Protein AF-A0A812V3H1-F1 (afdb_monomer_lite)

InterPro domains:
  IPR032675 Leucine-rich repeat domain superfamily [G3DSA:3.80.10.10] (365-508)

Secondary structure (DSSP, 8-state):
--THHHHHHHHHHHHHHHHHHHHHHHHHHHHHHHHHHHHHTT-----------------------------HHHHHHHHHHHHHHHHHHHHHHHHHHHHTT--BTTTBS-HHHHHHHHHHHHHHHHHHHHHHHHHPPTTEE--TTHHHHHHHHHH-TTT-HHHHHHHHHHHHHHHHHSS-HHHHHHHHHHHHHHHHHHHHHHHH-HHHHHHHHHHHTTTTTPPPEESS----------HHHHHHHHHHHHHHHHH-HHHHHHHHHHHHHHHHHHHHHHHHH---HHHHIIIIIHHHHHHHHHHHHHHHHHHHTHHHHHHHHHHHHHTT-HHHHHHHHHHHTTTT-HHHHHHHGGG-HHHHTT-GGGTTGGG--HHHHHHHHHHHHHSSS-SEEEEEGGG--HHHHHHHHHHHHH-TT--EEEEEES---HHHHHHHHHHHHHTTT--EEEEEE-STT-S-HHHHHHHHHHHHHS-SS--EEEEEHHHH-HHHHHHHHHHHHHHHSHHHHHHTT---SS--EEEEE-S---TT---

pLDDT: mean 78.19, std 17.35, range [26.53, 97.5]

Organism: Symbiodinium pilosum (NCBI:txid2952)

Foldseek 3Di:
DDPVVVVVVVVVLVVLLVVLLVVLLVLLLVLQQVLLCVLQVPVDPPDPDDDDDDDPDPPDPDQPDAQQAQPLVNLLVLLVVLCVVLLVLLLCQQQVCLVVVQADLAPGHDSVSVSVSLNVLSVLLSVLSNVLSVSDHHQKGDDSCQSVLLCCLARPAPRAVSNVSNLLSSCLSVLCPDPDPVSNVLSVVLSCQVVVVSVCCSPPPLLLSLLSCCRSSVNNNTFIDGPDDDPPPPDPDDPVLVVLQVPLVSLLSLQFPSNLVVLCSNLVSLLVSLVVCCVPVNDRPSSCCSNPVSSVVSNVCSVVCNVVSLLSCQLVLQLQLQRCLRNLNQSSNVNSCVRQVCLVCVVSVLSNNLNHVLLCVLPVCSVVVPPPDPVNSNLSSVLVVLSHSDLEDEAELQPDDQSSLVSVLSSLQSRQRNQEYEYEYCAFDLRSLLSVLSSQLSRPPHAEYEYEHPAAVRADQVRLLSSLVSVQVRDLNHQEYEYECRRQDDVSVVSSCVSCVLVQDPPNVVVVPHDDPDHGDYDYDDPDDPPPDDD

Radius of gyration: 28.61 Å; chains: 1; bounding box: 81×52×82 Å

Structure (mmCIF, N/CA/C/O backbone):
data_AF-A0A812V3H1-F1
#
_entry.id   AF-A0A812V3H1-F1
#
loop_
_atom_site.group_PDB
_atom_site.id
_atom_site.type_symbol
_atom_site.label_atom_id
_atom_site.label_alt_id
_atom_site.label_comp_id
_atom_site.label_asym_id
_atom_site.label_entity_id
_atom_site.label_seq_id
_atom_site.pdbx_PDB_ins_code
_atom_site.Cartn_x
_atom_site.Cartn_y
_atom_site.Cartn_z
_atom_site.occupancy
_atom_site.B_iso_or_equiv
_atom_site.auth_seq_id
_atom_site.auth_comp_id
_atom_site.auth_asym_id
_atom_site.auth_atom_id
_atom_site.pdbx_PDB_model_num
ATOM 1 N N . MET A 1 1 ? -26.584 -0.627 36.256 1.00 42.28 1 MET A N 1
ATOM 2 C CA . MET A 1 1 ? -27.783 0.009 35.652 1.00 42.28 1 MET A CA 1
ATOM 3 C C . MET A 1 1 ? -28.722 -1.096 35.181 1.00 42.28 1 MET A C 1
ATOM 5 O O . MET A 1 1 ? -28.191 -2.095 34.716 1.00 42.28 1 MET A O 1
ATOM 9 N N . PRO A 1 2 ? -30.054 -0.959 35.307 1.00 33.78 2 PRO A N 1
ATOM 10 C CA . PRO A 1 2 ? -30.998 -2.026 34.958 1.00 33.78 2 PRO A CA 1
ATOM 11 C C . PRO A 1 2 ? -31.015 -2.322 33.447 1.00 33.78 2 PRO A C 1
ATOM 13 O O . PRO A 1 2 ? -30.954 -1.407 32.621 1.00 33.78 2 PRO A O 1
ATOM 16 N N . ASP A 1 3 ? -31.114 -3.607 33.098 1.00 49.47 3 ASP A N 1
ATOM 17 C CA . ASP A 1 3 ? -30.863 -4.161 31.758 1.00 49.47 3 ASP A CA 1
ATOM 18 C C . ASP A 1 3 ? -31.801 -3.659 30.646 1.00 49.47 3 ASP A C 1
ATOM 20 O O . ASP A 1 3 ? -31.398 -3.592 29.484 1.00 49.47 3 ASP A O 1
ATOM 24 N N . ALA A 1 4 ? -33.013 -3.203 30.977 1.00 38.38 4 ALA A N 1
ATOM 25 C CA . ALA A 1 4 ? -33.963 -2.668 29.994 1.00 38.38 4 ALA A CA 1
ATOM 26 C C . ALA A 1 4 ? -33.449 -1.395 29.278 1.00 38.38 4 ALA A C 1
ATOM 28 O O . ALA A 1 4 ? -33.717 -1.194 28.095 1.00 38.38 4 ALA A O 1
ATOM 29 N N . ASN A 1 5 ? -32.624 -0.578 29.949 1.00 54.03 5 ASN A N 1
ATOM 30 C CA . ASN A 1 5 ? -31.993 0.613 29.356 1.00 54.03 5 ASN A CA 1
ATOM 31 C C . ASN A 1 5 ? -30.729 0.293 28.536 1.00 54.03 5 ASN A C 1
ATOM 33 O O . ASN A 1 5 ? -30.221 1.155 27.815 1.00 54.03 5 ASN A O 1
ATOM 37 N N . ARG A 1 6 ? -30.199 -0.933 28.633 1.00 61.06 6 ARG A N 1
ATOM 38 C CA . ARG A 1 6 ? -28.957 -1.349 27.965 1.00 61.06 6 ARG A CA 1
ATOM 39 C C . ARG A 1 6 ? -29.183 -1.611 26.473 1.00 61.06 6 ARG A C 1
ATOM 41 O O . ARG A 1 6 ? -28.381 -1.170 25.650 1.00 61.06 6 ARG A O 1
ATOM 48 N N . ASN A 1 7 ? -30.308 -2.237 26.119 1.00 63.06 7 ASN A N 1
ATOM 49 C CA . ASN A 1 7 ? -30.662 -2.524 24.724 1.00 63.06 7 ASN A CA 1
ATOM 50 C C . ASN A 1 7 ? -31.076 -1.260 23.956 1.00 63.06 7 ASN A C 1
ATOM 52 O O . ASN A 1 7 ? -30.571 -1.028 22.859 1.00 63.06 7 ASN A O 1
ATOM 56 N N . GLY A 1 8 ? -31.910 -0.396 24.549 1.00 67.94 8 GLY A N 1
ATOM 57 C CA . GLY A 1 8 ? -32.309 0.877 23.929 1.00 67.94 8 GLY A CA 1
ATOM 58 C C . GLY A 1 8 ? -31.116 1.792 23.627 1.00 67.94 8 GLY A C 1
ATOM 59 O O . GLY A 1 8 ? -31.010 2.337 22.529 1.00 67.94 8 GLY A O 1
ATOM 60 N N . ARG A 1 9 ? -30.148 1.879 24.553 1.00 79.69 9 ARG A N 1
ATOM 61 C CA . ARG A 1 9 ? -28.897 2.622 24.324 1.00 79.69 9 ARG A CA 1
ATOM 62 C C . ARG A 1 9 ? -28.058 2.006 23.208 1.00 79.69 9 ARG A C 1
ATOM 64 O O . ARG A 1 9 ? -27.580 2.743 22.354 1.00 79.69 9 ARG A O 1
ATOM 71 N N . LYS A 1 10 ? -27.912 0.678 23.157 1.00 81.44 10 LYS A N 1
ATOM 72 C CA . LYS A 1 10 ? -27.162 0.009 22.080 1.00 81.44 10 LYS A CA 1
ATOM 73 C C . LYS A 1 10 ? -27.733 0.346 20.698 1.00 81.44 10 LYS A C 1
ATOM 75 O O . LYS A 1 10 ? -26.972 0.729 19.816 1.00 81.44 10 LYS A O 1
ATOM 80 N N . HIS A 1 11 ? -29.053 0.254 20.517 1.00 86.81 11 HIS A N 1
ATOM 81 C CA . HIS A 1 11 ? -29.692 0.602 19.242 1.00 86.81 11 HIS A CA 1
ATOM 82 C C . HIS A 1 11 ? -29.469 2.066 18.859 1.00 86.81 11 HIS A C 1
ATOM 84 O O . HIS A 1 11 ? -29.164 2.344 17.699 1.00 86.81 11 HIS A O 1
ATOM 90 N N . PHE A 1 12 ? -29.558 2.985 19.826 1.00 91.88 12 PHE A N 1
ATOM 91 C CA . PHE A 1 12 ? -29.265 4.399 19.599 1.00 91.88 12 PHE A CA 1
ATOM 92 C C . PHE A 1 12 ? -27.834 4.610 19.087 1.00 91.88 12 PHE A C 1
ATOM 94 O O . PHE A 1 12 ? -27.659 5.207 18.030 1.00 91.88 12 PHE A O 1
ATOM 101 N N . TYR A 1 13 ? -26.817 4.081 19.775 1.00 91.38 13 TYR A N 1
ATOM 102 C CA . TYR A 1 13 ? -25.420 4.303 19.381 1.00 91.38 13 TYR A CA 1
ATOM 103 C C . TYR A 1 13 ? -25.046 3.614 18.075 1.00 91.38 13 TYR A C 1
ATOM 105 O O . TYR A 1 13 ? -24.337 4.205 17.269 1.00 91.38 13 TYR A O 1
ATOM 113 N N . VAL A 1 14 ? -25.550 2.405 17.823 1.00 89.25 14 VAL A N 1
ATOM 114 C CA . VAL A 1 14 ? -25.347 1.739 16.529 1.00 89.25 14 VAL A CA 1
ATOM 115 C C . VAL A 1 14 ? -25.967 2.569 15.403 1.00 89.25 14 VAL A C 1
ATOM 117 O O . VAL A 1 14 ? -25.313 2.808 14.392 1.00 89.25 14 VAL A O 1
ATOM 120 N N . SER A 1 15 ? -27.185 3.083 15.597 1.00 92.75 15 SER A N 1
ATOM 121 C CA . SER A 1 15 ? -27.832 3.963 14.614 1.00 92.75 15 SER A CA 1
ATOM 122 C C . SER A 1 15 ? -27.057 5.270 14.432 1.00 92.75 15 SER A C 1
ATOM 124 O O . SER A 1 15 ? -26.862 5.714 13.304 1.00 92.75 15 SER A O 1
ATOM 126 N N . ALA A 1 16 ? -26.558 5.862 15.520 1.00 93.56 16 ALA A N 1
ATOM 127 C CA . ALA A 1 16 ? -25.753 7.079 15.484 1.00 93.56 16 ALA A CA 1
ATOM 128 C C . ALA A 1 16 ? -24.428 6.875 14.735 1.00 93.56 16 ALA A C 1
ATOM 130 O O . ALA A 1 16 ? -24.057 7.729 13.939 1.00 93.56 16 ALA A O 1
ATOM 131 N N . LEU A 1 17 ? -23.747 5.740 14.927 1.00 92.12 17 LEU A N 1
ATOM 132 C CA . LEU A 1 17 ? -22.531 5.384 14.187 1.00 92.12 17 LEU A CA 1
ATOM 133 C C . LEU A 1 17 ? -22.809 5.250 12.684 1.00 92.12 17 LEU A C 1
ATOM 135 O O . LEU A 1 17 ? -22.070 5.802 11.873 1.00 92.12 17 LEU A O 1
ATOM 139 N N . VAL A 1 18 ? -23.899 4.572 12.308 1.00 92.50 18 VAL A N 1
ATOM 140 C CA . VAL A 1 18 ? -24.298 4.412 10.899 1.00 92.50 18 VAL A CA 1
ATOM 141 C C . VAL A 1 18 ? -24.640 5.761 10.261 1.00 92.50 18 VAL A C 1
ATOM 143 O O . VAL A 1 18 ? -24.168 6.058 9.165 1.00 92.50 18 VAL A O 1
ATOM 146 N N . LEU A 1 19 ? -25.418 6.602 10.948 1.00 94.88 19 LEU A N 1
ATOM 147 C CA . LEU A 1 19 ? -25.771 7.937 10.461 1.00 94.88 19 LEU A CA 1
ATOM 148 C C . LEU A 1 19 ? -24.549 8.857 10.372 1.00 94.88 19 LEU A C 1
ATOM 150 O O . LEU A 1 19 ? -24.407 9.578 9.386 1.00 94.88 19 LEU A O 1
ATOM 154 N N . ALA A 1 20 ? -23.650 8.808 11.358 1.00 94.00 20 ALA A N 1
ATOM 155 C CA . ALA A 1 20 ? -22.399 9.558 11.335 1.00 94.00 20 ALA A CA 1
ATOM 156 C C . ALA A 1 20 ? -21.520 9.128 10.155 1.00 94.00 20 ALA A C 1
ATOM 158 O O . ALA A 1 20 ? -21.013 9.984 9.434 1.00 94.00 20 ALA A O 1
ATOM 159 N N . TYR A 1 21 ? -21.397 7.820 9.907 1.00 94.38 21 TYR A N 1
ATOM 160 C CA . TYR A 1 21 ? -20.665 7.296 8.756 1.00 94.38 21 TYR A CA 1
ATOM 161 C C . TYR A 1 21 ? -21.261 7.789 7.437 1.00 94.38 21 TYR A C 1
ATOM 163 O O . TYR A 1 21 ? -20.543 8.331 6.600 1.00 94.38 21 TYR A O 1
ATOM 171 N N . LEU A 1 22 ? -22.582 7.667 7.269 1.00 94.88 22 LEU A N 1
ATOM 172 C CA . LEU A 1 22 ? -23.268 8.132 6.066 1.00 94.88 22 LEU A CA 1
ATOM 173 C C . LEU A 1 22 ? -23.081 9.642 5.860 1.00 94.88 22 LEU A C 1
ATOM 175 O O . LEU A 1 22 ? -22.802 10.077 4.745 1.00 94.88 22 LEU A O 1
ATOM 179 N N . GLY A 1 23 ? -23.170 10.431 6.934 1.00 96.25 23 GLY A N 1
ATOM 180 C CA . GLY A 1 23 ? -22.903 11.866 6.907 1.00 96.25 23 GLY A CA 1
ATOM 181 C C . GLY A 1 23 ? -21.479 12.186 6.448 1.00 96.25 23 GLY A C 1
ATOM 182 O O . GLY A 1 23 ? -21.302 13.000 5.545 1.00 96.25 23 GLY A O 1
ATOM 183 N N . VAL A 1 24 ? -20.472 11.504 7.002 1.00 96.69 24 VAL A N 1
ATOM 184 C CA . VAL A 1 24 ? -19.064 11.654 6.593 1.00 96.69 24 VAL A CA 1
ATOM 185 C C . VAL A 1 24 ? -18.880 11.292 5.121 1.00 96.69 24 VAL A C 1
ATOM 187 O O . VAL A 1 24 ? -18.251 12.052 4.390 1.00 96.69 24 VAL A O 1
ATOM 190 N N . VAL A 1 25 ? -19.464 10.183 4.657 1.00 95.31 25 VAL A N 1
ATOM 191 C CA . VAL A 1 25 ? -19.386 9.757 3.251 1.00 95.31 25 VAL A CA 1
ATOM 192 C C . VAL A 1 25 ? -20.004 10.792 2.315 1.00 95.31 25 VAL A C 1
ATOM 194 O O . VAL A 1 25 ? -19.375 11.158 1.322 1.00 95.31 25 VAL A O 1
ATOM 197 N N . ILE A 1 26 ? -21.200 11.298 2.630 1.00 96.06 26 ILE A N 1
ATOM 198 C CA . ILE A 1 26 ? -21.881 12.313 1.817 1.00 96.06 26 ILE A CA 1
ATOM 199 C C . ILE A 1 26 ? -21.055 13.601 1.777 1.00 96.06 26 ILE A C 1
ATOM 201 O O . ILE A 1 26 ? -20.742 14.096 0.696 1.00 96.06 26 ILE A O 1
ATOM 205 N N . VAL A 1 27 ? -20.664 14.130 2.940 1.00 97.50 27 VAL A N 1
ATOM 206 C CA . VAL A 1 27 ? -19.924 15.396 3.033 1.00 97.50 27 VAL A CA 1
ATOM 207 C C . VAL A 1 27 ? -18.558 15.283 2.360 1.00 97.50 27 VAL A C 1
ATOM 209 O O . VAL A 1 27 ? -18.207 16.146 1.559 1.00 97.50 27 VAL A O 1
ATOM 212 N N . GLY A 1 28 ? -17.808 14.210 2.613 1.00 96.62 28 GLY A N 1
ATOM 213 C CA . GLY A 1 28 ? -16.495 13.987 2.010 1.00 96.62 28 GLY A CA 1
ATOM 214 C C . GLY A 1 28 ? -16.552 13.846 0.491 1.00 96.62 28 GLY A C 1
ATOM 215 O O . GLY A 1 28 ? -15.751 14.457 -0.216 1.00 96.62 28 GLY A O 1
ATOM 216 N N . THR A 1 29 ? -17.553 13.128 -0.027 1.00 94.94 29 THR A N 1
ATOM 217 C CA . THR A 1 29 ? -17.785 13.026 -1.478 1.00 94.94 29 THR A CA 1
ATOM 218 C C . THR A 1 29 ? -18.122 14.394 -2.077 1.00 94.94 29 THR A C 1
ATOM 220 O O . THR A 1 29 ? -17.563 14.766 -3.108 1.00 94.94 29 THR A O 1
ATOM 223 N N . CYS A 1 30 ? -18.972 15.183 -1.410 1.00 95.19 30 CYS A N 1
ATOM 224 C CA . CYS A 1 30 ? -19.284 16.550 -1.827 1.00 95.19 30 CYS A CA 1
ATOM 225 C C . CYS A 1 30 ? -18.046 17.455 -1.835 1.00 95.19 30 CYS A C 1
ATOM 227 O O . CYS A 1 30 ? -17.884 18.223 -2.779 1.00 95.19 30 CYS A O 1
ATOM 229 N N . ILE A 1 31 ? -17.163 17.360 -0.833 1.00 95.56 31 ILE A N 1
ATOM 230 C CA . ILE A 1 31 ? -15.914 18.136 -0.775 1.00 95.56 31 ILE A CA 1
ATOM 231 C C . ILE A 1 31 ? -15.029 17.823 -1.986 1.00 95.56 31 ILE A C 1
ATOM 233 O O . ILE A 1 31 ? -14.617 18.749 -2.684 1.00 95.56 31 ILE A O 1
ATOM 237 N N . LEU A 1 32 ? -14.773 16.542 -2.277 1.00 92.94 32 LEU A N 1
ATOM 238 C CA . LEU A 1 32 ? -13.937 16.151 -3.421 1.00 92.94 32 LEU A CA 1
ATOM 239 C C . LEU A 1 32 ? -14.562 16.554 -4.765 1.00 92.94 32 LEU A C 1
ATOM 241 O O . LEU A 1 32 ? -13.868 17.043 -5.661 1.00 92.94 32 LEU A O 1
ATOM 245 N N . TRP A 1 33 ? -15.880 16.394 -4.900 1.00 91.31 33 TRP A N 1
ATOM 246 C CA . TRP A 1 33 ? -16.614 16.764 -6.109 1.00 91.31 33 TRP A CA 1
ATOM 247 C C . TRP A 1 33 ? -16.636 18.281 -6.341 1.00 91.31 33 TRP A C 1
ATOM 249 O O . TRP A 1 33 ? -16.374 18.747 -7.452 1.00 91.31 33 TRP A O 1
ATOM 259 N N . LEU A 1 34 ? -16.899 19.073 -5.294 1.00 90.81 34 LEU A N 1
ATOM 260 C CA . LEU A 1 34 ? -16.836 20.535 -5.357 1.00 90.81 34 LEU A CA 1
ATOM 261 C C . LEU A 1 34 ? -15.410 21.010 -5.635 1.00 90.81 34 LEU A C 1
ATOM 263 O O . LEU A 1 34 ? -15.229 21.887 -6.474 1.00 90.81 34 LEU A O 1
ATOM 267 N N . GLY A 1 35 ? -14.408 20.407 -4.990 1.00 88.00 35 GLY A N 1
ATOM 268 C CA . GLY A 1 35 ? -12.992 20.677 -5.237 1.00 88.00 35 GLY A CA 1
ATOM 269 C C . GLY A 1 35 ? -12.621 20.503 -6.706 1.00 88.00 35 GLY A C 1
ATOM 270 O O . GLY A 1 35 ? -12.084 21.423 -7.321 1.00 88.00 35 GLY A O 1
ATOM 271 N N . THR A 1 36 ? -13.025 19.371 -7.289 1.00 87.00 36 THR A N 1
ATOM 272 C CA . THR A 1 36 ? -12.873 19.081 -8.722 1.00 87.00 36 THR A CA 1
ATOM 273 C C . THR A 1 36 ? -13.514 20.172 -9.586 1.00 87.00 36 THR A C 1
ATOM 275 O O . THR A 1 36 ? -12.862 20.757 -10.452 1.00 87.00 36 THR A O 1
ATOM 278 N N . LYS A 1 37 ? -14.789 20.506 -9.335 1.00 86.38 37 LYS A N 1
ATOM 279 C CA . LYS A 1 37 ? -15.499 21.537 -10.112 1.00 86.38 37 LYS A CA 1
ATOM 280 C C . LYS A 1 37 ? -14.871 22.921 -9.986 1.00 86.38 37 LYS A C 1
ATOM 282 O O . LYS A 1 37 ? -14.814 23.653 -10.969 1.00 86.38 37 LYS A O 1
ATOM 287 N N . CYS A 1 38 ? -14.428 23.299 -8.792 1.00 86.06 38 CYS A N 1
ATOM 288 C CA . CYS A 1 38 ? -13.786 24.585 -8.551 1.00 86.06 38 CYS A CA 1
ATOM 289 C C . CYS A 1 38 ? -12.440 24.683 -9.272 1.00 86.06 38 CYS A C 1
ATOM 291 O O . CYS A 1 38 ? -12.149 25.727 -9.852 1.00 86.06 38 CYS A O 1
ATOM 293 N N . LYS A 1 39 ? -11.646 23.604 -9.287 1.00 83.75 39 LYS A N 1
ATOM 294 C CA . LYS A 1 39 ? -10.345 23.581 -9.965 1.00 83.75 39 LYS A CA 1
ATOM 295 C C . LYS A 1 39 ? -10.481 23.665 -11.488 1.00 83.75 39 LYS A C 1
ATOM 297 O O . LYS A 1 39 ? -9.725 24.400 -12.120 1.00 83.75 39 LYS A O 1
ATOM 302 N N . ASN A 1 40 ? -11.482 22.983 -12.051 1.00 75.31 40 ASN A N 1
ATOM 303 C CA . ASN A 1 40 ? -11.672 22.868 -13.502 1.00 75.31 40 ASN A CA 1
ATOM 304 C C . ASN A 1 40 ? -12.600 23.945 -14.100 1.00 75.31 40 ASN A C 1
ATOM 306 O O . ASN A 1 40 ? -12.737 24.033 -15.314 1.00 75.31 40 ASN A O 1
ATOM 310 N N . ARG A 1 41 ? -13.181 24.838 -13.283 1.00 71.56 41 ARG A N 1
ATOM 311 C CA . ARG A 1 41 ? -14.045 25.953 -13.732 1.00 71.56 41 ARG A CA 1
ATOM 312 C C . ARG A 1 41 ? -13.351 27.001 -14.622 1.00 71.56 41 ARG A C 1
ATOM 314 O O . ARG A 1 41 ? -14.036 27.870 -15.152 1.00 71.56 41 ARG A O 1
ATOM 321 N N . GLY A 1 42 ? -12.025 26.939 -14.757 1.00 55.50 42 GLY A N 1
ATOM 322 C CA . GLY A 1 42 ? -11.217 27.828 -15.602 1.00 55.50 42 GLY A CA 1
ATOM 323 C C . GLY A 1 42 ? -10.609 27.171 -16.846 1.00 55.50 42 GLY A C 1
ATOM 324 O O . GLY A 1 42 ? -9.927 27.865 -17.594 1.00 55.50 42 GLY A O 1
ATOM 325 N N . ALA A 1 43 ? -10.828 25.871 -17.074 1.00 49.62 43 ALA A N 1
ATOM 326 C CA . ALA A 1 43 ? -10.416 25.196 -18.303 1.00 49.62 43 ALA A CA 1
ATOM 327 C C . ALA A 1 43 ? -11.453 25.512 -19.392 1.00 49.62 43 ALA A C 1
ATOM 329 O O . ALA A 1 43 ? -12.485 24.856 -19.505 1.00 49.62 43 ALA A O 1
ATOM 330 N N . ARG A 1 44 ? -11.244 26.618 -20.108 1.00 40.19 44 ARG A N 1
ATOM 331 C CA . ARG A 1 44 ? -12.028 26.964 -21.297 1.00 40.19 44 ARG A CA 1
ATOM 332 C C . ARG A 1 44 ? -11.588 26.034 -22.431 1.00 40.19 44 ARG A C 1
ATOM 334 O O . ARG A 1 44 ? -10.389 25.821 -22.579 1.00 40.19 44 ARG A O 1
ATOM 341 N N . GLU A 1 45 ? -12.550 25.507 -23.189 1.00 40.22 45 GLU A N 1
ATOM 342 C CA . GLU A 1 45 ? -12.323 24.775 -24.445 1.00 40.22 45 GLU A CA 1
ATOM 343 C C . GLU A 1 45 ? -11.253 25.479 -25.302 1.00 40.22 45 GLU A C 1
ATOM 345 O O . GLU A 1 45 ? -11.303 26.714 -25.408 1.00 40.22 45 GLU A O 1
ATOM 350 N N . PRO A 1 46 ? -10.322 24.746 -25.944 1.00 38.12 46 PRO A N 1
ATOM 351 C CA . PRO A 1 46 ? -9.525 25.329 -27.006 1.00 38.12 46 PRO A CA 1
ATOM 352 C C . PRO A 1 46 ? -10.490 25.762 -28.110 1.00 38.12 46 PRO A C 1
ATOM 354 O O . PRO A 1 46 ? -11.131 24.948 -28.774 1.00 38.12 46 PRO A O 1
ATOM 357 N N . GLN A 1 47 ? -10.654 27.076 -28.253 1.00 35.94 47 GLN A N 1
ATOM 358 C CA . GLN A 1 47 ? -11.448 27.662 -29.317 1.00 35.94 47 GLN A CA 1
ATOM 359 C C . GLN A 1 47 ? -10.779 27.325 -30.649 1.00 35.94 47 GLN A C 1
ATOM 361 O O . GLN A 1 47 ? -9.797 27.948 -31.045 1.00 35.94 47 GLN A O 1
ATOM 366 N N . HIS A 1 48 ? -11.356 26.370 -31.375 1.00 41.03 48 HIS A N 1
ATOM 367 C CA . HIS A 1 48 ? -11.338 26.413 -32.829 1.00 41.03 48 HIS A CA 1
ATOM 368 C C . HIS A 1 48 ? -11.811 27.815 -33.254 1.00 41.03 48 HIS A C 1
ATOM 370 O O . HIS A 1 48 ? -12.962 28.152 -32.986 1.00 41.03 48 HIS A O 1
ATOM 376 N N . ILE A 1 49 ? -10.922 28.632 -33.840 1.00 37.16 49 ILE A N 1
ATOM 377 C CA . ILE A 1 49 ? -11.130 29.559 -34.979 1.00 37.16 49 ILE A CA 1
ATOM 378 C C . ILE A 1 49 ? -9.863 30.437 -35.178 1.00 37.16 49 ILE A C 1
ATOM 380 O O . ILE A 1 49 ? -9.633 31.405 -34.464 1.00 37.16 49 ILE A O 1
ATOM 384 N N . LEU A 1 50 ? -9.084 30.045 -36.200 1.00 42.69 50 LEU A N 1
ATOM 385 C CA . LEU A 1 50 ? -8.340 30.823 -37.217 1.00 42.69 50 LEU A CA 1
ATOM 386 C C . LEU A 1 50 ? -7.376 31.964 -36.825 1.00 42.69 50 LEU A C 1
ATOM 388 O O . LEU A 1 50 ? -7.817 33.082 -36.601 1.00 42.69 50 LEU A O 1
ATOM 392 N N . THR A 1 51 ? -6.072 31.695 -36.997 1.00 34.41 51 THR A N 1
ATOM 393 C CA . THR A 1 51 ? -5.058 32.409 -37.830 1.00 34.41 51 THR A CA 1
ATOM 394 C C . THR A 1 51 ? -3.731 31.657 -37.625 1.00 34.41 51 THR A C 1
ATOM 396 O O . THR A 1 51 ? -3.396 31.408 -36.479 1.00 34.41 51 THR A O 1
ATOM 399 N N . GLY A 1 52 ? -2.905 31.230 -38.575 1.00 30.02 52 GLY A N 1
ATOM 400 C CA . GLY A 1 52 ? -2.791 31.403 -40.015 1.00 30.02 52 GLY A CA 1
ATOM 401 C C . GLY A 1 52 ? -1.304 31.193 -40.338 1.00 30.02 52 GLY A C 1
ATOM 402 O O . GLY A 1 52 ? -0.516 32.008 -39.894 1.00 30.02 52 GLY A O 1
ATOM 403 N N . MET A 1 53 ? -0.990 30.114 -41.066 1.00 42.66 53 MET A N 1
ATOM 404 C CA . MET A 1 53 ? 0.269 29.777 -41.762 1.00 42.66 53 MET A CA 1
ATOM 405 C C . MET A 1 53 ? 1.606 29.787 -40.985 1.00 42.66 53 MET A C 1
ATOM 407 O O . MET A 1 53 ? 1.967 30.741 -40.309 1.00 42.66 53 MET A O 1
ATOM 411 N N . ASP A 1 54 ? 2.343 28.710 -41.261 1.00 34.94 54 ASP A N 1
ATOM 412 C CA . ASP A 1 54 ? 3.774 28.453 -41.079 1.00 34.94 54 ASP A CA 1
ATOM 413 C C . ASP A 1 54 ? 4.241 27.767 -39.778 1.00 34.94 54 ASP A C 1
ATOM 415 O O . ASP A 1 54 ? 3.885 28.127 -38.660 1.00 34.94 54 ASP A O 1
ATOM 419 N N . ASP A 1 55 ? 5.054 26.735 -40.030 1.00 32.19 55 ASP A N 1
ATOM 420 C CA . ASP A 1 55 ? 5.844 25.867 -39.152 1.00 32.19 55 ASP A CA 1
ATOM 421 C C . ASP A 1 55 ? 5.142 24.669 -38.487 1.00 32.19 55 ASP A C 1
ATOM 423 O O . ASP A 1 55 ? 4.716 24.667 -37.333 1.00 32.19 55 ASP A O 1
ATOM 427 N N . ALA A 1 56 ? 5.124 23.569 -39.250 1.00 32.62 56 ALA A N 1
ATOM 428 C CA . ALA A 1 56 ? 4.994 22.205 -38.755 1.00 32.62 56 ALA A CA 1
ATOM 429 C C . ALA A 1 56 ? 6.248 21.812 -37.949 1.00 32.62 56 ALA A C 1
ATOM 431 O O . ALA A 1 56 ? 7.120 21.098 -38.436 1.00 32.62 56 ALA A O 1
ATOM 432 N N . ALA A 1 57 ? 6.338 22.294 -36.713 1.00 33.38 57 ALA A N 1
ATOM 433 C CA . ALA A 1 57 ? 7.049 21.584 -35.662 1.00 33.38 57 ALA A CA 1
ATOM 434 C C . ALA A 1 57 ? 6.023 20.679 -34.975 1.00 33.38 57 ALA A C 1
ATOM 436 O O . ALA A 1 57 ? 5.017 21.159 -34.452 1.00 33.38 57 ALA A O 1
ATOM 437 N N . GLU A 1 58 ? 6.250 19.371 -35.036 1.00 31.25 58 GLU A N 1
ATOM 438 C CA . GLU A 1 58 ? 5.514 18.354 -34.287 1.00 31.25 58 GLU A CA 1
ATOM 439 C C . GLU A 1 58 ? 5.600 18.701 -32.791 1.00 31.25 58 GLU A C 1
ATOM 441 O O . GLU A 1 58 ? 6.574 18.395 -32.104 1.00 31.25 58 GLU A O 1
ATOM 446 N N . ALA A 1 59 ? 4.614 19.446 -32.288 1.00 31.73 59 ALA A N 1
ATOM 447 C CA . ALA A 1 59 ? 4.491 19.716 -30.870 1.00 31.73 59 ALA A CA 1
ATOM 448 C C . ALA A 1 59 ? 4.129 18.389 -30.203 1.00 31.73 59 ALA A C 1
ATOM 450 O O . ALA A 1 59 ? 3.010 17.896 -30.360 1.00 31.73 59 ALA A O 1
ATOM 451 N N . ALA A 1 60 ? 5.104 17.798 -29.508 1.00 30.86 60 ALA A N 1
ATOM 452 C CA . ALA A 1 60 ? 4.897 16.625 -28.674 1.00 30.86 60 ALA A CA 1
ATOM 453 C C . ALA A 1 60 ? 3.647 16.841 -27.799 1.00 30.86 60 ALA A C 1
ATOM 455 O O . ALA A 1 60 ? 3.486 17.940 -27.254 1.00 30.86 60 ALA A O 1
ATOM 456 N N . PRO A 1 61 ? 2.751 15.846 -27.672 1.00 33.41 61 PRO A N 1
ATOM 457 C CA . PRO A 1 61 ? 1.554 15.990 -26.856 1.00 33.41 61 PRO A CA 1
ATOM 458 C C . PRO A 1 61 ? 1.967 16.397 -25.437 1.00 33.41 61 PRO A C 1
ATOM 460 O O . PRO A 1 61 ? 2.743 15.697 -24.784 1.00 33.41 61 PRO A O 1
ATOM 463 N N . GLU A 1 62 ? 1.497 17.560 -24.973 1.00 34.00 62 GLU A N 1
ATOM 464 C CA . GLU A 1 62 ? 1.725 18.002 -23.598 1.00 34.00 62 GLU A CA 1
ATOM 465 C C . GLU A 1 62 ? 1.134 16.943 -22.659 1.00 34.00 62 GLU A C 1
ATOM 467 O O . GLU A 1 62 ? -0.087 16.796 -22.568 1.00 34.00 62 GLU A O 1
ATOM 472 N N . LEU A 1 63 ? 2.002 16.177 -21.983 1.00 43.12 63 LEU A N 1
ATOM 473 C CA . LEU A 1 63 ? 1.581 15.180 -21.002 1.00 43.12 63 LEU A CA 1
ATOM 474 C C . LEU A 1 63 ? 0.650 15.832 -19.964 1.00 43.12 63 LEU A C 1
ATOM 476 O O . LEU A 1 63 ? 0.951 16.933 -19.480 1.00 43.12 63 LEU A O 1
ATOM 480 N N . PRO A 1 64 ? -0.449 15.162 -19.570 1.00 43.81 64 PRO A N 1
ATOM 481 C CA . PRO A 1 64 ? -1.371 15.701 -18.585 1.00 43.81 64 PRO A CA 1
ATOM 482 C C . PRO A 1 64 ? -0.628 16.046 -17.283 1.00 43.81 64 PRO A C 1
ATOM 484 O O . PRO A 1 64 ? 0.309 15.345 -16.883 1.00 43.81 64 PRO A O 1
ATOM 487 N N . PRO A 1 65 ? -1.012 17.139 -16.596 1.00 47.28 65 PRO A N 1
ATOM 488 C CA . PRO A 1 65 ? -0.310 17.607 -15.411 1.00 47.28 65 PRO A CA 1
ATOM 489 C C . PRO A 1 65 ? -0.422 16.567 -14.295 1.00 47.28 65 PRO A C 1
ATOM 491 O O . PRO A 1 65 ? -1.455 16.439 -13.631 1.00 47.28 65 PRO A O 1
ATOM 494 N N . ALA A 1 66 ? 0.672 15.835 -14.087 1.00 54.78 66 ALA A N 1
ATOM 495 C CA . ALA A 1 66 ? 0.741 14.784 -13.093 1.00 54.78 66 ALA A CA 1
ATOM 496 C C . ALA A 1 66 ? 0.420 15.333 -11.698 1.00 54.78 66 ALA A C 1
ATOM 498 O O . ALA A 1 66 ? 0.884 16.409 -11.296 1.00 54.78 66 ALA A O 1
ATOM 499 N N . LYS A 1 67 ? -0.351 14.573 -10.916 1.00 54.88 67 LYS A N 1
ATOM 500 C CA . LYS A 1 67 ? -0.434 14.818 -9.477 1.00 54.88 67 LYS A CA 1
ATOM 501 C C . LYS A 1 67 ? 0.990 14.684 -8.936 1.00 54.88 67 LYS A C 1
ATOM 503 O O . LYS A 1 67 ? 1.656 13.682 -9.170 1.00 54.88 67 LYS A O 1
ATOM 508 N N . ALA A 1 68 ? 1.482 15.703 -8.234 1.00 56.12 68 ALA A N 1
ATOM 509 C CA . ALA A 1 68 ? 2.695 15.542 -7.448 1.00 56.12 68 ALA A CA 1
ATOM 510 C C . ALA A 1 68 ? 2.347 14.577 -6.307 1.00 56.12 68 ALA A C 1
ATOM 512 O O . ALA A 1 68 ? 1.754 14.985 -5.303 1.00 56.12 68 ALA A O 1
ATOM 513 N N . GLY A 1 69 ? 2.627 13.286 -6.504 1.00 61.41 69 GLY A N 1
ATOM 514 C CA . GLY A 1 69 ? 2.527 12.277 -5.461 1.00 61.41 69 GLY A CA 1
ATOM 515 C C . GLY A 1 69 ? 3.219 12.759 -4.184 1.00 61.41 69 GLY A C 1
ATOM 516 O O . GLY A 1 69 ? 4.201 13.508 -4.215 1.00 61.41 69 GLY A O 1
ATOM 517 N N . LEU A 1 70 ? 2.683 12.373 -3.025 1.00 69.81 70 LEU A N 1
ATOM 518 C CA . LEU A 1 70 ? 3.320 12.690 -1.749 1.00 69.81 70 LEU A CA 1
ATOM 519 C C . LEU A 1 70 ? 4.715 12.059 -1.725 1.00 69.81 70 LEU A C 1
ATOM 521 O O . LEU A 1 70 ? 4.842 10.835 -1.719 1.00 69.81 70 LEU A O 1
ATOM 525 N N . SER A 1 71 ? 5.761 12.889 -1.665 1.00 76.44 71 SER A N 1
ATOM 526 C CA . SER A 1 71 ? 7.138 12.392 -1.578 1.00 76.44 71 SER A CA 1
ATOM 527 C C . SER A 1 71 ? 7.296 11.421 -0.404 1.00 76.44 71 SER A C 1
ATOM 529 O O . SER A 1 71 ? 6.609 11.550 0.616 1.00 76.44 71 SER A O 1
ATOM 531 N N . ARG A 1 72 ? 8.236 10.467 -0.496 1.00 80.69 72 ARG A N 1
ATOM 532 C CA . ARG A 1 72 ? 8.472 9.477 0.577 1.00 80.69 72 ARG A CA 1
ATOM 533 C C . ARG A 1 72 ? 8.652 10.135 1.946 1.00 80.69 72 ARG A C 1
ATOM 535 O O . ARG A 1 72 ? 8.078 9.690 2.936 1.00 80.69 72 ARG A O 1
ATOM 542 N N . ARG A 1 73 ? 9.401 11.243 1.994 1.00 83.56 73 ARG A N 1
ATOM 543 C CA . ARG A 1 73 ? 9.625 12.021 3.223 1.00 83.56 73 ARG A CA 1
ATOM 544 C C . ARG A 1 73 ? 8.327 12.625 3.759 1.00 83.56 73 ARG A C 1
ATOM 546 O O . ARG A 1 73 ? 8.058 12.501 4.949 1.00 83.56 73 ARG A O 1
ATOM 553 N N . CYS A 1 74 ? 7.520 13.238 2.892 1.00 84.38 74 CYS A N 1
ATOM 554 C CA . CYS A 1 74 ? 6.237 13.817 3.289 1.00 84.38 74 CYS A CA 1
ATOM 555 C C . CYS A 1 74 ? 5.280 12.736 3.813 1.00 84.38 74 CYS A C 1
ATOM 557 O O . CYS A 1 74 ? 4.701 12.896 4.885 1.00 84.38 74 CYS A O 1
ATOM 559 N N . SER A 1 75 ? 5.199 11.600 3.115 1.00 86.12 75 SER A N 1
ATOM 560 C CA . SER A 1 75 ? 4.396 10.443 3.519 1.00 86.12 75 SER A CA 1
ATOM 561 C C . SER A 1 75 ? 4.785 9.926 4.906 1.00 86.12 75 SER A C 1
ATOM 563 O O . SER A 1 75 ? 3.908 9.738 5.745 1.00 86.12 75 SER A O 1
ATOM 565 N N . ARG A 1 76 ? 6.088 9.784 5.199 1.00 90.31 76 ARG A N 1
ATOM 566 C CA . ARG A 1 76 ? 6.580 9.389 6.535 1.00 90.31 76 ARG A CA 1
ATOM 567 C C . ARG A 1 76 ? 6.169 10.377 7.623 1.00 90.31 76 ARG A C 1
ATOM 569 O O . ARG A 1 76 ? 5.683 9.961 8.668 1.00 90.31 76 ARG A O 1
ATOM 576 N N . VAL A 1 77 ? 6.341 11.678 7.384 1.00 90.56 77 VAL A N 1
ATOM 577 C CA . VAL A 1 77 ? 6.004 12.719 8.371 1.00 90.56 77 VAL A CA 1
ATOM 578 C C . VAL A 1 77 ? 4.500 12.759 8.636 1.00 90.56 77 VAL A C 1
ATOM 580 O O . VAL A 1 77 ? 4.080 12.751 9.792 1.00 90.56 77 VAL A O 1
ATOM 583 N N . LEU A 1 78 ? 3.682 12.767 7.581 1.00 91.00 78 LEU A N 1
ATOM 584 C CA . LEU A 1 78 ? 2.226 12.772 7.710 1.00 91.00 78 LEU A CA 1
ATOM 585 C C . LEU A 1 78 ? 1.717 11.510 8.402 1.00 91.00 78 LEU A C 1
ATOM 587 O O . LEU A 1 78 ? 0.847 11.609 9.266 1.00 91.00 78 LEU A O 1
ATOM 591 N N . PHE A 1 79 ? 2.278 10.346 8.068 1.00 93.00 79 PHE A N 1
ATOM 592 C CA . PHE A 1 79 ? 1.961 9.100 8.752 1.00 93.00 79 PHE A CA 1
ATOM 593 C C . PHE A 1 79 ? 2.329 9.171 10.237 1.00 93.00 79 PHE A C 1
ATOM 595 O O . PHE A 1 79 ? 1.468 8.929 11.078 1.00 93.00 79 PHE A O 1
ATOM 602 N N . ALA A 1 80 ? 3.561 9.564 10.573 1.00 93.00 80 ALA A N 1
ATOM 603 C CA . ALA A 1 80 ? 4.017 9.654 11.957 1.00 93.00 80 ALA A CA 1
ATOM 604 C C . ALA A 1 80 ? 3.140 10.601 12.789 1.00 93.00 80 ALA A C 1
ATOM 606 O O . ALA A 1 80 ? 2.785 10.271 13.921 1.00 93.00 80 ALA A O 1
ATOM 607 N N . LEU A 1 81 ? 2.735 11.743 12.223 1.00 92.94 81 LEU A N 1
ATOM 608 C CA . LEU A 1 81 ? 1.803 12.680 12.854 1.00 92.94 81 LEU A CA 1
ATOM 609 C C . LEU A 1 81 ? 0.414 12.057 13.046 1.00 92.94 81 LEU A C 1
ATOM 611 O O . LEU A 1 81 ? -0.113 12.069 14.159 1.00 92.94 81 LEU A O 1
ATOM 615 N N . ALA A 1 82 ? -0.171 11.490 11.987 1.00 93.06 82 ALA A N 1
ATOM 616 C CA . ALA A 1 82 ? -1.506 10.896 12.029 1.00 93.06 82 ALA A CA 1
ATOM 617 C C . ALA A 1 82 ? -1.581 9.715 13.010 1.00 93.06 82 ALA A C 1
ATOM 619 O O . ALA A 1 82 ? -2.515 9.634 13.813 1.00 93.06 82 ALA A O 1
ATOM 620 N N . PHE A 1 83 ? -0.583 8.829 12.982 1.00 93.94 83 PHE A N 1
ATOM 621 C CA . PHE A 1 83 ? -0.465 7.708 13.906 1.00 93.94 83 PHE A CA 1
ATOM 622 C C . PHE A 1 83 ? -0.281 8.198 15.341 1.00 93.94 83 PHE A C 1
ATOM 624 O O . PHE A 1 83 ? -1.032 7.781 16.213 1.00 93.94 83 PHE A O 1
ATOM 631 N N . SER A 1 84 ? 0.641 9.135 15.590 1.00 94.06 84 SER A N 1
ATOM 632 C CA . SER A 1 84 ? 0.910 9.645 16.945 1.00 94.06 84 SER A CA 1
ATOM 633 C C . SER A 1 84 ? -0.322 10.303 17.571 1.00 94.06 84 SER A C 1
ATOM 635 O O . SER A 1 84 ? -0.617 10.071 18.743 1.00 94.06 84 SER A O 1
ATOM 637 N N . VAL A 1 85 ? -1.079 11.083 16.790 1.00 94.88 85 VAL A N 1
ATOM 638 C CA . VAL A 1 85 ? -2.345 11.690 17.233 1.00 94.88 85 VAL A CA 1
ATOM 639 C C . VAL A 1 85 ? -3.393 10.614 17.519 1.00 94.88 85 VAL A C 1
ATOM 641 O O . VAL A 1 85 ? -4.005 10.631 18.587 1.00 94.88 85 VAL A O 1
ATOM 644 N N . THR A 1 86 ? -3.569 9.650 16.609 1.00 93.81 86 THR A N 1
ATOM 645 C CA . THR A 1 86 ? -4.521 8.537 16.785 1.00 93.81 86 THR A CA 1
ATOM 646 C C . THR A 1 86 ? -4.184 7.723 18.033 1.00 93.81 86 THR A C 1
ATOM 648 O O . THR A 1 86 ? -5.042 7.520 18.889 1.00 93.81 86 THR A O 1
ATOM 651 N N . TYR A 1 87 ? -2.920 7.335 18.181 1.00 95.38 87 TYR A N 1
ATOM 652 C CA . TYR A 1 87 ? -2.399 6.588 19.317 1.00 95.38 87 TYR A CA 1
ATOM 653 C C . TYR A 1 87 ? -2.641 7.334 20.633 1.00 95.38 87 TYR A C 1
ATOM 655 O O . TYR A 1 87 ? -3.235 6.778 21.555 1.00 95.38 87 TYR A O 1
ATOM 663 N N . ALA A 1 88 ? -2.288 8.622 20.704 1.00 96.25 88 ALA A N 1
ATOM 664 C CA . ALA A 1 88 ? -2.508 9.441 21.894 1.00 96.25 88 ALA A CA 1
ATOM 665 C C . ALA A 1 88 ? -3.995 9.553 22.270 1.00 96.25 88 ALA A C 1
ATOM 667 O O . ALA A 1 88 ? -4.342 9.426 23.444 1.00 96.25 88 ALA A O 1
ATOM 668 N N . ILE A 1 89 ? -4.883 9.746 21.288 1.00 95.94 89 ILE A N 1
ATOM 669 C CA . ILE A 1 89 ? -6.333 9.812 21.511 1.00 95.94 89 ILE A CA 1
ATOM 670 C C . ILE A 1 89 ? -6.873 8.465 22.015 1.00 95.94 89 ILE A C 1
ATOM 672 O O . ILE A 1 89 ? -7.654 8.439 22.969 1.00 95.94 89 ILE A O 1
ATOM 676 N N . CYS A 1 90 ? -6.452 7.345 21.418 1.00 95.81 90 CYS A N 1
ATOM 677 C CA . CYS A 1 90 ? -6.853 6.004 21.845 1.00 95.81 90 CYS A CA 1
ATOM 678 C C . CYS A 1 90 ? -6.393 5.705 23.277 1.00 95.81 90 CYS A C 1
ATOM 680 O O . CYS A 1 90 ? -7.198 5.242 24.090 1.00 95.81 90 CYS A O 1
ATOM 682 N N . LEU A 1 91 ? -5.140 6.030 23.616 1.00 95.88 91 LEU A N 1
ATOM 683 C CA . LEU A 1 91 ? -4.626 5.903 24.979 1.00 95.88 91 LEU A CA 1
ATOM 684 C C . LEU A 1 91 ? -5.410 6.785 25.950 1.00 95.88 91 LEU A C 1
ATOM 686 O O . LEU A 1 91 ? -5.854 6.300 26.989 1.00 95.88 91 LEU A O 1
ATOM 690 N N . ALA A 1 92 ? -5.632 8.056 25.612 1.00 96.19 92 ALA A N 1
ATOM 691 C CA . ALA A 1 92 ? -6.390 8.973 26.456 1.00 96.19 92 ALA A CA 1
ATOM 692 C C . ALA A 1 92 ? -7.808 8.447 26.720 1.00 96.19 92 ALA A C 1
ATOM 694 O O . ALA A 1 92 ? -8.250 8.433 27.868 1.00 96.19 92 ALA A O 1
ATOM 695 N N . ALA A 1 93 ? -8.500 7.945 25.694 1.00 95.69 93 ALA A N 1
ATOM 696 C CA . ALA A 1 93 ? -9.832 7.366 25.839 1.00 95.69 93 ALA A CA 1
ATOM 697 C C . ALA A 1 93 ? -9.830 6.103 26.718 1.00 95.69 93 ALA A C 1
ATOM 699 O O . ALA A 1 93 ? -10.681 5.974 27.606 1.00 95.69 93 ALA A O 1
ATOM 700 N N . ALA A 1 94 ? -8.872 5.195 26.511 1.00 95.69 94 ALA A N 1
ATOM 701 C CA . ALA A 1 94 ? -8.741 3.960 27.282 1.00 95.69 94 ALA A CA 1
ATOM 702 C C . ALA A 1 94 ? -8.400 4.232 28.755 1.00 95.69 94 ALA A C 1
ATOM 704 O O . ALA A 1 94 ? -9.083 3.738 29.656 1.00 95.69 94 ALA A O 1
ATOM 705 N N . PHE A 1 95 ? -7.407 5.083 29.018 1.00 95.00 95 PHE A N 1
ATOM 706 C CA . PHE A 1 95 ? -6.971 5.413 30.372 1.00 95.00 95 PHE A CA 1
ATOM 707 C C . PHE A 1 95 ? -7.957 6.298 31.126 1.00 95.00 95 PHE A C 1
ATOM 709 O O . PHE A 1 95 ? -8.203 6.040 32.302 1.00 95.00 95 PHE A O 1
ATOM 716 N N . ALA A 1 96 ? -8.591 7.276 30.476 1.00 94.62 96 ALA A N 1
ATOM 717 C CA . ALA A 1 96 ? -9.649 8.060 31.113 1.00 94.62 96 ALA A CA 1
ATOM 718 C C . ALA A 1 96 ? -10.860 7.182 31.465 1.00 94.62 96 ALA A C 1
ATOM 720 O O . ALA A 1 96 ? -11.442 7.321 32.543 1.00 94.62 96 ALA A O 1
ATOM 721 N N . SER A 1 97 ? -11.220 6.229 30.598 1.00 93.81 97 SER A N 1
ATOM 722 C CA . SER A 1 97 ? -12.291 5.265 30.889 1.00 93.81 97 SER A CA 1
ATOM 723 C C . SER A 1 97 ? -11.910 4.318 32.025 1.00 93.81 97 SER A C 1
ATOM 725 O O . SER A 1 97 ? -12.756 3.995 32.858 1.00 93.81 97 SER A O 1
ATOM 727 N N . SER A 1 98 ? -10.637 3.923 32.102 1.00 92.69 98 SER A N 1
ATOM 728 C CA . SER A 1 98 ? -10.107 3.136 33.216 1.00 92.69 98 SER A CA 1
ATOM 729 C C . SER A 1 98 ? -10.177 3.907 34.538 1.00 92.69 98 SER A C 1
ATOM 731 O O . SER A 1 98 ? -10.773 3.424 35.498 1.00 92.69 98 SER A O 1
ATOM 733 N N . ALA A 1 99 ? -9.668 5.142 34.566 1.00 91.56 99 ALA A N 1
ATOM 734 C CA . ALA A 1 99 ? -9.638 5.996 35.755 1.00 91.56 99 ALA A CA 1
ATOM 735 C C . ALA A 1 99 ? -11.038 6.382 36.263 1.00 91.56 99 ALA A C 1
ATOM 737 O O . ALA A 1 99 ? -11.236 6.575 37.459 1.00 91.56 99 ALA A O 1
ATOM 738 N N . THR A 1 100 ? -12.024 6.474 35.367 1.00 90.25 100 THR A N 1
ATOM 739 C CA . THR A 1 100 ? -13.421 6.781 35.721 1.00 90.25 100 THR A CA 1
ATOM 740 C C . THR A 1 100 ? -14.265 5.541 36.035 1.00 90.25 100 THR A C 1
ATOM 742 O O . THR A 1 100 ? -15.467 5.675 36.270 1.00 90.25 100 THR A O 1
ATOM 745 N N . GLY A 1 101 ? -13.674 4.339 36.027 1.00 87.62 101 GLY A N 1
ATOM 746 C CA . GLY A 1 101 ? -14.380 3.080 36.292 1.00 87.62 101 GLY A CA 1
ATOM 747 C C . GLY A 1 101 ? -15.409 2.702 35.219 1.00 87.62 101 GLY A C 1
ATOM 748 O O . GLY A 1 101 ? -16.366 1.985 35.503 1.00 87.62 101 GLY A O 1
ATOM 749 N N . ARG A 1 102 ? -15.256 3.216 33.992 1.00 88.50 102 ARG A N 1
ATOM 750 C CA . ARG A 1 102 ? -16.170 2.988 32.855 1.00 88.50 102 ARG A CA 1
ATOM 751 C C . ARG A 1 102 ? -15.664 1.941 31.859 1.00 88.50 102 ARG A C 1
ATOM 753 O O . ARG A 1 102 ? -16.379 1.629 30.908 1.00 88.50 102 ARG A O 1
ATOM 760 N N . LEU A 1 103 ? -14.453 1.423 32.058 1.00 91.00 103 LEU A N 1
ATOM 761 C CA . LEU A 1 103 ? -13.870 0.352 31.250 1.00 91.00 103 LEU A CA 1
ATOM 762 C C . LEU A 1 103 ? -14.452 -1.010 31.664 1.00 91.00 103 LEU A C 1
ATOM 764 O O . LEU A 1 103 ? -14.542 -1.311 32.851 1.00 91.00 103 LEU A O 1
ATOM 768 N N . SER A 1 104 ? -14.859 -1.824 30.691 1.00 88.50 104 SER A N 1
ATOM 769 C CA . SER A 1 104 ? -15.543 -3.105 30.898 1.00 88.50 104 SER A CA 1
ATOM 770 C C . SER A 1 104 ? -14.770 -4.272 30.282 1.00 88.50 104 SER A C 1
ATOM 772 O O . SER A 1 104 ? -14.300 -4.181 29.150 1.00 88.50 104 SER A O 1
ATOM 774 N N . HIS A 1 105 ? -14.735 -5.411 30.980 1.00 85.81 105 HIS A N 1
ATOM 775 C CA . HIS A 1 105 ? -14.160 -6.666 30.476 1.00 85.81 105 HIS A CA 1
ATOM 776 C C . HIS A 1 105 ? -14.963 -7.305 29.328 1.00 85.81 105 HIS A C 1
ATOM 778 O O . HIS A 1 105 ? -14.415 -8.120 28.583 1.00 85.81 105 HIS A O 1
ATOM 784 N N . ASP A 1 106 ? -16.241 -6.946 29.172 1.00 84.81 106 ASP A N 1
ATOM 785 C CA . ASP A 1 106 ? -17.130 -7.528 28.157 1.00 84.81 106 ASP A CA 1
ATOM 786 C C . ASP A 1 106 ? -17.158 -6.712 26.865 1.00 84.81 106 ASP A C 1
ATOM 788 O O . ASP A 1 106 ? -17.223 -7.270 25.772 1.00 84.81 106 ASP A O 1
ATOM 792 N N . LEU A 1 107 ? -17.156 -5.381 26.995 1.00 84.31 107 LEU A N 1
ATOM 793 C CA . LEU A 1 107 ? -17.388 -4.451 25.885 1.00 84.31 107 LEU A CA 1
ATOM 794 C C . LEU A 1 107 ? -16.222 -3.490 25.629 1.00 84.31 107 LEU A C 1
ATOM 796 O O . LEU A 1 107 ? -16.259 -2.782 24.629 1.00 84.31 107 LEU A O 1
ATOM 800 N N . GLY A 1 108 ? -15.213 -3.439 26.501 1.00 90.38 108 GLY A N 1
ATOM 801 C CA . GLY A 1 108 ? -14.145 -2.448 26.417 1.00 90.38 108 GLY A CA 1
ATOM 802 C C . GLY A 1 108 ? -14.632 -1.067 26.855 1.00 90.38 108 GLY A C 1
ATOM 803 O O . GLY A 1 108 ? -14.887 -0.842 28.039 1.00 90.38 108 GLY A O 1
ATOM 804 N N . LEU A 1 109 ? -14.745 -0.129 25.913 1.00 90.50 109 LEU A N 1
ATOM 805 C CA . LEU A 1 109 ? -15.169 1.247 26.194 1.00 90.50 109 LEU A CA 1
ATOM 806 C C . LEU A 1 109 ? -16.692 1.389 26.300 1.00 90.50 109 LEU A C 1
ATOM 808 O O . LEU A 1 109 ? -17.468 0.545 25.850 1.00 90.50 109 LEU A O 1
ATOM 812 N N . CYS A 1 110 ? -17.137 2.514 26.862 1.00 89.94 110 CYS A N 1
ATOM 813 C CA . CYS A 1 110 ? -18.537 2.905 26.769 1.00 89.94 110 CYS A CA 1
ATOM 814 C C . CYS A 1 110 ? -18.889 3.388 25.351 1.00 89.94 110 CYS A C 1
ATOM 816 O O . CYS A 1 110 ? -18.039 3.862 24.592 1.00 89.94 110 CYS A O 1
ATOM 818 N N . TRP A 1 111 ? -20.169 3.292 24.991 1.00 88.88 111 TRP A N 1
ATOM 819 C CA . TRP A 1 111 ? -20.646 3.635 23.650 1.00 88.88 111 TRP A CA 1
ATOM 820 C C . TRP A 1 111 ? -20.431 5.108 23.275 1.00 88.88 111 TRP A C 1
ATOM 822 O O . TRP A 1 111 ? -20.204 5.408 22.106 1.00 88.88 111 TRP A O 1
ATOM 832 N N . GLU A 1 112 ? -20.451 6.021 24.248 1.00 90.50 112 GLU A N 1
ATOM 833 C CA . GLU A 1 112 ? -20.126 7.434 24.037 1.00 90.50 112 GLU A CA 1
ATOM 834 C C . GLU A 1 112 ? -18.686 7.613 23.561 1.00 90.50 112 GLU A C 1
ATOM 836 O O . GLU A 1 112 ? -18.444 8.356 22.614 1.00 90.50 112 GLU A O 1
ATOM 841 N N . ALA A 1 113 ? -17.738 6.914 24.192 1.00 91.62 113 ALA A N 1
ATOM 842 C CA . ALA A 1 113 ? -16.334 6.984 23.814 1.00 91.62 113 ALA A CA 1
ATOM 843 C C . ALA A 1 113 ? -16.120 6.400 22.411 1.00 91.62 113 ALA A C 1
ATOM 845 O O . ALA A 1 113 ? -15.445 7.026 21.598 1.00 91.62 113 ALA A O 1
ATOM 846 N N . TYR A 1 114 ? -16.763 5.271 22.085 1.00 92.38 114 TYR A N 1
ATOM 847 C CA . TYR A 1 114 ? -16.735 4.730 20.722 1.00 92.38 114 TYR A CA 1
ATOM 848 C C . TYR A 1 114 ? -17.283 5.719 19.689 1.00 92.38 114 TYR A C 1
ATOM 850 O O . TYR A 1 114 ? -16.660 5.907 18.648 1.00 92.38 114 TYR A O 1
ATOM 858 N N . LEU A 1 115 ? -18.409 6.381 19.974 1.00 92.50 115 LEU A N 1
ATOM 859 C CA . LEU A 1 115 ? -18.991 7.367 19.064 1.00 92.50 115 LEU A CA 1
ATOM 860 C C . LEU A 1 115 ? -18.083 8.591 18.875 1.00 92.50 115 LEU A C 1
ATOM 862 O O . LEU A 1 115 ? -17.927 9.050 17.747 1.00 92.50 115 LEU A O 1
ATOM 866 N N . ILE A 1 116 ? -17.465 9.099 19.947 1.00 93.81 116 ILE A N 1
ATOM 867 C CA . ILE A 1 116 ? -16.527 10.231 19.876 1.00 93.81 116 ILE A CA 1
ATOM 868 C C . ILE A 1 116 ? -15.314 9.862 19.023 1.00 93.81 116 ILE A C 1
ATOM 870 O O . ILE A 1 116 ? -14.987 10.587 18.088 1.00 93.81 116 ILE A O 1
ATOM 874 N N . LEU A 1 117 ? -14.680 8.720 19.297 1.00 94.19 117 LEU A N 1
ATOM 875 C CA . LEU A 1 117 ? -13.521 8.249 18.535 1.00 94.19 117 LEU A CA 1
ATOM 876 C C . LEU A 1 117 ? -13.866 8.039 17.057 1.00 94.19 117 LEU A C 1
ATOM 878 O O . LEU A 1 117 ? -13.118 8.459 16.176 1.00 94.19 117 LEU A O 1
ATOM 882 N N . PHE A 1 118 ? -15.034 7.458 16.782 1.00 93.56 118 PHE A N 1
ATOM 883 C CA . PHE A 1 118 ? -15.534 7.281 15.424 1.00 93.56 118 PHE A CA 1
ATOM 884 C C . PHE A 1 118 ? -15.770 8.622 14.713 1.00 93.56 118 PHE A C 1
ATOM 886 O O . PHE A 1 118 ? -15.382 8.790 13.558 1.00 93.56 118 PHE A O 1
ATOM 893 N N . ALA A 1 119 ? -16.350 9.606 15.404 1.00 94.06 119 ALA A N 1
ATOM 894 C CA . ALA A 1 119 ? -16.546 10.949 14.865 1.00 94.06 119 ALA A CA 1
ATOM 895 C C . ALA A 1 119 ? -15.213 11.671 14.604 1.00 94.06 119 ALA A C 1
ATOM 897 O O . ALA A 1 119 ? -15.083 12.343 13.583 1.00 94.06 119 ALA A O 1
ATOM 898 N N . MET A 1 120 ? -14.208 11.500 15.470 1.00 94.12 120 MET A N 1
ATOM 899 C CA . MET A 1 120 ? -12.861 12.049 15.262 1.00 94.12 120 MET A CA 1
ATOM 900 C C . MET A 1 120 ? -12.181 11.437 14.034 1.00 94.12 120 MET A C 1
ATOM 902 O O . MET A 1 120 ? -11.622 12.176 13.225 1.00 94.12 120 MET A O 1
ATOM 906 N N . ALA A 1 121 ? -12.288 10.117 13.844 1.00 93.81 121 ALA A N 1
ATOM 907 C CA . ALA A 1 121 ? -11.806 9.453 12.632 1.00 93.81 121 ALA A CA 1
ATOM 908 C C . ALA A 1 121 ? -12.507 9.997 11.374 1.00 93.81 121 ALA A C 1
ATOM 910 O O . ALA A 1 121 ? -11.857 10.291 10.372 1.00 93.81 121 ALA A O 1
ATOM 911 N N . GLY A 1 122 ? -13.824 10.219 11.444 1.00 94.88 122 GLY A N 1
ATOM 912 C CA . GLY A 1 122 ? -14.586 10.851 10.367 1.00 94.88 122 GLY A CA 1
ATOM 913 C C . GLY A 1 122 ? -14.129 12.278 10.070 1.00 94.88 122 GLY A C 1
ATOM 914 O O . GLY A 1 122 ? -13.902 12.624 8.914 1.00 94.88 122 GLY A O 1
ATOM 915 N N . GLY A 1 123 ? -13.919 13.091 11.108 1.00 95.75 123 GLY A N 1
ATOM 916 C CA . GLY A 1 123 ? -13.381 14.446 10.983 1.00 95.75 123 GLY A CA 1
ATOM 917 C C . GLY A 1 123 ? -11.995 14.475 10.334 1.00 95.75 123 GLY A C 1
ATOM 918 O O . GLY A 1 123 ? -11.745 15.315 9.471 1.00 95.75 123 GLY A O 1
ATOM 919 N N . TRP A 1 124 ? -11.125 13.521 10.677 1.00 95.12 124 TRP A N 1
ATOM 920 C CA . TRP A 1 124 ? -9.818 13.360 10.037 1.00 95.12 124 TRP A CA 1
ATOM 921 C C . TRP A 1 124 ? -9.938 13.060 8.537 1.00 95.12 124 TRP A C 1
ATOM 923 O O . TRP A 1 124 ? -9.260 13.698 7.733 1.00 95.12 124 TRP A O 1
ATOM 933 N N . LEU A 1 125 ? -10.845 12.166 8.128 1.00 95.50 125 LEU A N 1
ATOM 934 C CA . LEU A 1 125 ? -11.076 11.896 6.704 1.00 95.50 125 LEU A CA 1
ATOM 935 C C . LEU A 1 125 ? -11.654 13.101 5.951 1.00 95.50 125 LEU A C 1
ATOM 937 O O . LEU A 1 125 ? -11.281 13.341 4.804 1.00 95.50 125 LEU A O 1
ATOM 941 N N . LEU A 1 126 ? -12.538 13.880 6.579 1.00 97.31 126 LEU A N 1
ATOM 942 C CA . LEU A 1 126 ? -13.054 15.116 5.983 1.00 97.31 126 LEU A CA 1
ATOM 943 C C . LEU A 1 126 ? -11.947 16.163 5.808 1.00 97.31 126 LEU A C 1
ATOM 945 O O . LEU A 1 126 ? -11.883 16.815 4.767 1.00 97.31 126 LEU A O 1
ATOM 949 N N . LEU A 1 127 ? -11.039 16.287 6.781 1.00 95.69 127 LEU A N 1
ATOM 950 C CA . LEU A 1 127 ? -9.865 17.150 6.658 1.00 95.69 127 LEU A CA 1
ATOM 951 C C . LEU A 1 127 ? -8.960 16.695 5.506 1.00 95.69 127 LEU A C 1
ATOM 953 O O . LEU A 1 127 ? -8.541 17.523 4.697 1.00 95.69 127 LEU A O 1
ATOM 957 N N . GLN A 1 128 ? -8.715 15.387 5.381 1.00 94.81 128 GLN A N 1
ATOM 958 C CA . GLN A 1 128 ? -7.991 14.839 4.235 1.00 94.81 128 GLN A CA 1
ATOM 959 C C . GLN A 1 128 ? -8.684 15.166 2.911 1.00 94.81 128 GLN A C 1
ATOM 961 O O . GLN A 1 128 ? -7.997 15.540 1.969 1.00 94.81 128 GLN A O 1
ATOM 966 N N . ALA A 1 129 ? -10.017 15.078 2.827 1.00 95.06 129 ALA A N 1
ATOM 967 C CA . ALA A 1 129 ? -10.751 15.446 1.617 1.00 95.06 129 ALA A CA 1
ATOM 968 C C . ALA A 1 129 ? -10.573 16.927 1.258 1.00 95.06 129 ALA A C 1
ATOM 970 O O . ALA A 1 129 ? -10.374 17.250 0.089 1.00 95.06 129 ALA A O 1
ATOM 971 N N . CYS A 1 130 ? -10.587 17.825 2.247 1.00 94.75 130 CYS A N 1
ATOM 972 C CA . CYS A 1 130 ? -10.305 19.243 2.024 1.00 94.75 130 CYS A CA 1
ATOM 973 C C . CYS A 1 130 ? -8.891 19.451 1.469 1.00 94.75 130 CYS A C 1
ATOM 975 O O . CYS A 1 130 ? -8.721 20.137 0.465 1.00 94.75 130 CYS A O 1
ATOM 977 N N . ILE A 1 131 ? -7.880 18.831 2.085 1.00 91.88 131 ILE A N 1
ATOM 978 C CA . ILE A 1 131 ? -6.488 18.930 1.623 1.00 91.88 131 ILE A CA 1
ATOM 979 C C . ILE A 1 131 ? -6.353 18.335 0.213 1.00 91.88 131 ILE A C 1
ATOM 981 O O . ILE A 1 131 ? -5.799 18.987 -0.667 1.00 91.88 131 ILE A O 1
ATOM 985 N N . ALA A 1 132 ? -6.918 17.149 -0.026 1.00 89.81 132 ALA A N 1
ATOM 986 C CA . ALA A 1 132 ? -6.915 16.458 -1.314 1.00 89.81 132 ALA A CA 1
ATOM 987 C C . ALA A 1 132 ? -7.545 17.304 -2.433 1.00 89.81 132 ALA A C 1
ATOM 989 O O . ALA A 1 132 ? -7.015 17.348 -3.543 1.00 89.81 132 ALA A O 1
ATOM 990 N N . ALA A 1 133 ? -8.648 17.999 -2.138 1.00 90.06 133 ALA A N 1
ATOM 991 C CA . ALA A 1 133 ? -9.302 18.930 -3.052 1.00 90.06 133 ALA A CA 1
ATOM 992 C C . ALA A 1 133 ? -8.445 20.175 -3.352 1.00 90.06 133 ALA A C 1
ATOM 994 O O . ALA A 1 133 ? -8.461 20.669 -4.478 1.00 90.06 133 ALA A O 1
ATOM 995 N N . LEU A 1 134 ? -7.685 20.677 -2.372 1.00 88.12 134 LEU A N 1
ATOM 996 C CA . LEU A 1 134 ? -6.807 21.842 -2.540 1.00 88.12 134 LEU A CA 1
ATOM 997 C C . LEU A 1 134 ? -5.574 21.527 -3.400 1.00 88.12 134 LEU A C 1
ATOM 999 O O . LEU A 1 134 ? -5.208 22.328 -4.266 1.00 88.12 134 LEU A O 1
ATOM 1003 N N . ILE A 1 135 ? -4.958 20.359 -3.189 1.00 85.31 135 ILE A N 1
ATOM 1004 C CA . ILE A 1 135 ? -3.747 19.926 -3.910 1.00 85.31 135 ILE A CA 1
ATOM 1005 C C . ILE A 1 135 ? -4.035 19.344 -5.300 1.00 85.31 135 ILE A C 1
ATOM 1007 O O . ILE A 1 135 ? -3.098 19.093 -6.050 1.00 85.31 135 ILE A O 1
ATOM 1011 N N . LEU A 1 136 ? -5.307 19.132 -5.657 1.00 83.75 136 LEU A N 1
ATOM 1012 C CA . LEU A 1 136 ? -5.701 18.572 -6.951 1.00 83.75 136 LEU A CA 1
ATOM 1013 C C . LEU A 1 136 ? -5.159 19.450 -8.103 1.00 83.75 136 LEU A C 1
ATOM 1015 O O . LEU A 1 136 ? -5.446 20.657 -8.113 1.00 83.75 136 LEU A O 1
ATOM 1019 N N . PRO A 1 137 ? -4.374 18.906 -9.054 1.00 77.44 137 PRO A N 1
ATOM 1020 C CA . PRO A 1 137 ? -3.947 19.636 -10.249 1.00 77.44 137 PRO A CA 1
ATOM 1021 C C . PRO A 1 137 ? -5.134 19.937 -11.181 1.00 77.44 137 PRO A C 1
ATOM 1023 O O . PRO A 1 137 ? -6.198 19.329 -11.083 1.00 77.44 137 PRO A O 1
ATOM 1026 N N . ARG A 1 138 ? -4.977 20.928 -12.070 1.00 77.56 138 ARG A N 1
ATOM 1027 C CA . ARG A 1 138 ? -5.999 21.244 -13.088 1.00 77.56 138 ARG A CA 1
ATOM 1028 C C . ARG A 1 138 ? -6.104 20.083 -14.081 1.00 77.56 138 ARG A C 1
ATOM 1030 O O . ARG A 1 138 ? -5.082 19.510 -14.415 1.00 77.56 138 ARG A O 1
ATOM 1037 N N . GLY A 1 139 ? -7.306 19.755 -14.552 1.00 74.75 139 GLY A N 1
ATOM 1038 C CA . GLY A 1 139 ? -7.515 18.685 -15.542 1.00 74.75 139 GLY A CA 1
ATOM 1039 C C . GLY A 1 139 ? -7.713 17.281 -14.954 1.00 74.75 139 GLY A C 1
ATOM 1040 O O . GLY A 1 139 ? -8.210 16.405 -15.656 1.00 74.75 139 GLY A O 1
ATOM 1041 N N . ARG A 1 140 ? -7.461 17.084 -13.652 1.00 79.44 140 ARG A N 1
ATOM 1042 C CA . ARG A 1 140 ? -7.769 15.837 -12.927 1.00 79.44 140 ARG A CA 1
ATOM 1043 C C . ARG A 1 140 ? -9.062 15.959 -12.117 1.00 79.44 140 ARG A C 1
ATOM 1045 O O . ARG A 1 140 ? -9.523 17.064 -11.800 1.00 79.44 140 ARG A O 1
ATOM 1052 N N . ARG A 1 141 ? -9.642 14.819 -11.738 1.00 85.00 141 ARG A N 1
ATOM 1053 C CA . ARG A 1 141 ? -10.813 14.718 -10.857 1.00 85.00 141 ARG A CA 1
ATOM 1054 C C . ARG A 1 141 ? -10.715 13.563 -9.870 1.00 85.00 141 ARG A C 1
ATOM 1056 O O . ARG A 1 141 ? -10.021 12.581 -10.096 1.00 85.00 141 ARG A O 1
ATOM 1063 N N . TYR A 1 142 ? -11.479 13.658 -8.787 1.00 85.31 142 TYR A N 1
ATOM 1064 C CA . TYR A 1 142 ? -11.782 12.498 -7.952 1.00 85.31 142 TYR A CA 1
ATOM 1065 C C . TYR A 1 142 ? -13.117 11.885 -8.380 1.00 85.31 142 TYR A C 1
ATOM 1067 O O . TYR A 1 142 ? -14.140 12.578 -8.414 1.00 85.31 142 TYR A O 1
ATOM 1075 N N . GLY A 1 143 ? -13.120 10.582 -8.658 1.00 81.56 143 GLY A N 1
ATOM 1076 C CA . GLY A 1 143 ? -14.338 9.827 -8.922 1.00 81.56 143 GLY A CA 1
ATOM 1077 C C . GLY A 1 143 ? -15.296 9.826 -7.722 1.00 81.56 143 GLY A C 1
ATOM 1078 O O . GLY A 1 143 ? -14.901 9.903 -6.556 1.00 81.56 143 GLY A O 1
ATOM 1079 N N . LEU A 1 144 ? -16.599 9.674 -7.983 1.00 83.25 144 LEU A N 1
ATOM 1080 C CA . LEU A 1 144 ? -17.635 9.652 -6.931 1.00 83.25 144 LEU A CA 1
ATOM 1081 C C . LEU A 1 144 ? -17.462 8.507 -5.918 1.00 83.25 144 LEU A C 1
ATOM 1083 O O . LEU A 1 144 ? -18.027 8.543 -4.828 1.00 83.25 144 LEU A O 1
ATOM 1087 N N . ARG A 1 145 ? -16.700 7.469 -6.275 1.00 82.69 145 ARG A N 1
ATOM 1088 C CA . ARG A 1 145 ? -16.451 6.292 -5.429 1.00 82.69 145 ARG A CA 1
ATOM 1089 C C . ARG A 1 145 ? -15.179 6.401 -4.599 1.00 82.69 145 ARG A C 1
ATOM 1091 O O . ARG A 1 145 ? -14.994 5.592 -3.687 1.00 82.69 145 ARG A O 1
ATOM 1098 N N . THR A 1 146 ? -14.340 7.394 -4.871 1.00 86.00 146 THR A N 1
ATOM 1099 C CA . THR A 1 146 ? -13.027 7.525 -4.247 1.00 86.00 146 THR A CA 1
ATOM 1100 C C . THR A 1 146 ? -13.146 7.714 -2.737 1.00 86.00 146 THR A C 1
ATOM 1102 O O . THR A 1 146 ? -12.563 6.942 -1.976 1.00 86.00 146 THR A O 1
ATOM 1105 N N . PHE A 1 147 ? -13.981 8.657 -2.283 1.00 91.69 147 PHE A N 1
ATOM 1106 C CA . PHE A 1 147 ? -14.180 8.894 -0.850 1.00 91.69 147 PHE A CA 1
ATOM 1107 C C . PHE A 1 147 ? -14.879 7.725 -0.130 1.00 91.69 147 PHE A C 1
ATOM 1109 O O . PHE A 1 147 ? -14.357 7.284 0.896 1.00 91.69 147 PHE A O 1
ATOM 1116 N N . PRO A 1 148 ? -15.996 7.153 -0.638 1.00 89.88 148 PRO A N 1
ATOM 1117 C CA . PRO A 1 148 ? -16.592 5.960 -0.036 1.00 89.88 148 PRO A CA 1
ATOM 1118 C C . PRO A 1 148 ? -15.582 4.817 0.151 1.00 89.88 148 PRO A C 1
ATOM 1120 O O . PRO A 1 148 ? -15.464 4.279 1.249 1.00 89.88 148 PRO A O 1
ATOM 1123 N N . SER A 1 149 ? -14.791 4.505 -0.879 1.00 84.75 149 SER A N 1
ATOM 1124 C CA . SER A 1 149 ? -13.761 3.457 -0.823 1.00 84.75 149 SER A CA 1
ATOM 1125 C C . SER A 1 149 ? -12.669 3.764 0.211 1.00 84.75 149 SER A C 1
ATOM 1127 O O . SER A 1 149 ? -12.360 2.924 1.057 1.00 84.75 149 SER A O 1
ATOM 1129 N N . ALA A 1 150 ? -12.132 4.988 0.206 1.00 88.31 150 ALA A N 1
ATOM 1130 C CA . ALA A 1 150 ? -11.117 5.422 1.164 1.00 88.31 150 ALA A CA 1
ATOM 1131 C C . ALA A 1 150 ? -11.634 5.421 2.615 1.00 88.31 150 ALA A C 1
ATOM 1133 O O . ALA A 1 150 ? -10.910 5.042 3.541 1.00 88.31 150 ALA A O 1
ATOM 1134 N N . SER A 1 151 ? -12.899 5.796 2.826 1.00 90.81 151 SER A N 1
ATOM 1135 C CA . SER A 1 151 ? -13.509 5.827 4.159 1.00 90.81 151 SER A CA 1
ATOM 1136 C C . SER A 1 151 ? -13.743 4.444 4.757 1.00 90.81 151 SER A C 1
ATOM 1138 O O . SER A 1 151 ? -13.631 4.293 5.971 1.00 90.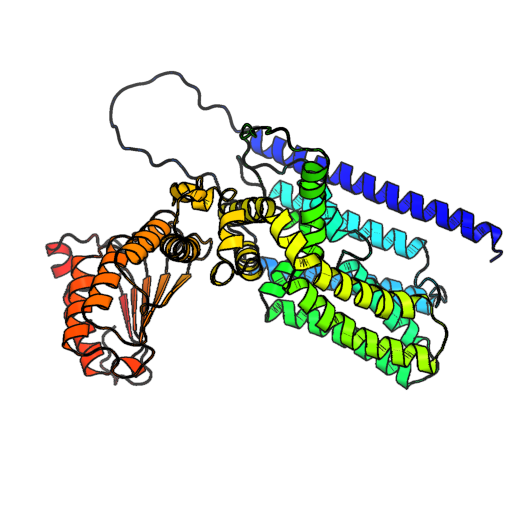81 151 SER A O 1
ATOM 1140 N N . LEU A 1 152 ? -13.995 3.418 3.936 1.00 85.75 152 LEU A N 1
ATOM 1141 C CA . LEU A 1 152 ? -14.044 2.035 4.414 1.00 85.75 152 LEU A CA 1
ATOM 1142 C C . LEU A 1 152 ? -12.688 1.607 4.984 1.00 85.75 152 LEU A C 1
ATOM 1144 O O . LEU A 1 152 ? -12.640 1.068 6.085 1.00 85.75 152 LEU A O 1
ATOM 1148 N N . SER A 1 153 ? -11.587 1.906 4.289 1.00 82.38 153 SER A N 1
ATOM 1149 C CA . SER A 1 153 ? -10.240 1.603 4.791 1.00 82.38 153 SER A CA 1
ATOM 1150 C C . SER A 1 153 ? -9.878 2.397 6.053 1.00 82.38 153 SER A C 1
ATOM 1152 O O . SER A 1 153 ? -9.197 1.863 6.920 1.00 82.38 153 SER A O 1
ATOM 1154 N N . GLY A 1 154 ? -10.350 3.643 6.179 1.00 84.25 154 GLY A N 1
ATOM 1155 C CA . GLY A 1 154 ? -10.016 4.514 7.312 1.00 84.25 154 GLY A CA 1
ATOM 1156 C C . GLY A 1 154 ? -10.906 4.358 8.552 1.00 84.25 154 GLY A C 1
ATOM 1157 O O . GLY A 1 154 ? -10.432 4.578 9.664 1.00 84.25 154 GLY A O 1
ATOM 1158 N N . MET A 1 155 ? -12.182 3.975 8.408 1.00 88.56 155 MET A N 1
ATOM 1159 C CA . MET A 1 155 ? -13.161 3.992 9.515 1.00 88.56 155 MET A CA 1
ATOM 1160 C C . MET A 1 155 ? -13.825 2.650 9.820 1.00 88.56 155 MET A C 1
ATOM 1162 O O . MET A 1 155 ? -14.454 2.524 10.871 1.00 88.56 155 MET A O 1
ATOM 1166 N N . CYS A 1 156 ? -13.765 1.663 8.922 1.00 83.12 156 CYS A N 1
ATOM 1167 C CA . CYS A 1 156 ? -14.519 0.432 9.129 1.00 83.12 156 CYS A CA 1
ATOM 1168 C C . CYS A 1 156 ? -13.930 -0.376 10.305 1.00 83.12 156 CYS A C 1
ATOM 1170 O O . CYS A 1 156 ? -12.723 -0.649 10.313 1.00 83.12 156 CYS A O 1
ATOM 1172 N N . PRO A 1 157 ? -14.755 -0.777 11.294 1.00 74.69 157 PRO A N 1
ATOM 1173 C CA . PRO A 1 157 ? -14.316 -1.666 12.365 1.00 74.69 157 PRO A CA 1
ATOM 1174 C C . PRO A 1 157 ? -13.705 -2.952 11.794 1.00 74.69 157 PRO A C 1
ATOM 1176 O O . PRO A 1 157 ? -14.190 -3.465 10.787 1.00 74.69 157 PRO A O 1
ATOM 1179 N N . PHE A 1 158 ? -12.653 -3.473 12.432 1.00 70.88 158 PHE A N 1
ATOM 1180 C CA . PHE A 1 158 ? -11.896 -4.674 12.017 1.00 70.88 158 PHE A CA 1
ATOM 1181 C C . PHE A 1 158 ? -11.078 -4.563 10.718 1.00 70.88 158 PHE A C 1
ATOM 1183 O O . PHE A 1 158 ? -10.301 -5.469 10.424 1.00 70.88 158 PHE A O 1
ATOM 1190 N N . ILE A 1 159 ? -11.250 -3.488 9.943 1.00 73.44 159 ILE A N 1
ATOM 1191 C CA . ILE A 1 159 ? -10.485 -3.215 8.717 1.00 73.44 159 ILE A CA 1
ATOM 1192 C C . ILE A 1 159 ? -9.473 -2.090 8.946 1.00 73.44 159 ILE A C 1
ATOM 1194 O O . ILE A 1 159 ? -8.350 -2.171 8.454 1.00 73.44 159 ILE A O 1
ATOM 1198 N N . SER A 1 160 ? -9.881 -1.038 9.660 1.00 84.19 160 SER A N 1
ATOM 1199 C CA . SER A 1 160 ? -9.051 0.139 9.908 1.00 84.19 160 SER A CA 1
ATOM 1200 C C . SER A 1 160 ? -7.979 -0.123 10.965 1.00 84.19 160 SER A C 1
ATOM 1202 O O . SER A 1 160 ? -8.289 -0.551 12.079 1.00 84.19 160 SER A O 1
ATOM 1204 N N . ASP A 1 161 ? -6.738 0.249 10.651 1.00 85.88 161 ASP A N 1
ATOM 1205 C CA . ASP A 1 161 ? -5.592 0.174 11.571 1.00 85.88 161 ASP A CA 1
ATOM 1206 C C . ASP A 1 161 ? -5.785 1.077 12.810 1.00 85.88 161 ASP A C 1
ATOM 1208 O O . ASP A 1 161 ? -5.290 0.786 13.900 1.00 85.88 161 ASP A O 1
ATOM 1212 N N . ALA A 1 162 ? -6.596 2.138 12.701 1.00 87.31 162 ALA A N 1
ATOM 1213 C CA . ALA A 1 162 ? -6.969 2.966 13.850 1.00 87.31 162 ALA A CA 1
ATOM 1214 C C . ALA A 1 162 ? -7.830 2.195 14.868 1.00 87.31 162 ALA A C 1
ATOM 1216 O O . ALA A 1 162 ? -7.752 2.449 16.072 1.00 87.31 162 ALA A O 1
ATOM 1217 N N . TYR A 1 163 ? -8.647 1.242 14.405 1.00 88.50 163 TYR A N 1
ATOM 1218 C CA . TYR A 1 163 ? -9.418 0.378 15.297 1.00 88.50 163 TYR A CA 1
ATOM 1219 C C . TYR A 1 163 ? -8.526 -0.661 15.982 1.00 88.50 163 TYR A C 1
ATOM 1221 O O . TYR A 1 163 ? -8.716 -0.920 17.169 1.00 88.50 163 TYR A O 1
ATOM 1229 N N . ASP A 1 164 ? -7.536 -1.208 15.274 1.00 88.44 164 ASP A N 1
ATOM 1230 C CA . ASP A 1 164 ? -6.529 -2.088 15.878 1.00 88.44 164 ASP A CA 1
ATOM 1231 C C . ASP A 1 164 ? -5.719 -1.340 16.948 1.00 88.44 164 ASP A C 1
ATOM 1233 O O . ASP A 1 164 ? -5.613 -1.802 18.080 1.00 88.44 164 ASP A O 1
ATOM 1237 N N . THR A 1 165 ? -5.316 -0.098 16.680 1.00 92.25 165 THR A N 1
ATOM 1238 C CA . THR A 1 165 ? -4.687 0.759 17.699 1.00 92.25 165 THR A CA 1
ATOM 1239 C C . THR A 1 165 ? -5.584 0.944 18.935 1.00 92.25 165 THR A C 1
ATOM 1241 O O . THR A 1 165 ? -5.125 0.893 20.079 1.00 92.25 165 THR A O 1
ATOM 1244 N N . LEU A 1 166 ? -6.891 1.142 18.725 1.00 93.25 166 LEU A N 1
ATOM 1245 C CA . LEU A 1 166 ? -7.857 1.294 19.810 1.00 93.25 166 LEU A CA 1
ATOM 1246 C C . LEU A 1 166 ? -8.033 0.005 20.625 1.00 93.25 166 LEU A C 1
ATOM 1248 O O . LEU A 1 166 ? -8.104 0.076 21.854 1.00 93.25 166 LEU A O 1
ATOM 1252 N N . LYS A 1 167 ? -8.130 -1.159 19.971 1.00 92.19 167 LYS A N 1
ATOM 1253 C CA . LYS A 1 167 ? -8.332 -2.446 20.659 1.00 92.19 167 LYS A CA 1
ATOM 1254 C C . LYS A 1 167 ? -7.148 -2.754 21.583 1.00 92.19 167 LYS A C 1
ATOM 1256 O O . LYS A 1 167 ? -7.364 -3.160 22.726 1.00 92.19 167 LYS A O 1
ATOM 1261 N N . ASP A 1 168 ? -5.932 -2.465 21.130 1.00 93.50 168 ASP A N 1
ATOM 1262 C CA . ASP A 1 168 ? -4.694 -2.702 21.867 1.00 93.50 168 ASP A CA 1
ATOM 1263 C C . ASP A 1 168 ? -4.560 -1.729 23.045 1.00 93.50 168 ASP A C 1
ATOM 1265 O O . ASP A 1 168 ? -4.214 -2.133 24.158 1.00 93.50 168 ASP A O 1
ATOM 1269 N N . ALA A 1 169 ? -4.941 -0.460 22.853 1.00 95.50 169 ALA A N 1
ATOM 1270 C CA . ALA A 1 169 ? -5.020 0.518 23.937 1.00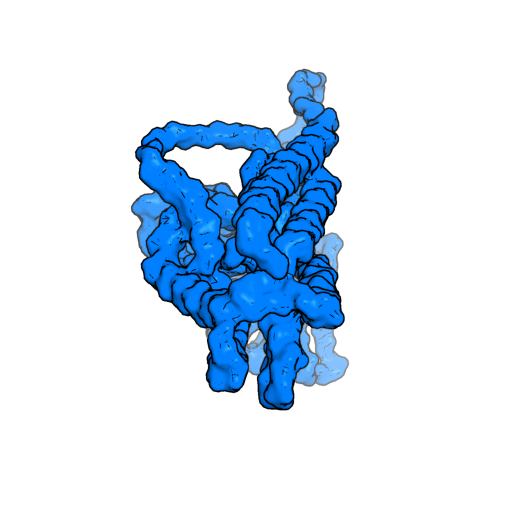 95.50 169 ALA A CA 1
ATOM 1271 C C . ALA A 1 169 ? -6.017 0.093 25.032 1.00 95.50 169 ALA A C 1
ATOM 1273 O O . ALA A 1 169 ? -5.724 0.204 26.226 1.00 95.50 169 ALA A O 1
ATOM 1274 N N . ILE A 1 170 ? -7.187 -0.431 24.643 1.00 95.56 170 ILE A N 1
ATOM 1275 C CA . ILE A 1 170 ? -8.186 -0.963 25.582 1.00 95.56 170 ILE A CA 1
ATOM 1276 C C . ILE A 1 170 ? -7.629 -2.176 26.329 1.00 95.56 170 ILE A C 1
ATOM 1278 O O . ILE A 1 170 ? -7.766 -2.254 27.551 1.00 95.56 170 ILE A O 1
ATOM 1282 N N . PHE A 1 171 ? -6.990 -3.107 25.617 1.00 95.69 171 PHE A N 1
ATOM 1283 C CA . PHE A 1 171 ? -6.374 -4.287 26.218 1.00 95.69 171 PHE A CA 1
ATOM 1284 C C . PHE A 1 171 ? -5.317 -3.902 27.260 1.00 95.69 171 PHE A C 1
ATOM 1286 O O . PHE A 1 171 ? -5.363 -4.383 28.393 1.00 95.69 171 PHE A O 1
ATOM 1293 N N . ALA A 1 172 ? -4.419 -2.974 26.933 1.00 96.31 172 ALA A N 1
ATOM 1294 C CA . ALA A 1 172 ? -3.414 -2.493 27.872 1.00 96.31 172 ALA A CA 1
ATOM 1295 C C . ALA A 1 172 ? -4.027 -1.819 29.110 1.00 96.31 172 ALA A C 1
ATOM 1297 O O . ALA A 1 172 ? -3.583 -2.063 30.235 1.00 96.31 172 ALA A O 1
ATOM 1298 N N . ALA A 1 173 ? -5.077 -1.014 28.929 1.00 96.06 173 ALA A N 1
ATOM 1299 C CA . ALA A 1 173 ? -5.787 -0.393 30.042 1.00 96.06 173 ALA A CA 1
ATOM 1300 C C . ALA A 1 173 ? -6.466 -1.435 30.953 1.00 96.06 173 ALA A C 1
ATOM 1302 O O . ALA A 1 173 ? -6.401 -1.297 32.175 1.00 96.06 173 ALA A O 1
ATOM 1303 N N . LEU A 1 174 ? -7.049 -2.500 30.385 1.00 95.06 174 LEU A N 1
ATOM 1304 C CA . LEU A 1 174 ? -7.604 -3.632 31.142 1.00 95.06 174 LEU A CA 1
ATOM 1305 C C . LEU A 1 174 ? -6.517 -4.399 31.906 1.00 95.06 174 LEU A C 1
ATOM 1307 O O . LEU A 1 174 ? -6.720 -4.781 33.057 1.00 95.06 174 LEU A O 1
ATOM 1311 N N . CYS A 1 175 ? -5.352 -4.608 31.294 1.00 95.50 175 CYS A N 1
ATOM 1312 C CA . CYS A 1 175 ? -4.202 -5.226 31.950 1.00 95.50 175 CYS A CA 1
ATOM 1313 C C . CYS A 1 175 ? -3.747 -4.425 33.177 1.00 95.50 175 CYS A C 1
ATOM 1315 O O . CYS A 1 175 ? -3.457 -4.996 34.228 1.00 95.50 175 CYS A O 1
ATOM 1317 N N . LEU A 1 176 ? -3.738 -3.095 33.072 1.00 95.12 176 LEU A N 1
ATOM 1318 C CA . LEU A 1 176 ? -3.323 -2.204 34.156 1.00 95.12 176 LEU A CA 1
ATOM 1319 C C . LEU A 1 176 ? -4.328 -2.131 35.317 1.00 95.12 176 LEU A C 1
ATOM 1321 O O . LEU A 1 176 ? -3.929 -1.796 36.434 1.00 95.12 176 LEU A O 1
ATOM 1325 N N . GLN A 1 177 ? -5.591 -2.505 35.085 1.00 93.50 177 GLN A N 1
ATOM 1326 C CA . GLN A 1 177 ? -6.597 -2.683 36.140 1.00 93.50 177 GLN A CA 1
ATOM 1327 C C . GLN A 1 177 ? -6.428 -3.984 36.936 1.00 93.50 177 GLN A C 1
ATOM 1329 O O . GLN A 1 177 ? -6.998 -4.104 38.017 1.00 93.50 177 GLN A O 1
ATOM 1334 N N . SER A 1 178 ? -5.664 -4.958 36.430 1.00 93.12 178 SER A N 1
ATOM 1335 C CA . SER A 1 178 ? -5.458 -6.227 37.131 1.00 93.12 178 SER A CA 1
ATOM 1336 C C . SER A 1 178 ? -4.725 -6.025 38.458 1.00 93.12 178 SER A C 1
ATOM 1338 O O . SER A 1 178 ? -3.829 -5.192 38.563 1.00 93.12 178 SER A O 1
ATOM 1340 N N . GLU A 1 179 ? -5.044 -6.829 39.470 1.00 93.50 179 GLU A N 1
ATOM 1341 C CA . GLU A 1 179 ? -4.274 -6.861 40.719 1.00 93.50 179 GLU A CA 1
ATOM 1342 C C . GLU A 1 179 ? -2.903 -7.529 40.528 1.00 93.50 179 GLU A C 1
ATOM 1344 O O . GLU A 1 179 ? -1.936 -7.201 41.219 1.00 93.50 179 GLU A O 1
ATOM 1349 N N . ALA A 1 180 ? -2.783 -8.425 39.544 1.00 95.50 180 ALA A N 1
ATOM 1350 C CA . ALA A 1 180 ? -1.562 -9.169 39.284 1.00 95.50 180 ALA A CA 1
ATOM 1351 C C . ALA A 1 180 ? -0.503 -8.298 38.588 1.00 95.50 180 ALA A C 1
ATOM 1353 O O . ALA A 1 180 ? -0.679 -7.854 37.452 1.00 95.50 180 ALA A O 1
ATOM 1354 N N . VAL A 1 181 ? 0.656 -8.132 39.233 1.00 96.19 181 VAL A N 1
ATOM 1355 C CA . VAL A 1 181 ? 1.794 -7.355 38.701 1.00 96.19 181 VAL A CA 1
ATOM 1356 C C . VAL A 1 181 ? 2.242 -7.861 37.327 1.00 96.19 181 VAL A C 1
ATOM 1358 O O . VAL A 1 181 ? 2.514 -7.059 36.438 1.00 96.19 181 VAL A O 1
ATOM 1361 N N . VAL A 1 182 ? 2.252 -9.182 37.124 1.00 95.81 182 VAL A N 1
ATOM 1362 C CA . VAL A 1 182 ? 2.614 -9.801 35.837 1.00 95.81 182 VAL A CA 1
ATOM 1363 C C . VAL A 1 182 ? 1.716 -9.291 34.708 1.00 95.81 182 VAL A C 1
ATOM 1365 O O . VAL A 1 182 ? 2.205 -8.950 33.637 1.00 95.81 182 VAL A O 1
ATOM 1368 N N . VAL A 1 183 ? 0.411 -9.170 34.957 1.00 96.38 183 VAL A N 1
ATOM 1369 C CA . VAL A 1 183 ? -0.554 -8.701 33.957 1.00 96.38 183 VAL A CA 1
ATOM 1370 C C . VAL A 1 183 ? -0.379 -7.205 33.680 1.00 96.38 183 VAL A C 1
ATOM 1372 O O . VAL A 1 183 ? -0.455 -6.785 32.529 1.00 96.38 183 VAL A O 1
ATOM 1375 N N . LYS A 1 184 ? -0.036 -6.400 34.694 1.00 97.00 184 LYS A N 1
ATOM 1376 C CA . LYS A 1 184 ? 0.312 -4.983 34.490 1.00 97.00 184 LYS A CA 1
ATOM 1377 C C . LYS A 1 184 ? 1.529 -4.816 33.579 1.00 97.00 184 LYS A C 1
ATOM 1379 O O . LYS A 1 184 ? 1.496 -3.989 32.672 1.00 97.00 184 LYS A O 1
ATOM 1384 N N . ILE A 1 185 ? 2.575 -5.621 33.794 1.00 96.75 185 ILE A N 1
ATOM 1385 C CA . ILE A 1 185 ? 3.777 -5.630 32.943 1.00 96.75 185 ILE A CA 1
ATOM 1386 C C . ILE A 1 185 ? 3.398 -5.987 31.504 1.00 96.75 185 ILE A C 1
ATOM 1388 O O . ILE A 1 185 ? 3.806 -5.287 30.582 1.00 96.75 185 ILE A O 1
ATOM 1392 N N . VAL A 1 186 ? 2.567 -7.017 31.313 1.00 96.56 186 VAL A N 1
ATOM 1393 C CA . VAL A 1 186 ? 2.045 -7.403 29.992 1.00 96.56 186 VAL A CA 1
ATOM 1394 C C . VAL A 1 186 ? 1.328 -6.236 29.305 1.00 96.56 186 VAL A C 1
ATOM 1396 O O . VAL A 1 186 ? 1.571 -5.984 28.128 1.00 96.56 186 VAL A O 1
ATOM 1399 N N . GLY A 1 187 ? 0.504 -5.479 30.035 1.00 96.12 187 GLY A N 1
ATOM 1400 C CA . GLY A 1 187 ? -0.166 -4.290 29.501 1.00 96.12 187 GLY A CA 1
ATOM 1401 C C . GLY A 1 187 ? 0.806 -3.227 28.986 1.00 96.12 187 GLY A C 1
ATOM 1402 O O . GLY A 1 187 ? 0.624 -2.708 27.887 1.00 96.12 187 GLY A O 1
ATOM 1403 N N . VAL A 1 188 ? 1.868 -2.931 29.742 1.00 96.50 188 VAL A N 1
ATOM 1404 C CA . VAL A 1 188 ? 2.899 -1.965 29.321 1.00 96.50 188 VAL A CA 1
ATOM 1405 C C . VAL A 1 188 ? 3.683 -2.483 28.115 1.00 96.50 188 VAL A C 1
ATOM 1407 O O . VAL A 1 188 ? 3.872 -1.743 27.152 1.00 96.50 188 VAL A O 1
ATOM 1410 N N . LEU A 1 189 ? 4.102 -3.752 28.137 1.00 96.50 189 LEU A N 1
ATOM 1411 C CA . LEU A 1 189 ? 4.831 -4.371 27.027 1.00 96.50 189 LEU A CA 1
ATOM 1412 C C . LEU A 1 189 ? 4.010 -4.368 25.734 1.00 96.50 189 LEU A C 1
ATOM 1414 O O . LEU A 1 189 ? 4.560 -4.073 24.679 1.00 96.50 189 LEU A O 1
ATOM 1418 N N . SER A 1 190 ? 2.700 -4.616 25.816 1.00 95.31 190 SER A N 1
ATOM 1419 C CA . SER A 1 190 ? 1.794 -4.553 24.664 1.00 95.31 190 SER A CA 1
ATOM 1420 C C . SER A 1 190 ? 1.776 -3.166 24.011 1.00 95.31 190 SER A C 1
ATOM 1422 O O . SER A 1 190 ? 1.829 -3.075 22.787 1.00 95.31 190 SER A O 1
ATOM 1424 N N . LEU A 1 191 ? 1.744 -2.085 24.802 1.00 95.06 191 LEU A N 1
ATOM 1425 C CA . LEU A 1 191 ? 1.774 -0.711 24.278 1.00 95.06 191 LEU A CA 1
ATOM 1426 C C . LEU A 1 191 ? 3.117 -0.361 23.642 1.00 95.06 191 LEU A C 1
ATOM 1428 O O . LEU A 1 191 ? 3.165 0.228 22.563 1.00 95.06 191 LEU A O 1
ATOM 1432 N N . VAL A 1 192 ? 4.210 -0.728 24.315 1.00 95.12 192 VAL A N 1
ATOM 1433 C CA . VAL A 1 192 ? 5.566 -0.499 23.803 1.00 95.12 192 VAL A CA 1
ATOM 1434 C C . VAL A 1 192 ? 5.773 -1.258 22.494 1.00 95.12 192 VAL A C 1
ATOM 1436 O O . VAL A 1 192 ? 6.325 -0.691 21.555 1.00 95.12 192 VAL A O 1
ATOM 1439 N N . HIS A 1 193 ? 5.286 -2.500 22.406 1.00 94.12 193 HIS A N 1
ATOM 1440 C CA . HIS A 1 193 ? 5.345 -3.306 21.187 1.00 94.12 193 HIS A CA 1
ATOM 1441 C C . HIS A 1 193 ? 4.602 -2.638 20.029 1.00 94.12 193 HIS A C 1
ATOM 1443 O O . HIS A 1 193 ? 5.192 -2.434 18.971 1.00 94.12 193 HIS A O 1
ATOM 1449 N N . LEU A 1 194 ? 3.347 -2.226 20.242 1.00 92.19 194 LEU A N 1
ATOM 1450 C CA . LEU A 1 194 ? 2.537 -1.569 19.212 1.00 92.19 194 LEU A CA 1
ATOM 1451 C C . LEU A 1 194 ? 3.212 -0.299 18.669 1.00 92.19 194 LEU A C 1
ATOM 1453 O O . LEU A 1 194 ? 3.359 -0.142 17.453 1.00 92.19 194 LEU A O 1
ATOM 1457 N N . ALA A 1 195 ? 3.652 0.589 19.567 1.00 92.88 195 ALA A N 1
ATOM 1458 C CA . ALA A 1 195 ? 4.325 1.828 19.190 1.00 92.88 195 ALA A CA 1
ATOM 1459 C C . ALA A 1 195 ? 5.669 1.559 18.495 1.00 92.88 195 ALA A C 1
ATOM 1461 O O . ALA A 1 195 ? 5.957 2.154 17.457 1.00 92.88 195 ALA A O 1
ATOM 1462 N N . GLY A 1 196 ? 6.474 0.639 19.034 1.00 92.69 196 GLY A N 1
ATOM 1463 C CA . GLY A 1 196 ? 7.776 0.273 18.479 1.00 92.69 196 GLY A CA 1
ATOM 1464 C C . GLY A 1 196 ? 7.674 -0.311 17.071 1.00 92.69 196 GLY A C 1
ATOM 1465 O O . GLY A 1 196 ? 8.458 0.055 16.201 1.00 92.69 196 GLY A O 1
ATOM 1466 N N . LEU A 1 197 ? 6.672 -1.152 16.821 1.00 92.38 197 LEU A N 1
ATOM 1467 C CA . LEU A 1 197 ? 6.429 -1.780 15.524 1.00 92.38 197 LEU A CA 1
ATOM 1468 C C . LEU A 1 197 ? 5.979 -0.760 14.461 1.00 92.38 197 LEU A C 1
ATOM 1470 O O . LEU A 1 197 ? 6.510 -0.765 13.351 1.00 92.38 197 LEU A O 1
ATOM 1474 N N . HIS A 1 198 ? 5.097 0.184 14.806 1.00 91.19 198 HIS A N 1
ATOM 1475 C CA . HIS A 1 198 ? 4.696 1.260 13.887 1.00 91.19 198 HIS A CA 1
ATOM 1476 C C . HIS A 1 198 ? 5.839 2.243 13.595 1.00 91.19 198 HIS A C 1
ATOM 1478 O O . HIS A 1 198 ? 6.005 2.672 12.452 1.00 91.19 198 HIS A O 1
ATOM 1484 N N . ILE A 1 199 ? 6.669 2.563 14.596 1.00 90.50 199 ILE A N 1
ATOM 1485 C CA . ILE A 1 199 ? 7.896 3.348 14.397 1.00 90.50 199 ILE A CA 1
ATOM 1486 C C . ILE A 1 199 ? 8.850 2.586 13.472 1.00 90.50 199 ILE A C 1
ATOM 1488 O O . ILE A 1 199 ? 9.328 3.151 12.492 1.00 90.50 199 ILE A O 1
ATOM 1492 N N . TYR A 1 200 ? 9.087 1.300 13.732 1.00 91.62 200 TYR A N 1
ATOM 1493 C CA . TYR A 1 200 ? 9.966 0.473 12.911 1.00 91.62 200 TYR A CA 1
ATOM 1494 C C . TYR A 1 200 ? 9.527 0.468 11.440 1.00 91.62 200 TYR A C 1
ATOM 1496 O O . TYR A 1 200 ? 10.329 0.791 10.565 1.00 91.62 200 TYR A O 1
ATOM 1504 N N . TYR A 1 201 ? 8.248 0.211 11.152 1.00 89.88 201 TYR A N 1
ATOM 1505 C CA . TYR A 1 201 ? 7.750 0.243 9.774 1.00 89.88 201 TYR A CA 1
ATOM 1506 C C . TYR A 1 201 ? 7.806 1.628 9.142 1.00 89.88 201 TYR A C 1
ATOM 1508 O O . TYR A 1 201 ? 8.091 1.739 7.955 1.00 89.88 201 TYR A O 1
ATOM 1516 N N . SER A 1 202 ? 7.605 2.689 9.925 1.00 86.69 202 SER A N 1
ATOM 1517 C CA . SER A 1 202 ? 7.704 4.055 9.412 1.00 86.69 202 SER A CA 1
ATOM 1518 C C . SER A 1 202 ? 9.099 4.414 8.895 1.00 86.69 202 SER A C 1
ATOM 1520 O O . SER A 1 202 ? 9.209 5.280 8.024 1.00 86.69 202 SER A O 1
ATOM 1522 N N . PHE A 1 203 ? 10.154 3.821 9.463 1.00 84.69 203 PHE A N 1
ATOM 1523 C CA . PHE A 1 203 ? 11.542 4.177 9.156 1.00 84.69 203 PHE A CA 1
ATOM 1524 C C . PHE A 1 203 ? 12.278 3.136 8.313 1.00 84.69 203 PHE A C 1
ATOM 1526 O O . PHE A 1 203 ? 13.142 3.523 7.527 1.00 84.69 203 PHE A O 1
ATOM 1533 N N . PHE A 1 204 ? 11.949 1.850 8.457 1.00 85.25 204 PHE A N 1
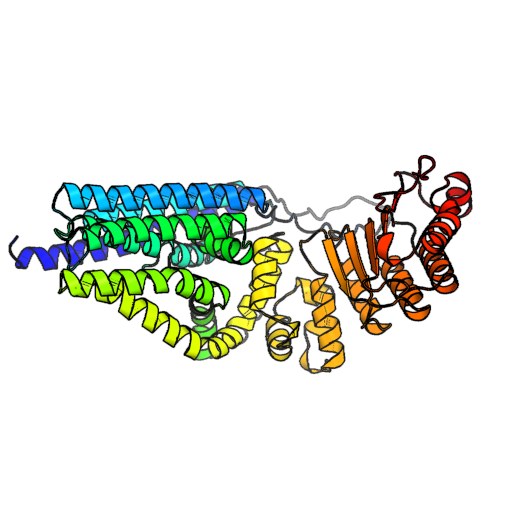ATOM 1534 C CA . PHE A 1 204 ? 12.770 0.754 7.934 1.00 85.25 204 PHE A CA 1
ATOM 1535 C C . PHE A 1 204 ? 12.071 -0.144 6.902 1.00 85.25 204 PHE A C 1
ATOM 1537 O O . PHE A 1 204 ? 12.756 -0.924 6.248 1.00 85.25 204 PHE A O 1
ATOM 1544 N N . ASP A 1 205 ? 10.748 -0.054 6.718 1.00 86.94 205 ASP A N 1
ATOM 1545 C CA . ASP A 1 205 ? 10.017 -0.896 5.756 1.00 86.94 205 ASP A CA 1
ATOM 1546 C C . ASP A 1 205 ? 9.034 -0.049 4.929 1.00 86.94 205 ASP A C 1
ATOM 1548 O O . ASP A 1 205 ? 7.877 0.150 5.303 1.00 86.94 205 ASP A O 1
ATOM 1552 N N . ASP A 1 206 ? 9.498 0.438 3.771 1.00 84.75 206 ASP A N 1
ATOM 1553 C CA . ASP A 1 206 ? 8.698 1.269 2.857 1.00 84.75 206 ASP A CA 1
ATOM 1554 C C . ASP A 1 206 ? 7.420 0.554 2.368 1.00 84.75 206 ASP A C 1
ATOM 1556 O O . ASP A 1 206 ? 6.411 1.215 2.106 1.00 84.75 206 ASP A O 1
ATOM 1560 N N . LYS A 1 207 ? 7.414 -0.788 2.298 1.00 84.62 207 LYS A N 1
ATOM 1561 C CA . LYS A 1 207 ? 6.235 -1.569 1.880 1.00 84.62 207 LYS A CA 1
ATOM 1562 C C . LYS A 1 207 ? 5.153 -1.508 2.953 1.00 84.62 207 LYS A C 1
ATOM 1564 O O . LYS A 1 207 ? 3.984 -1.232 2.665 1.00 84.62 207 LYS A O 1
ATOM 1569 N N . CYS A 1 208 ? 5.553 -1.723 4.206 1.00 86.62 208 CYS A N 1
ATOM 1570 C CA . CYS A 1 208 ? 4.662 -1.594 5.353 1.00 86.62 208 CYS A CA 1
ATOM 1571 C C . CYS A 1 208 ? 4.202 -0.143 5.541 1.00 86.62 208 CYS A C 1
ATOM 1573 O O . CYS A 1 208 ? 3.015 0.088 5.770 1.00 86.62 208 CYS A O 1
ATOM 1575 N N . LEU A 1 209 ? 5.087 0.840 5.353 1.00 89.81 209 LEU A N 1
ATOM 1576 C CA . LEU A 1 209 ? 4.721 2.256 5.361 1.00 89.81 209 LEU A CA 1
ATOM 1577 C C . LEU A 1 209 ? 3.654 2.573 4.305 1.00 89.81 209 LEU A C 1
ATOM 1579 O O . LEU A 1 209 ? 2.671 3.229 4.627 1.00 89.81 209 LEU A O 1
ATOM 1583 N N . ALA A 1 210 ? 3.793 2.100 3.064 1.00 86.19 210 ALA A N 1
ATOM 1584 C CA . ALA A 1 210 ? 2.793 2.330 2.018 1.00 86.19 210 ALA A CA 1
ATOM 1585 C C . ALA A 1 210 ? 1.422 1.723 2.378 1.00 86.19 210 ALA A C 1
ATOM 1587 O O . ALA A 1 210 ? 0.374 2.310 2.093 1.00 86.19 210 ALA A O 1
ATOM 1588 N N . GLN A 1 211 ? 1.409 0.558 3.035 1.00 87.56 211 GLN A N 1
ATOM 1589 C CA . GLN A 1 211 ? 0.189 -0.050 3.572 1.00 87.56 211 GLN A CA 1
ATOM 1590 C C . GLN A 1 211 ? -0.440 0.804 4.682 1.00 87.56 211 GLN A C 1
ATOM 1592 O O . GLN A 1 211 ? -1.642 1.060 4.622 1.00 87.56 211 GLN A O 1
ATOM 1597 N N . LEU A 1 212 ? 0.362 1.277 5.637 1.00 89.12 212 LEU A N 1
ATOM 1598 C CA . LEU A 1 212 ? -0.080 2.116 6.755 1.00 89.12 212 LEU A CA 1
ATOM 1599 C C . LEU A 1 212 ? -0.533 3.516 6.297 1.00 89.12 212 LEU A C 1
ATOM 1601 O O . LEU A 1 212 ? -1.533 4.049 6.770 1.00 89.12 212 LEU A O 1
ATOM 1605 N N . CYS A 1 213 ? 0.133 4.112 5.309 1.00 89.31 213 CYS A N 1
ATOM 1606 C CA . CYS A 1 213 ? -0.340 5.329 4.650 1.00 89.31 213 CYS A CA 1
ATOM 1607 C C . CYS A 1 213 ? -1.684 5.083 3.950 1.00 89.31 213 CYS A C 1
ATOM 1609 O O . CYS A 1 213 ? -2.572 5.928 4.008 1.00 89.31 213 CYS A O 1
ATOM 1611 N N . GLY A 1 214 ? -1.873 3.916 3.329 1.00 86.31 214 GLY A N 1
ATOM 1612 C CA . GLY A 1 214 ? -3.135 3.545 2.686 1.00 86.31 214 GLY A CA 1
ATOM 1613 C C . GLY A 1 214 ? -4.334 3.451 3.641 1.00 86.31 214 GLY A C 1
ATOM 1614 O O . GLY A 1 214 ? -5.470 3.599 3.187 1.00 86.31 214 GLY A O 1
ATOM 1615 N N . SER A 1 215 ? -4.110 3.233 4.940 1.00 87.69 215 SER A N 1
ATOM 1616 C CA . SER A 1 215 ? -5.157 3.200 5.969 1.00 87.69 215 SER A CA 1
ATOM 1617 C C . SER A 1 215 ? -5.302 4.540 6.700 1.00 87.69 215 SER A C 1
ATOM 1619 O O . SER A 1 215 ? -6.407 5.078 6.773 1.00 87.69 215 SER A O 1
ATOM 1621 N N . HIS A 1 216 ? -4.201 5.126 7.183 1.00 90.81 216 HIS A N 1
ATOM 1622 C CA . HIS A 1 216 ? -4.213 6.372 7.961 1.00 90.81 216 HIS A CA 1
ATOM 1623 C C . HIS A 1 216 ? -4.382 7.635 7.105 1.00 90.81 216 HIS A C 1
ATOM 1625 O O . HIS A 1 216 ? -4.928 8.633 7.584 1.00 90.81 216 HIS A O 1
ATOM 1631 N N . LEU A 1 217 ? -3.940 7.601 5.844 1.00 91.69 217 LEU A N 1
ATOM 1632 C CA . LEU A 1 217 ? -3.992 8.696 4.865 1.00 91.69 217 LEU A CA 1
ATOM 1633 C C . LEU A 1 217 ? -4.820 8.296 3.629 1.00 91.69 217 LEU A C 1
ATOM 1635 O O . LEU A 1 217 ? -4.525 8.712 2.508 1.00 91.69 217 LEU A O 1
ATOM 1639 N N . SER A 1 218 ? -5.848 7.464 3.824 1.00 90.31 218 SER A N 1
ATOM 1640 C CA . SER A 1 218 ? -6.567 6.774 2.745 1.00 90.31 218 SER A CA 1
ATOM 1641 C C . SER A 1 218 ? -7.166 7.694 1.675 1.00 90.31 218 SER A C 1
ATOM 1643 O O . SER A 1 218 ? -7.228 7.300 0.513 1.00 90.31 218 SER A O 1
ATOM 1645 N N . VAL A 1 219 ? -7.597 8.908 2.037 1.00 91.06 219 VAL A N 1
ATOM 1646 C CA . VAL A 1 219 ? -8.181 9.882 1.097 1.00 91.06 219 VAL A CA 1
ATOM 1647 C C . VAL A 1 219 ? -7.088 10.675 0.380 1.00 91.06 219 VAL A C 1
ATOM 1649 O O . VAL A 1 219 ? -7.204 10.925 -0.816 1.00 91.06 219 VAL A O 1
ATOM 1652 N N . LEU A 1 220 ? -6.003 11.038 1.073 1.00 88.25 220 LEU A N 1
ATOM 1653 C CA . LEU A 1 220 ? -4.857 11.727 0.456 1.00 88.25 220 LEU A CA 1
ATOM 1654 C C . LEU A 1 220 ? -4.116 10.836 -0.548 1.00 88.25 220 LEU A C 1
ATOM 1656 O O . LEU A 1 220 ? -3.700 11.307 -1.607 1.00 88.25 220 LEU A O 1
ATOM 1660 N N . MET A 1 221 ? -4.001 9.548 -0.221 1.00 84.06 221 MET A N 1
ATOM 1661 C CA . MET A 1 221 ? -3.381 8.515 -1.055 1.00 84.06 221 MET A CA 1
ATOM 1662 C C . MET A 1 221 ? -4.316 7.986 -2.147 1.00 84.06 221 MET A C 1
ATOM 1664 O O . MET A 1 221 ? -3.946 7.064 -2.872 1.00 84.06 221 MET A O 1
ATOM 1668 N N . ALA A 1 222 ? -5.534 8.521 -2.253 1.00 83.50 222 ALA A N 1
ATOM 1669 C CA . ALA A 1 222 ? -6.487 8.059 -3.241 1.00 83.50 222 ALA A CA 1
ATOM 1670 C C . ALA A 1 222 ? -6.131 8.561 -4.649 1.00 83.50 222 ALA A C 1
ATOM 1672 O O . ALA A 1 222 ? -5.738 9.722 -4.834 1.00 83.50 222 ALA A O 1
ATOM 1673 N N . SER A 1 223 ? -6.303 7.669 -5.621 1.00 76.25 223 SER A N 1
ATOM 1674 C CA . SER A 1 223 ? -6.046 7.915 -7.038 1.00 76.25 223 SER A CA 1
ATOM 1675 C C . SER A 1 223 ? -7.000 8.951 -7.634 1.00 76.25 223 SER A C 1
ATOM 1677 O O . SER A 1 223 ? -8.160 9.064 -7.209 1.00 76.25 223 SER A O 1
ATOM 1679 N N . THR A 1 224 ? -6.493 9.706 -8.608 1.00 75.38 224 THR A N 1
ATOM 1680 C CA . THR A 1 224 ? -7.289 10.620 -9.442 1.00 75.38 224 THR A CA 1
ATOM 1681 C C . THR A 1 224 ? -7.544 10.041 -10.828 1.00 75.38 224 THR A C 1
ATOM 1683 O O . THR A 1 224 ? -6.842 9.140 -11.256 1.00 75.38 224 THR A O 1
ATOM 1686 N N . GLU A 1 225 ? -8.585 10.536 -11.486 1.00 73.12 225 GLU A N 1
ATOM 1687 C CA . GLU A 1 225 ? -8.956 10.187 -12.860 1.00 73.12 225 GLU A CA 1
ATOM 1688 C C . GLU A 1 225 ? -8.840 11.438 -13.740 1.00 73.12 225 GLU A C 1
ATOM 1690 O O . GLU A 1 225 ? -8.930 12.569 -13.235 1.00 73.12 225 GLU A O 1
ATOM 1695 N N . ASP A 1 226 ? -8.740 11.254 -15.052 1.00 63.22 226 ASP A N 1
ATOM 1696 C CA . ASP A 1 226 ? -8.855 12.354 -16.005 1.00 63.22 226 ASP A CA 1
ATOM 1697 C C . ASP A 1 226 ? -10.286 12.891 -16.122 1.00 63.22 226 ASP A C 1
ATOM 1699 O O . ASP A 1 226 ? -11.289 12.251 -15.781 1.00 63.22 226 ASP A O 1
ATOM 1703 N N . THR A 1 227 ? -10.388 14.158 -16.532 1.00 57.16 227 THR A N 1
ATOM 1704 C CA . THR A 1 227 ? -11.689 14.834 -16.632 1.00 57.16 227 THR A CA 1
ATOM 1705 C C . THR A 1 227 ? -12.510 14.316 -17.814 1.00 57.16 227 THR A C 1
ATOM 1707 O O . THR A 1 227 ? -13.745 14.358 -17.745 1.00 57.16 227 THR A O 1
ATOM 1710 N N . GLU A 1 228 ? -11.862 13.781 -18.848 1.00 48.22 228 GLU A N 1
ATOM 1711 C CA . GLU A 1 228 ? -12.558 13.168 -19.973 1.00 48.22 228 GLU A CA 1
ATOM 1712 C C . GLU A 1 228 ? -13.126 11.804 -19.561 1.00 48.22 228 GLU A C 1
ATOM 1714 O O . GLU A 1 228 ? -12.451 10.996 -18.925 1.00 48.22 228 GLU A O 1
ATOM 1719 N N . PRO A 1 229 ? -14.420 11.551 -19.798 1.00 39.53 229 PRO A N 1
ATOM 1720 C CA . PRO A 1 229 ? -14.974 10.237 -19.560 1.00 39.53 229 PRO A CA 1
ATOM 1721 C C . PRO A 1 229 ? -14.458 9.313 -20.659 1.00 39.53 229 PRO A C 1
ATOM 1723 O O . PRO A 1 229 ? -14.939 9.389 -21.788 1.00 39.53 229 PRO A O 1
ATOM 1726 N N . GLU A 1 230 ? -13.547 8.402 -20.325 1.00 39.56 230 GLU A N 1
ATOM 1727 C CA . GLU A 1 230 ? -13.416 7.198 -21.131 1.00 39.56 230 GLU A CA 1
ATOM 1728 C C . GLU A 1 230 ? -14.803 6.572 -21.256 1.00 39.56 230 GLU A C 1
ATOM 1730 O O . GLU A 1 230 ? -15.509 6.317 -20.267 1.00 39.56 230 GLU A O 1
ATOM 1735 N N . ALA A 1 231 ? -15.235 6.397 -22.500 1.00 33.47 231 ALA A N 1
ATOM 1736 C CA . ALA A 1 231 ? -16.461 5.710 -22.824 1.00 33.47 231 ALA A CA 1
ATOM 1737 C C . ALA A 1 231 ? -16.271 4.239 -22.450 1.00 33.47 231 ALA A C 1
ATOM 1739 O O . ALA A 1 231 ? -15.936 3.419 -23.297 1.00 33.47 231 ALA A O 1
ATOM 1740 N N . SER A 1 232 ? -16.470 3.906 -21.170 1.00 38.22 232 SER A N 1
ATOM 1741 C CA . SER A 1 232 ? -16.373 2.535 -20.684 1.00 38.22 232 SER A CA 1
ATOM 1742 C C . SER A 1 232 ? -17.292 1.671 -21.542 1.00 38.22 232 SER A C 1
ATOM 1744 O O . SER A 1 232 ? -18.526 1.794 -21.472 1.00 38.22 232 SER A O 1
ATOM 1746 N N . SER A 1 233 ? -16.688 0.832 -22.378 1.00 37.50 233 SER A N 1
ATOM 1747 C CA . SER A 1 233 ? -17.371 -0.160 -23.185 1.00 37.50 233 SER A CA 1
ATOM 1748 C C . SER A 1 233 ? -18.063 -1.104 -22.205 1.00 37.50 233 SER A C 1
ATOM 1750 O O . SER A 1 233 ? -17.476 -1.949 -21.534 1.00 37.50 233 SER A O 1
ATOM 1752 N N . SER A 1 234 ? -19.357 -0.873 -22.009 1.00 37.69 234 SER A N 1
ATOM 1753 C CA . SER A 1 234 ? -20.165 -1.598 -21.037 1.00 37.69 234 SER A CA 1
ATOM 1754 C C . SER A 1 234 ? -20.480 -2.982 -21.594 1.00 37.69 234 SER A C 1
ATOM 1756 O O . SER A 1 234 ? -21.588 -3.278 -22.039 1.00 37.69 234 SER A O 1
ATOM 1758 N N . GLN A 1 235 ? -19.481 -3.862 -21.564 1.00 47.22 235 GLN A N 1
ATOM 1759 C CA . GLN A 1 235 ? -19.688 -5.282 -21.770 1.00 47.22 235 GLN A CA 1
ATOM 1760 C C . GLN A 1 235 ? -20.638 -5.768 -20.666 1.00 47.22 235 GLN A C 1
ATOM 1762 O O . GLN A 1 235 ? -20.405 -5.553 -19.473 1.00 47.22 235 GLN A O 1
ATOM 1767 N N . LYS A 1 236 ? -21.764 -6.378 -21.058 1.00 43.00 236 LYS A N 1
ATOM 1768 C CA . LYS A 1 236 ? -22.787 -6.903 -20.139 1.00 43.00 236 LYS A CA 1
ATOM 1769 C C . LYS A 1 236 ? -22.206 -8.041 -19.289 1.00 43.00 236 LYS A C 1
ATOM 1771 O O . LYS A 1 236 ? -22.379 -9.216 -19.602 1.00 43.00 236 LYS A O 1
ATOM 1776 N N . LEU A 1 237 ? -21.534 -7.704 -18.191 1.00 59.41 237 LEU A N 1
ATOM 1777 C CA . LEU A 1 237 ? -21.112 -8.671 -17.182 1.00 59.41 237 LEU A CA 1
ATOM 1778 C C . LEU A 1 237 ? -22.347 -9.276 -16.497 1.00 59.41 237 LEU A C 1
ATOM 1780 O O . LEU A 1 237 ? -23.258 -8.563 -16.078 1.00 59.41 237 LEU A O 1
ATOM 1784 N N . SER A 1 238 ? -22.357 -10.600 -16.314 1.00 73.19 238 SER A N 1
ATOM 1785 C CA . SER A 1 238 ? -23.344 -11.271 -15.453 1.00 73.19 238 SER A CA 1
ATOM 1786 C C . SER A 1 238 ? -23.321 -10.676 -14.037 1.00 73.19 238 SER A C 1
ATOM 1788 O O . SER A 1 238 ? -22.241 -10.342 -13.545 1.00 73.19 238 SER A O 1
ATOM 1790 N N . PHE A 1 239 ? -24.469 -10.624 -13.352 1.00 70.69 239 PHE A N 1
ATOM 1791 C CA . PHE A 1 239 ? -24.588 -10.051 -12.002 1.00 70.69 239 PHE A CA 1
ATOM 1792 C C . PHE A 1 239 ? -23.538 -10.589 -11.013 1.00 70.69 239 PHE A C 1
ATOM 1794 O O . PHE A 1 239 ? -22.960 -9.810 -10.265 1.00 70.69 239 PHE A O 1
ATOM 1801 N N . CYS A 1 240 ? -23.215 -11.888 -11.047 1.00 66.50 240 CYS A N 1
ATOM 1802 C CA . CYS A 1 240 ? -22.179 -12.473 -10.187 1.00 66.50 240 CYS A CA 1
ATOM 1803 C C . CYS A 1 240 ? -20.768 -11.958 -10.503 1.00 66.50 240 CYS A C 1
ATOM 1805 O O . CYS A 1 240 ? -20.033 -11.627 -9.577 1.00 66.50 240 CYS A O 1
ATOM 1807 N N . ARG A 1 241 ? -20.389 -11.842 -11.784 1.00 68.94 241 ARG A N 1
ATOM 1808 C CA . ARG A 1 241 ? -19.098 -11.240 -12.176 1.00 68.94 241 ARG A CA 1
ATOM 1809 C C . ARG A 1 241 ? -19.038 -9.758 -11.826 1.00 68.94 241 ARG A C 1
ATOM 1811 O O . ARG A 1 241 ? -18.011 -9.295 -11.350 1.00 68.94 241 ARG A O 1
ATOM 1818 N N . TRP A 1 242 ? -20.142 -9.036 -12.006 1.00 72.56 242 TRP A N 1
ATOM 1819 C CA . TRP A 1 242 ? -20.245 -7.635 -11.608 1.00 72.56 242 TRP A CA 1
ATOM 1820 C C . TRP A 1 242 ? -20.114 -7.467 -10.090 1.00 72.56 242 TRP A C 1
ATOM 1822 O O . TRP A 1 242 ? -19.353 -6.634 -9.616 1.00 72.56 242 TRP A O 1
ATOM 1832 N N . LEU A 1 243 ? -20.807 -8.290 -9.305 1.00 68.69 243 LEU A N 1
ATOM 1833 C CA . LEU A 1 243 ? -20.726 -8.235 -7.849 1.00 68.69 243 LEU A CA 1
ATOM 1834 C C . LEU A 1 243 ? -19.319 -8.620 -7.366 1.00 68.69 243 LEU A C 1
ATOM 1836 O O . LEU A 1 243 ? -18.771 -7.967 -6.479 1.00 68.69 243 LEU A O 1
ATOM 1840 N N . CYS A 1 244 ? -18.710 -9.633 -7.987 1.00 69.12 244 CYS A N 1
ATOM 1841 C CA . CYS A 1 244 ? -17.343 -10.054 -7.699 1.00 69.12 244 CYS A CA 1
ATOM 1842 C C . CYS A 1 244 ? -16.338 -8.936 -8.006 1.00 69.12 244 CYS A C 1
ATOM 1844 O O . CYS A 1 244 ? -15.528 -8.622 -7.142 1.00 69.12 244 CYS A O 1
ATOM 1846 N N . SER A 1 245 ? -16.451 -8.243 -9.145 1.00 72.06 245 SER A N 1
ATOM 1847 C CA . SER A 1 245 ? -15.561 -7.118 -9.466 1.00 72.06 245 SER A CA 1
ATOM 1848 C C . SER A 1 245 ? -15.719 -5.923 -8.519 1.00 72.06 245 SER A C 1
ATOM 1850 O O . SER A 1 245 ? -14.792 -5.131 -8.368 1.00 72.06 245 SER A O 1
ATOM 1852 N N . LYS A 1 246 ? -16.861 -5.788 -7.828 1.00 74.06 246 LYS A N 1
ATOM 1853 C CA . LYS A 1 246 ? -17.075 -4.729 -6.825 1.00 74.06 246 LYS A CA 1
ATOM 1854 C C . LYS A 1 246 ? -16.645 -5.106 -5.409 1.00 74.06 246 LYS A C 1
ATOM 1856 O O . LYS A 1 246 ? -16.173 -4.236 -4.682 1.00 74.06 246 LYS A O 1
ATOM 1861 N N . ILE A 1 247 ? -16.797 -6.367 -5.007 1.00 78.00 247 ILE A N 1
ATOM 1862 C CA . ILE A 1 247 ? -16.497 -6.823 -3.638 1.00 78.00 247 ILE A CA 1
ATOM 1863 C C . ILE A 1 247 ? -15.071 -7.375 -3.513 1.00 78.00 247 ILE A C 1
ATOM 1865 O O . ILE A 1 247 ? -14.452 -7.236 -2.456 1.00 78.00 247 ILE A O 1
ATOM 1869 N N . ALA A 1 248 ? -14.526 -7.976 -4.573 1.00 82.56 248 ALA A N 1
ATOM 1870 C CA . ALA A 1 248 ? -13.197 -8.577 -4.535 1.00 82.56 248 ALA A CA 1
ATOM 1871 C C . ALA A 1 248 ? -12.087 -7.567 -4.205 1.00 82.56 248 ALA A C 1
ATOM 1873 O O . ALA A 1 248 ? -11.260 -7.914 -3.370 1.00 82.56 248 ALA A O 1
ATOM 1874 N N . PRO A 1 249 ? -12.057 -6.325 -4.735 1.00 82.81 249 PRO A N 1
ATOM 1875 C CA . PRO A 1 249 ? -10.959 -5.408 -4.429 1.00 82.81 249 PRO A CA 1
ATOM 1876 C C . PRO A 1 249 ? -10.870 -4.970 -2.955 1.00 82.81 249 PRO A C 1
ATOM 1878 O O . PRO A 1 249 ? -9.784 -5.057 -2.376 1.00 82.81 249 PRO A O 1
ATOM 1881 N N . PRO A 1 250 ? -11.969 -4.555 -2.286 1.00 77.44 250 PRO A N 1
ATOM 1882 C CA . PRO A 1 250 ? -11.940 -4.289 -0.847 1.00 77.44 250 PRO A CA 1
ATOM 1883 C C . PRO A 1 250 ? -11.515 -5.502 -0.011 1.00 77.44 250 PRO A C 1
ATOM 1885 O O . PRO A 1 250 ? -10.761 -5.338 0.943 1.00 77.44 250 PRO A O 1
ATOM 1888 N N . LEU A 1 251 ? -11.966 -6.711 -0.370 1.00 82.50 251 LEU A N 1
ATOM 1889 C CA . LEU A 1 251 ? -11.576 -7.938 0.331 1.00 82.50 251 LEU A CA 1
ATOM 1890 C C . LEU A 1 251 ? -10.118 -8.319 0.062 1.00 82.50 251 LEU A C 1
ATOM 1892 O O . LEU A 1 251 ? -9.420 -8.738 0.981 1.00 82.50 251 LEU A O 1
ATOM 1896 N N . TYR A 1 252 ? -9.635 -8.125 -1.166 1.00 86.56 252 TYR A N 1
ATOM 1897 C CA . TYR A 1 252 ? -8.250 -8.386 -1.542 1.00 86.56 252 TYR A CA 1
ATOM 1898 C C . TYR A 1 252 ? -7.278 -7.565 -0.686 1.00 86.56 252 TYR A C 1
ATOM 1900 O O . TYR A 1 252 ? -6.296 -8.104 -0.180 1.00 86.56 252 TYR A O 1
ATOM 1908 N N . LYS A 1 253 ? -7.606 -6.291 -0.411 1.00 82.31 253 LYS A N 1
ATOM 1909 C CA . LYS A 1 253 ? -6.821 -5.423 0.489 1.00 82.31 253 LYS A CA 1
ATOM 1910 C C . LYS A 1 253 ? -6.623 -6.005 1.897 1.00 82.31 253 LYS A C 1
ATOM 1912 O O . LYS A 1 253 ? -5.651 -5.643 2.555 1.00 82.31 253 LYS A O 1
ATOM 1917 N N . LEU A 1 254 ? -7.520 -6.877 2.365 1.00 81.44 254 LEU A N 1
ATOM 1918 C CA . LEU A 1 254 ? -7.426 -7.520 3.682 1.00 81.44 254 LEU A CA 1
ATOM 1919 C C . LEU A 1 254 ? -6.523 -8.758 3.681 1.00 81.44 254 LEU A C 1
ATOM 1921 O O . LEU A 1 254 ? -6.092 -9.196 4.744 1.00 81.44 254 LEU A O 1
ATOM 1925 N N . VAL A 1 255 ? -6.246 -9.328 2.506 1.00 87.94 255 VAL A N 1
ATOM 1926 C CA . VAL A 1 255 ? -5.546 -10.613 2.363 1.00 87.94 255 VAL A CA 1
ATOM 1927 C C . VAL A 1 255 ? -4.180 -10.479 1.686 1.00 87.94 255 VAL A C 1
ATOM 1929 O O . VAL A 1 255 ? -3.514 -11.489 1.446 1.00 87.94 255 VAL A O 1
ATOM 1932 N N . THR A 1 256 ? -3.735 -9.251 1.393 1.00 88.44 256 THR A N 1
ATOM 1933 C CA . THR A 1 256 ? -2.434 -9.010 0.750 1.00 88.44 256 THR A CA 1
ATOM 1934 C C . THR A 1 256 ? -1.284 -9.595 1.581 1.00 88.44 256 THR A C 1
ATOM 1936 O O . THR A 1 256 ? -1.388 -9.676 2.812 1.00 88.44 256 THR A O 1
ATOM 1939 N N . PRO A 1 257 ? -0.166 -10.013 0.954 1.00 87.50 257 PRO A N 1
ATOM 1940 C CA . PRO A 1 257 ? 0.995 -10.533 1.680 1.00 87.50 257 PRO A CA 1
ATOM 1941 C C . PRO A 1 257 ? 1.511 -9.538 2.729 1.00 87.50 257 PRO A C 1
ATOM 1943 O O . PRO A 1 257 ? 1.750 -9.918 3.875 1.00 87.50 257 PRO A O 1
ATOM 1946 N N . THR A 1 258 ? 1.573 -8.252 2.373 1.00 87.44 258 THR A N 1
ATOM 1947 C CA . THR A 1 258 ? 1.963 -7.158 3.272 1.00 87.44 258 THR A CA 1
ATOM 1948 C C . THR A 1 258 ? 1.040 -7.064 4.487 1.00 87.44 258 THR A C 1
ATOM 1950 O O . THR A 1 258 ? 1.518 -7.036 5.621 1.00 87.44 258 THR A O 1
ATOM 1953 N N . LYS A 1 259 ? -0.289 -7.084 4.290 1.00 86.62 259 LYS A N 1
ATOM 1954 C CA . LYS A 1 259 ? -1.249 -7.020 5.403 1.00 86.62 259 LYS A CA 1
ATOM 1955 C C . LYS A 1 259 ? -1.193 -8.280 6.268 1.00 86.62 259 LYS A C 1
ATOM 1957 O O . LYS A 1 259 ? -1.259 -8.160 7.484 1.00 86.62 259 LYS A O 1
ATOM 1962 N N . ARG A 1 260 ? -0.993 -9.470 5.687 1.00 89.38 260 ARG A N 1
ATOM 1963 C CA . ARG A 1 260 ? -0.783 -10.717 6.449 1.00 89.38 260 ARG A CA 1
ATOM 1964 C C . ARG A 1 260 ? 0.477 -10.664 7.315 1.00 89.38 260 ARG A C 1
ATOM 1966 O O . ARG A 1 260 ? 0.413 -11.042 8.481 1.00 89.38 260 ARG A O 1
ATOM 1973 N N . LYS A 1 261 ? 1.595 -10.162 6.774 1.00 89.38 261 LYS A N 1
ATOM 1974 C CA . LYS A 1 261 ? 2.848 -9.954 7.521 1.00 89.38 261 LYS A CA 1
ATOM 1975 C C . LYS A 1 261 ? 2.626 -9.012 8.709 1.00 89.38 261 LYS A C 1
ATOM 1977 O O . LYS A 1 261 ? 3.014 -9.356 9.822 1.00 89.38 261 LYS A O 1
ATOM 1982 N N . LEU A 1 262 ? 1.959 -7.876 8.482 1.00 87.00 262 LEU A N 1
ATOM 1983 C CA . LEU A 1 262 ? 1.600 -6.919 9.537 1.00 87.00 262 LEU A CA 1
ATOM 1984 C C . LEU A 1 262 ? 0.706 -7.555 10.603 1.00 87.00 262 LEU A C 1
ATOM 1986 O O . LEU A 1 262 ? 1.042 -7.519 11.781 1.00 87.00 262 LEU A O 1
ATOM 1990 N N . LEU A 1 263 ? -0.380 -8.214 10.186 1.00 86.56 263 LEU A N 1
ATOM 1991 C CA . LEU A 1 263 ? -1.300 -8.894 11.096 1.00 86.56 263 LEU A CA 1
ATOM 1992 C C . LEU A 1 263 ? -0.583 -9.943 11.950 1.00 86.56 263 LEU A C 1
ATOM 1994 O O . LEU A 1 263 ? -0.931 -10.091 13.115 1.00 86.56 263 LEU A O 1
ATOM 1998 N N . LEU A 1 264 ? 0.395 -10.667 11.404 1.00 90.06 264 LEU A N 1
ATOM 1999 C CA . LEU A 1 264 ? 1.145 -11.670 12.156 1.00 90.06 264 LEU A CA 1
ATOM 2000 C C . LEU A 1 264 ? 2.098 -11.016 13.163 1.00 90.06 264 LEU A C 1
ATOM 2002 O O . LEU A 1 264 ? 2.094 -11.400 14.328 1.00 90.06 264 LEU A O 1
ATOM 2006 N N . LEU A 1 265 ? 2.884 -10.024 12.741 1.00 90.81 265 LEU A N 1
ATOM 2007 C CA . LEU A 1 265 ? 3.869 -9.364 13.607 1.00 90.81 265 LEU A CA 1
ATOM 2008 C C . LEU A 1 265 ? 3.222 -8.521 14.718 1.00 90.81 265 LEU A C 1
ATOM 2010 O O . LEU A 1 265 ? 3.779 -8.409 15.812 1.00 90.81 265 LEU A O 1
ATOM 2014 N N . GLU A 1 266 ? 2.037 -7.974 14.462 1.00 89.50 266 GLU A N 1
ATOM 2015 C CA . GLU A 1 266 ? 1.260 -7.217 15.441 1.00 89.50 266 GLU A CA 1
ATOM 2016 C C . GLU A 1 266 ? 0.421 -8.133 16.342 1.00 89.50 266 GLU A C 1
ATOM 2018 O O . GLU A 1 266 ? 0.540 -8.075 17.565 1.00 89.50 266 GLU A O 1
ATOM 2023 N N . ASN A 1 267 ? -0.390 -9.032 15.767 1.00 90.50 267 ASN A N 1
ATOM 2024 C CA . ASN A 1 267 ? -1.354 -9.800 16.559 1.00 90.50 267 ASN A CA 1
ATOM 2025 C C . ASN A 1 267 ? -0.753 -11.032 17.250 1.00 90.50 267 ASN A C 1
ATOM 2027 O O . ASN A 1 267 ? -1.349 -11.511 18.210 1.00 90.50 267 ASN A O 1
ATOM 2031 N N . LEU A 1 268 ? 0.387 -11.581 16.806 1.00 92.38 268 LEU A N 1
ATOM 2032 C CA . LEU A 1 268 ? 0.957 -12.774 17.450 1.00 92.38 268 LEU A CA 1
ATOM 2033 C C . LEU A 1 268 ? 1.457 -12.480 18.879 1.00 92.38 268 LEU A C 1
ATOM 2035 O O . LEU A 1 268 ? 1.052 -13.204 19.793 1.00 92.38 268 LEU A O 1
ATOM 2039 N N . PRO A 1 269 ? 2.264 -11.430 19.134 1.00 93.00 269 PRO A N 1
ATOM 2040 C CA . PRO A 1 269 ? 2.626 -11.060 20.505 1.00 93.00 269 PRO A CA 1
ATOM 2041 C C . PRO A 1 269 ? 1.396 -10.689 21.342 1.00 93.00 269 PRO A C 1
ATOM 2043 O O . PRO A 1 269 ? 1.269 -11.126 22.486 1.00 93.00 269 PRO A O 1
ATOM 2046 N N . GLN A 1 270 ? 0.430 -9.997 20.737 1.00 92.62 270 GLN A N 1
ATOM 2047 C CA . GLN A 1 270 ? -0.812 -9.581 21.390 1.00 92.62 270 GLN A CA 1
ATOM 2048 C C . GLN A 1 270 ? -1.672 -10.781 21.793 1.00 92.62 270 GLN A C 1
ATOM 2050 O O . GLN A 1 270 ? -2.235 -10.797 22.886 1.00 92.62 270 GLN A O 1
ATOM 2055 N N . ALA A 1 271 ? -1.714 -11.831 20.973 1.00 94.12 271 ALA A N 1
ATOM 2056 C CA . ALA A 1 271 ? -2.362 -13.093 21.303 1.00 94.12 271 ALA A CA 1
ATOM 2057 C C . ALA A 1 271 ? -1.693 -13.767 22.512 1.00 94.12 271 ALA A C 1
ATOM 2059 O O . ALA A 1 271 ? -2.381 -14.247 23.414 1.00 94.12 271 ALA A O 1
ATOM 2060 N N . ILE A 1 272 ? -0.357 -13.763 22.580 1.00 94.94 272 ILE A N 1
ATOM 2061 C CA . ILE A 1 272 ? 0.389 -14.297 23.731 1.00 94.94 272 ILE A CA 1
ATOM 2062 C C . ILE A 1 272 ? 0.051 -13.505 24.998 1.00 94.94 272 ILE A C 1
ATOM 2064 O O . ILE A 1 272 ? -0.290 -14.093 26.028 1.00 94.94 272 ILE A O 1
ATOM 2068 N N . PHE A 1 273 ? 0.074 -12.177 24.916 1.00 95.56 273 PHE A N 1
ATOM 2069 C CA . PHE A 1 273 ? -0.305 -11.290 26.012 1.00 95.56 273 PHE A CA 1
ATOM 2070 C C . PHE A 1 273 ? -1.752 -11.522 26.466 1.00 95.56 273 PHE A C 1
ATOM 2072 O O . PHE A 1 273 ? -2.014 -11.651 27.666 1.00 95.56 273 PHE A O 1
ATOM 2079 N N . ALA A 1 274 ? -2.684 -11.656 25.524 1.00 94.50 274 ALA A N 1
ATOM 2080 C CA . ALA A 1 274 ? -4.087 -11.944 25.793 1.00 94.50 274 ALA A CA 1
ATOM 2081 C C . ALA A 1 274 ? -4.285 -13.309 26.470 1.00 94.50 274 ALA A C 1
ATOM 2083 O O . ALA A 1 274 ? -5.084 -13.417 27.399 1.00 94.50 274 ALA A O 1
ATOM 2084 N N . MET A 1 275 ? -3.539 -14.345 26.073 1.00 95.19 275 MET A N 1
ATOM 2085 C CA . MET A 1 275 ? -3.581 -15.654 26.738 1.00 95.19 275 MET A CA 1
ATOM 2086 C C . MET A 1 275 ? -3.097 -15.578 28.190 1.00 95.19 275 MET A C 1
ATOM 2088 O O . MET A 1 275 ? -3.721 -16.173 29.070 1.00 95.19 275 MET A O 1
ATOM 2092 N N . ILE A 1 276 ? -2.021 -14.828 28.462 1.00 95.38 276 ILE A N 1
ATOM 2093 C CA . ILE A 1 276 ? -1.533 -14.605 29.833 1.00 95.38 276 ILE A CA 1
ATOM 2094 C C . ILE A 1 276 ? -2.608 -13.894 30.660 1.00 95.38 276 ILE A C 1
ATOM 2096 O O . ILE A 1 276 ? -2.938 -14.348 31.756 1.00 95.38 276 ILE A O 1
ATOM 2100 N N . TYR A 1 277 ? -3.195 -12.826 30.113 1.00 95.62 277 TYR A N 1
ATOM 2101 C CA . TYR A 1 277 ? -4.282 -12.089 30.751 1.00 95.62 277 TYR A CA 1
ATOM 2102 C C . TYR A 1 277 ? -5.466 -13.002 31.095 1.00 95.62 277 TYR A C 1
ATOM 2104 O O . TYR A 1 277 ? -5.893 -13.060 32.247 1.00 95.62 277 TYR A O 1
ATOM 2112 N N . LEU A 1 278 ? -5.971 -13.762 30.118 1.00 94.69 278 LEU A N 1
ATOM 2113 C CA . LEU A 1 278 ? -7.129 -14.639 30.298 1.00 94.69 278 LEU A CA 1
ATOM 2114 C C . LEU A 1 278 ? -6.854 -15.775 31.287 1.00 94.69 278 LEU A C 1
ATOM 2116 O O . LEU A 1 278 ? -7.764 -16.182 32.003 1.00 94.69 278 LEU A O 1
ATOM 2120 N N . LYS A 1 279 ? -5.613 -16.268 31.366 1.00 94.69 279 LYS A N 1
ATOM 2121 C CA . LYS A 1 279 ? -5.226 -17.306 32.328 1.00 94.69 279 LYS A CA 1
ATOM 2122 C C . LYS A 1 279 ? -5.209 -16.795 33.771 1.00 94.69 279 LYS A C 1
ATOM 2124 O O . LYS A 1 279 ? -5.533 -17.559 34.675 1.00 94.69 279 LYS A O 1
ATOM 2129 N N . VAL A 1 280 ? -4.806 -15.542 33.989 1.00 93.62 280 VAL A N 1
ATOM 2130 C CA . VAL A 1 280 ? -4.657 -14.961 35.336 1.00 93.62 280 VAL A CA 1
ATOM 2131 C C . VAL A 1 280 ? -5.954 -14.323 35.826 1.00 93.62 280 VAL A C 1
ATOM 2133 O O . VAL A 1 280 ? -6.378 -14.587 36.946 1.00 93.62 280 VAL A O 1
ATOM 2136 N N . ASN A 1 281 ? -6.586 -13.494 34.997 1.00 89.94 281 ASN A N 1
ATOM 2137 C CA . ASN A 1 281 ? -7.779 -12.739 35.376 1.00 89.94 281 ASN A CA 1
ATOM 2138 C C . ASN A 1 281 ? -9.084 -13.487 35.064 1.00 89.94 281 ASN A C 1
ATOM 2140 O O . ASN A 1 281 ? -10.103 -13.208 35.690 1.00 89.94 281 ASN A O 1
ATOM 2144 N N . GLY A 1 282 ? -9.059 -14.435 34.121 1.00 85.81 282 GLY A N 1
ATOM 2145 C CA . GLY A 1 282 ? -10.250 -15.141 33.649 1.00 85.81 282 GLY A CA 1
ATOM 2146 C C . GLY A 1 282 ? -11.182 -14.283 32.779 1.00 85.81 282 GLY A C 1
ATOM 2147 O O . GLY A 1 282 ? -11.145 -13.056 32.796 1.00 85.81 282 GLY A O 1
ATOM 2148 N N . GLY A 1 283 ? -12.036 -14.959 32.001 1.00 74.62 283 GLY A N 1
ATOM 2149 C CA . GLY A 1 283 ? -13.365 -14.463 31.614 1.00 74.62 283 GLY A CA 1
ATOM 2150 C C . GLY A 1 283 ? -13.486 -13.049 31.030 1.00 74.62 283 GLY A C 1
ATOM 2151 O O . GLY A 1 283 ? -14.314 -12.282 31.507 1.00 74.62 283 GLY A O 1
ATOM 2152 N N . SER A 1 284 ? -12.749 -12.713 29.964 1.00 87.94 284 SER A N 1
ATOM 2153 C CA . SER A 1 284 ? -13.028 -11.512 29.157 1.00 87.94 284 SER A CA 1
ATOM 2154 C C . SER A 1 284 ? -13.371 -11.888 27.719 1.00 87.94 284 SER A C 1
ATOM 2156 O O . SER A 1 284 ? -12.500 -12.270 26.932 1.00 87.94 284 SER A O 1
ATOM 2158 N N . LEU A 1 285 ? -14.655 -11.753 27.368 1.00 86.62 285 LEU A N 1
ATOM 2159 C CA . LEU A 1 285 ? -15.130 -11.991 26.003 1.00 86.62 285 LEU A CA 1
ATOM 2160 C C . LEU A 1 285 ? -14.507 -10.995 25.021 1.00 86.62 285 LEU A C 1
ATOM 2162 O O . LEU A 1 285 ? -14.142 -11.386 23.917 1.00 86.62 285 LEU A O 1
ATOM 2166 N N . PHE A 1 286 ? -14.320 -9.739 25.440 1.00 88.69 286 PHE A N 1
ATOM 2167 C CA . PHE A 1 286 ? -13.657 -8.716 24.634 1.00 88.69 286 PHE A CA 1
ATOM 2168 C C . PHE A 1 286 ? -12.229 -9.129 24.256 1.00 88.69 286 PHE A C 1
ATOM 2170 O O . PHE A 1 286 ? -11.888 -9.164 23.074 1.00 88.69 286 PHE A O 1
ATOM 2177 N N . VAL A 1 287 ? -11.407 -9.491 25.250 1.00 91.69 287 VAL A N 1
ATOM 2178 C CA . VAL A 1 287 ? -9.998 -9.849 25.029 1.00 91.69 287 VAL A CA 1
ATOM 2179 C C . VAL A 1 287 ? -9.883 -11.131 24.207 1.00 91.69 287 VAL A C 1
ATOM 2181 O O . VAL A 1 287 ? -9.112 -11.163 23.250 1.00 91.69 287 VAL A O 1
ATOM 2184 N N . GLY A 1 288 ? -10.677 -12.160 24.523 1.00 91.94 288 GLY A N 1
ATOM 2185 C CA . GLY A 1 288 ? -10.668 -13.417 23.772 1.00 91.94 288 GLY A CA 1
ATOM 2186 C C . GLY A 1 288 ? -11.133 -13.260 22.322 1.00 91.94 288 GLY A C 1
ATOM 2187 O O . GLY A 1 288 ? -10.538 -13.836 21.414 1.00 91.94 288 GLY A O 1
ATOM 2188 N N . LEU A 1 289 ? -12.163 -12.450 22.071 1.00 91.50 289 LEU A N 1
ATOM 2189 C CA . LEU A 1 289 ? -12.673 -12.245 20.718 1.00 91.50 289 LEU A CA 1
ATOM 2190 C C . LEU A 1 289 ? -11.705 -11.409 19.868 1.00 91.50 289 LEU A C 1
ATOM 2192 O O . LEU A 1 289 ? -11.342 -11.835 18.772 1.00 91.50 289 LEU A O 1
ATOM 2196 N N . LEU A 1 290 ? -11.280 -10.240 20.361 1.00 89.94 290 LEU A N 1
ATOM 2197 C CA . LEU A 1 290 ? -10.537 -9.266 19.553 1.00 89.94 290 LEU A CA 1
ATOM 2198 C C . LEU A 1 290 ? -9.047 -9.586 19.390 1.00 89.94 290 LEU A C 1
ATOM 2200 O O . LEU A 1 290 ? -8.488 -9.249 18.351 1.00 89.94 290 LEU A O 1
ATOM 2204 N N . ASN A 1 291 ? -8.415 -10.239 20.372 1.00 91.25 291 ASN A N 1
ATOM 2205 C CA . ASN A 1 291 ? -6.979 -10.548 20.319 1.00 91.25 291 ASN A CA 1
ATOM 2206 C C . ASN A 1 291 ? -6.673 -12.000 19.928 1.00 91.25 291 ASN A C 1
ATOM 2208 O O . ASN A 1 291 ? -5.520 -12.314 19.651 1.00 91.25 291 ASN A O 1
ATOM 2212 N N . LEU A 1 292 ? -7.674 -12.892 19.903 1.00 92.06 292 LEU A N 1
ATOM 2213 C CA . LEU A 1 292 ? -7.481 -14.297 19.516 1.00 92.06 292 LEU A CA 1
ATOM 2214 C C . LEU A 1 292 ? -8.393 -14.692 18.353 1.00 92.06 292 LEU A C 1
ATOM 2216 O O . LEU A 1 292 ? -7.910 -14.958 17.255 1.00 92.06 292 LEU A O 1
ATOM 2220 N N . ALA A 1 293 ? -9.711 -14.719 18.567 1.00 92.00 293 ALA A N 1
ATOM 2221 C CA . ALA A 1 293 ? -10.631 -15.314 17.597 1.00 92.00 293 ALA A CA 1
ATOM 2222 C C . ALA A 1 293 ? -10.667 -14.562 16.257 1.00 92.00 293 ALA A C 1
ATOM 2224 O O . ALA A 1 293 ? -10.604 -15.199 15.203 1.00 92.00 293 ALA A O 1
ATOM 2225 N N . ILE A 1 294 ? -10.747 -13.226 16.277 1.00 90.12 294 ILE A N 1
ATOM 2226 C CA . ILE A 1 294 ? -10.795 -12.417 15.052 1.00 90.12 294 ILE A CA 1
ATOM 2227 C C . ILE A 1 294 ? -9.475 -12.500 14.272 1.00 90.12 294 ILE A C 1
ATOM 2229 O O . ILE A 1 294 ? -9.549 -12.876 13.102 1.00 90.12 294 ILE A O 1
ATOM 2233 N N . PRO A 1 295 ? -8.285 -12.252 14.862 1.00 89.75 295 PRO A N 1
ATOM 2234 C CA . PRO A 1 295 ? -7.024 -12.357 14.124 1.00 89.75 295 PRO A CA 1
ATOM 2235 C C . PRO A 1 295 ? -6.772 -13.750 13.535 1.00 89.75 295 PRO A C 1
ATOM 2237 O O . PRO A 1 295 ? -6.366 -13.869 12.379 1.00 89.75 295 PRO A O 1
ATOM 2240 N N . VAL A 1 296 ? -7.073 -14.820 14.285 1.00 90.19 296 VAL A N 1
ATOM 2241 C CA . VAL A 1 296 ? -6.949 -16.200 13.782 1.00 90.19 296 VAL A CA 1
ATOM 2242 C C . VAL A 1 296 ? -7.893 -16.433 12.603 1.00 90.19 296 VAL A C 1
ATOM 2244 O O . VAL A 1 296 ? -7.477 -16.962 11.573 1.00 90.19 296 VAL A O 1
ATOM 2247 N N . SER A 1 297 ? -9.147 -15.988 12.715 1.00 89.44 297 SER A N 1
ATOM 2248 C CA . SER A 1 297 ? -10.125 -16.103 11.627 1.00 89.44 297 SER A CA 1
ATOM 2249 C C . SER A 1 297 ? -9.687 -15.313 10.393 1.00 89.44 297 SER A C 1
ATOM 2251 O O . SER A 1 297 ? -9.782 -15.824 9.280 1.00 89.44 297 SER A O 1
ATOM 2253 N N . GLN A 1 298 ? -9.162 -14.098 10.577 1.00 88.38 298 GLN A N 1
ATOM 2254 C CA . GLN A 1 298 ? -8.624 -13.272 9.497 1.00 88.38 298 GLN A CA 1
ATOM 2255 C C . GLN A 1 298 ? -7.463 -13.970 8.785 1.00 88.38 298 GLN A C 1
ATOM 2257 O O . GLN A 1 298 ? -7.457 -14.005 7.560 1.00 88.38 298 GLN A O 1
ATOM 2262 N N . LEU A 1 299 ? -6.522 -14.577 9.518 1.00 88.75 299 LEU A N 1
ATOM 2263 C CA . LEU A 1 299 ? -5.381 -15.274 8.918 1.00 88.75 299 LEU A CA 1
ATOM 2264 C C . LEU A 1 299 ? -5.809 -16.523 8.132 1.00 88.75 299 LEU A C 1
ATOM 2266 O O . LEU A 1 299 ? -5.328 -16.745 7.020 1.00 88.75 299 LEU A O 1
ATOM 2270 N N . ILE A 1 300 ? -6.739 -17.313 8.682 1.00 90.38 300 ILE A N 1
ATOM 2271 C CA . ILE A 1 300 ? -7.297 -18.492 8.003 1.00 90.38 300 ILE A CA 1
ATOM 2272 C C . ILE A 1 300 ? -8.013 -18.066 6.720 1.00 90.38 300 ILE A C 1
ATOM 2274 O O . ILE A 1 300 ? -7.703 -18.574 5.642 1.00 90.38 300 ILE A O 1
ATOM 2278 N N . LEU A 1 301 ? -8.927 -17.096 6.817 1.00 88.81 301 LEU A N 1
ATOM 2279 C CA . LEU A 1 301 ? -9.673 -16.591 5.666 1.00 88.81 301 LEU A CA 1
ATOM 2280 C C . LEU A 1 301 ? -8.741 -15.977 4.623 1.00 88.81 301 LEU A C 1
ATOM 2282 O O . LEU A 1 301 ? -8.934 -16.219 3.432 1.00 88.81 301 LEU A O 1
ATOM 2286 N N . ALA A 1 302 ? -7.713 -15.239 5.044 1.00 88.62 302 ALA A N 1
ATOM 2287 C CA . ALA A 1 302 ? -6.743 -14.646 4.137 1.00 88.62 302 ALA A CA 1
ATOM 2288 C C . ALA A 1 302 ? -5.974 -15.712 3.358 1.00 88.62 302 ALA A C 1
ATOM 2290 O O . ALA A 1 302 ? -5.895 -15.628 2.137 1.00 88.62 302 ALA A O 1
ATOM 2291 N N . ASN A 1 303 ? -5.485 -16.757 4.025 1.00 88.81 303 ASN A N 1
ATOM 2292 C CA . ASN A 1 303 ? -4.764 -17.835 3.351 1.00 88.81 303 ASN A CA 1
ATOM 2293 C C . ASN A 1 303 ? -5.665 -18.653 2.417 1.00 88.81 303 ASN A C 1
ATOM 2295 O O . ASN A 1 303 ? -5.237 -19.004 1.322 1.00 88.81 303 ASN A O 1
ATOM 2299 N N . MET A 1 304 ? -6.916 -18.914 2.807 1.00 91.19 304 MET A N 1
ATOM 2300 C CA . MET A 1 304 ? -7.860 -19.663 1.970 1.00 91.19 304 MET A CA 1
ATOM 2301 C C . MET A 1 304 ? -8.330 -18.881 0.738 1.00 91.19 304 MET A C 1
ATOM 2303 O O . MET A 1 304 ? -8.593 -19.478 -0.303 1.00 91.19 304 MET A O 1
ATOM 2307 N N . SER A 1 305 ? -8.475 -17.558 0.849 1.00 89.44 305 SER A N 1
ATOM 2308 C CA . SER A 1 305 ? -9.088 -16.730 -0.199 1.00 89.44 305 SER A CA 1
ATOM 2309 C C . SER A 1 305 ? -8.095 -15.933 -1.046 1.00 89.44 305 SER A C 1
ATOM 2311 O O . SER A 1 305 ? -8.502 -15.419 -2.088 1.00 89.44 305 SER A O 1
ATOM 2313 N N . TYR A 1 306 ? -6.811 -15.855 -0.662 1.00 90.38 306 TYR A N 1
ATOM 2314 C CA . TYR A 1 306 ? -5.805 -15.019 -1.331 1.00 90.38 306 TYR A CA 1
ATOM 2315 C C . TYR A 1 306 ? -5.715 -15.271 -2.840 1.00 90.38 306 TYR A C 1
ATOM 2317 O O . TYR A 1 306 ? -5.892 -14.332 -3.609 1.00 90.38 306 TYR A O 1
ATOM 2325 N N . GLY A 1 307 ? -5.510 -16.518 -3.279 1.00 87.88 307 GLY A N 1
ATOM 2326 C CA . GLY A 1 307 ? -5.351 -16.823 -4.708 1.00 87.88 307 GLY A CA 1
ATOM 2327 C C . GLY A 1 307 ? -6.586 -16.457 -5.540 1.00 87.88 307 GLY A C 1
ATOM 2328 O O . GLY A 1 307 ? -6.473 -15.828 -6.592 1.00 87.88 307 GLY A O 1
ATOM 2329 N N . SER A 1 308 ? -7.779 -16.778 -5.031 1.00 88.06 308 SER A N 1
ATOM 2330 C CA . SER A 1 308 ? -9.047 -16.460 -5.696 1.00 88.06 308 SER A CA 1
ATOM 2331 C C . SER A 1 308 ? -9.303 -14.952 -5.750 1.00 88.06 308 SER A C 1
ATOM 2333 O O . SER A 1 308 ? -9.645 -14.422 -6.804 1.00 88.06 308 SER A O 1
ATOM 2335 N N . LEU A 1 309 ? -9.106 -14.239 -4.635 1.00 88.56 309 LEU A N 1
ATOM 2336 C CA . LEU A 1 309 ? -9.302 -12.789 -4.570 1.00 88.56 309 LEU A CA 1
ATOM 2337 C C . LEU A 1 309 ? -8.256 -12.027 -5.387 1.00 88.56 309 LEU A C 1
ATOM 2339 O O . LEU A 1 309 ? -8.595 -11.006 -5.985 1.00 88.56 309 LEU A O 1
ATOM 2343 N N . ARG A 1 310 ? -7.015 -12.526 -5.456 1.00 90.38 310 ARG A N 1
ATOM 2344 C CA . ARG A 1 310 ? -5.948 -11.957 -6.287 1.00 90.38 310 ARG A CA 1
ATOM 2345 C C . ARG A 1 310 ? -6.360 -11.969 -7.755 1.00 90.38 310 ARG A C 1
ATOM 2347 O O . ARG A 1 310 ? -6.441 -10.905 -8.354 1.00 90.38 310 ARG A O 1
ATOM 2354 N N . ARG A 1 311 ? -6.743 -13.129 -8.301 1.00 87.88 311 ARG A N 1
ATOM 2355 C CA . ARG A 1 311 ? -7.172 -13.247 -9.709 1.00 87.88 311 ARG A CA 1
ATOM 2356 C C . ARG A 1 311 ? -8.434 -12.441 -10.012 1.00 87.88 311 ARG A C 1
ATOM 2358 O O . ARG A 1 311 ? -8.480 -11.731 -11.007 1.00 87.88 311 ARG A O 1
ATOM 2365 N N . CYS A 1 312 ? -9.442 -12.482 -9.136 1.00 87.38 312 CYS A N 1
ATOM 2366 C CA . CYS A 1 312 ? -10.674 -11.706 -9.330 1.00 87.38 312 CYS A CA 1
ATOM 2367 C C . CYS A 1 312 ? -10.468 -10.185 -9.266 1.00 87.38 312 CYS A C 1
ATOM 2369 O O . CYS A 1 312 ? -11.311 -9.438 -9.760 1.00 87.38 312 CYS A O 1
ATOM 2371 N N . SER A 1 313 ? -9.392 -9.722 -8.627 1.00 88.00 313 SER A N 1
ATOM 2372 C CA . SER A 1 313 ? -9.050 -8.303 -8.534 1.00 88.00 313 SER A CA 1
ATOM 2373 C C . SER A 1 313 ? -8.004 -7.863 -9.557 1.00 88.00 313 SER A C 1
ATOM 2375 O O . SER A 1 313 ? -7.605 -6.707 -9.497 1.00 88.00 313 SER A O 1
ATOM 2377 N N . ALA A 1 314 ? -7.591 -8.726 -10.495 1.00 89.00 314 ALA A N 1
ATOM 2378 C CA . ALA A 1 314 ? -6.573 -8.394 -11.493 1.00 89.00 314 ALA A CA 1
ATOM 2379 C C . ALA A 1 314 ? -6.888 -7.109 -12.291 1.00 89.00 314 ALA A C 1
ATOM 2381 O O . ALA A 1 314 ? -6.029 -6.229 -12.293 1.00 89.00 314 ALA A O 1
ATOM 2382 N N . PRO A 1 315 ? -8.119 -6.893 -12.812 1.00 88.19 315 PRO A N 1
ATOM 2383 C CA . PRO A 1 315 ? -8.439 -5.653 -13.525 1.00 88.19 315 PRO A CA 1
ATOM 2384 C C . PRO A 1 315 ? -8.274 -4.411 -12.657 1.00 88.19 315 PRO A C 1
ATOM 2386 O O . PRO A 1 315 ? -7.637 -3.438 -13.035 1.00 88.19 315 PRO A O 1
ATOM 2389 N N . TRP A 1 316 ? -8.767 -4.491 -11.421 1.00 86.06 316 TRP A N 1
ATOM 2390 C CA . TRP A 1 316 ? -8.616 -3.411 -10.456 1.00 86.06 316 TRP A CA 1
ATOM 2391 C C . TRP A 1 316 ? -7.150 -3.164 -10.071 1.00 86.06 316 TRP A C 1
ATOM 2393 O O . TRP A 1 316 ? -6.788 -2.037 -9.748 1.00 86.06 316 TRP A O 1
ATOM 2403 N N . GLN A 1 317 ? -6.306 -4.200 -10.048 1.00 88.50 317 GLN A N 1
ATOM 2404 C CA . GLN A 1 317 ? -4.875 -4.034 -9.792 1.00 88.50 317 GLN A CA 1
ATOM 2405 C C . GLN A 1 317 ? -4.178 -3.331 -10.960 1.00 88.50 317 GLN A C 1
ATOM 2407 O O . GLN A 1 317 ? -3.323 -2.493 -10.685 1.00 88.50 317 GLN A O 1
ATOM 2412 N N . GLY A 1 318 ? -4.585 -3.606 -12.203 1.00 89.31 318 GLY A N 1
ATOM 2413 C CA . GLY A 1 318 ? -4.106 -2.909 -13.402 1.00 89.31 318 GLY A CA 1
ATOM 2414 C C . GLY A 1 318 ? -4.482 -1.434 -13.375 1.00 89.31 318 GLY A C 1
ATOM 2415 O O . GLY A 1 318 ? -3.592 -0.590 -13.354 1.00 89.31 318 GLY A O 1
ATOM 2416 N N . GLU A 1 319 ? -5.771 -1.130 -13.191 1.00 86.81 319 GLU A N 1
ATOM 2417 C CA . GLU A 1 319 ? -6.272 0.252 -13.087 1.00 86.81 319 GLU A CA 1
ATOM 2418 C C . GLU A 1 319 ? -5.549 1.020 -11.966 1.00 86.81 319 GLU A C 1
ATOM 2420 O O . GLU A 1 319 ? -5.148 2.175 -12.104 1.00 86.81 319 GLU A O 1
ATOM 2425 N N . ARG A 1 320 ? -5.346 0.363 -10.817 1.00 85.19 320 ARG A N 1
ATOM 2426 C CA . ARG A 1 320 ? -4.660 0.953 -9.662 1.00 85.19 320 ARG A CA 1
ATOM 2427 C C . ARG A 1 320 ? -3.166 1.170 -9.922 1.00 85.19 320 ARG A C 1
ATOM 2429 O O . ARG A 1 320 ? -2.618 2.131 -9.381 1.00 85.19 320 ARG A O 1
ATOM 2436 N N . LEU A 1 321 ? -2.509 0.282 -10.671 1.00 88.69 321 LEU A N 1
ATOM 2437 C CA . LEU A 1 321 ? -1.116 0.446 -11.089 1.00 88.69 321 LEU A CA 1
ATOM 2438 C C . LEU A 1 321 ? -0.998 1.605 -12.082 1.00 88.69 321 LEU A C 1
ATOM 2440 O O . LEU A 1 321 ? -0.174 2.484 -11.846 1.00 88.69 321 LEU A O 1
ATOM 2444 N N . ASN A 1 322 ? -1.884 1.662 -13.083 1.00 88.06 322 ASN A N 1
ATOM 2445 C CA . ASN A 1 322 ? -1.976 2.754 -14.054 1.00 88.06 322 ASN A CA 1
ATOM 2446 C C . ASN A 1 322 ? -2.090 4.109 -13.347 1.00 88.06 322 ASN A C 1
ATOM 2448 O O . ASN A 1 322 ? -1.223 4.973 -13.465 1.00 88.06 322 ASN A O 1
ATOM 2452 N N . SER A 1 323 ? -3.077 4.234 -12.454 1.00 82.88 323 SER A N 1
ATOM 2453 C CA . SER A 1 323 ? -3.258 5.455 -11.669 1.00 82.88 323 SER A CA 1
ATOM 2454 C C . SER A 1 323 ? -2.042 5.806 -10.807 1.00 82.88 323 SER A C 1
ATOM 2456 O O . SER A 1 323 ? -1.778 6.981 -10.573 1.00 82.88 323 SER A O 1
ATOM 2458 N N . ALA A 1 324 ? -1.320 4.817 -10.266 1.00 82.50 324 ALA A N 1
ATOM 2459 C CA . ALA A 1 324 ? -0.137 5.075 -9.444 1.00 82.50 324 ALA A CA 1
ATOM 2460 C C . ALA A 1 324 ? 1.045 5.596 -10.277 1.00 82.50 324 ALA A C 1
ATOM 2462 O O . ALA A 1 324 ? 1.783 6.452 -9.784 1.00 82.50 324 ALA A O 1
ATOM 2463 N N . LEU A 1 325 ? 1.196 5.107 -11.511 1.00 83.56 325 LEU A N 1
ATOM 2464 C CA . LEU A 1 325 ? 2.193 5.569 -12.477 1.00 83.56 325 LEU A CA 1
ATOM 2465 C C . LEU A 1 325 ? 1.887 7.000 -12.942 1.00 83.56 325 LEU A C 1
ATOM 2467 O O . LEU A 1 325 ? 2.752 7.874 -12.851 1.00 83.56 325 LEU A O 1
ATOM 2471 N N . GLU A 1 326 ? 0.635 7.278 -13.315 1.00 79.88 326 GLU A N 1
ATOM 2472 C CA . GLU A 1 326 ? 0.176 8.623 -13.687 1.00 79.88 326 GLU A CA 1
ATOM 2473 C C . GLU A 1 326 ? 0.320 9.641 -12.539 1.00 79.88 326 GLU A C 1
ATOM 2475 O O . GLU A 1 326 ? 0.792 10.765 -12.736 1.00 79.88 326 GLU A O 1
ATOM 2480 N N . ASP A 1 327 ? -0.059 9.250 -11.314 1.00 75.38 327 ASP A N 1
ATOM 2481 C CA . ASP A 1 327 ? -0.016 10.107 -10.120 1.00 75.38 327 ASP A CA 1
ATOM 2482 C C . ASP A 1 327 ? 1.393 10.219 -9.492 1.00 75.38 327 ASP A C 1
ATOM 2484 O O . ASP A 1 327 ? 1.537 10.823 -8.422 1.00 75.38 327 ASP A O 1
ATOM 2488 N N . ASN A 1 328 ? 2.434 9.633 -10.098 1.00 76.56 328 ASN A N 1
ATOM 2489 C CA . ASN A 1 328 ? 3.798 9.580 -9.545 1.00 76.56 328 ASN A CA 1
ATOM 2490 C C . ASN A 1 328 ? 3.862 9.088 -8.096 1.00 76.56 328 ASN A C 1
ATOM 2492 O O . ASN A 1 328 ? 4.597 9.613 -7.251 1.00 76.56 328 ASN A O 1
ATOM 2496 N N . ASN A 1 329 ? 3.039 8.101 -7.764 1.00 78.25 329 ASN A N 1
ATOM 2497 C CA . ASN A 1 329 ? 2.964 7.589 -6.412 1.00 78.25 329 ASN A CA 1
ATOM 2498 C C . ASN A 1 329 ? 3.945 6.429 -6.225 1.00 78.25 329 ASN A C 1
ATOM 2500 O O . ASN A 1 329 ? 3.530 5.274 -6.138 1.00 78.25 329 ASN A O 1
ATOM 2504 N N . GLU A 1 330 ? 5.238 6.753 -6.110 1.00 80.62 330 GLU A N 1
ATOM 2505 C CA . GLU A 1 330 ? 6.331 5.772 -5.987 1.00 80.62 330 GLU A CA 1
ATOM 2506 C C . GLU A 1 330 ? 6.068 4.695 -4.928 1.00 80.62 330 GLU A C 1
ATOM 2508 O O . GLU A 1 330 ? 6.320 3.513 -5.154 1.00 80.62 330 GLU A O 1
ATOM 2513 N N . LEU A 1 331 ? 5.562 5.095 -3.754 1.00 79.81 331 LEU A N 1
ATOM 2514 C CA . LEU A 1 331 ? 5.289 4.170 -2.651 1.00 79.81 331 LEU A CA 1
ATOM 2515 C C . LEU A 1 331 ? 4.179 3.179 -3.011 1.00 79.81 331 LEU A C 1
ATOM 2517 O O . LEU A 1 331 ? 4.258 1.999 -2.671 1.00 79.81 331 LEU A O 1
ATOM 2521 N N . MET A 1 332 ? 3.131 3.662 -3.676 1.00 82.38 332 MET A N 1
ATOM 2522 C CA . MET A 1 332 ? 1.994 2.837 -4.061 1.00 82.38 332 MET A CA 1
ATOM 2523 C C . MET A 1 332 ? 2.326 1.940 -5.250 1.00 82.38 332 MET A C 1
ATOM 2525 O O . MET A 1 332 ? 1.986 0.761 -5.217 1.00 82.38 332 MET A O 1
ATOM 2529 N N . GLU A 1 333 ? 3.016 2.477 -6.253 1.00 86.12 333 GLU A N 1
ATOM 2530 C CA . GLU A 1 333 ? 3.510 1.730 -7.408 1.00 86.12 333 GLU A CA 1
ATOM 2531 C C . GLU A 1 333 ? 4.416 0.578 -6.957 1.00 86.12 333 GLU A C 1
ATOM 2533 O O . GLU A 1 333 ? 4.135 -0.582 -7.261 1.00 86.12 333 GLU A O 1
ATOM 2538 N N . GLN A 1 334 ? 5.446 0.879 -6.152 1.00 82.94 334 GLN A N 1
ATOM 2539 C CA . GLN A 1 334 ? 6.367 -0.125 -5.615 1.00 82.94 334 GLN A CA 1
ATOM 2540 C C . GLN A 1 334 ? 5.610 -1.227 -4.874 1.00 82.94 334 GLN A C 1
ATOM 2542 O O . GLN A 1 334 ? 5.850 -2.410 -5.101 1.00 82.94 334 GLN A O 1
ATOM 2547 N N . ARG A 1 335 ? 4.660 -0.842 -4.018 1.00 85.44 335 ARG A N 1
ATOM 2548 C CA . ARG A 1 335 ? 3.853 -1.796 -3.265 1.00 85.44 335 ARG A CA 1
ATOM 2549 C C . ARG A 1 335 ? 3.005 -2.689 -4.175 1.00 85.44 335 ARG A C 1
ATOM 2551 O O . ARG A 1 335 ? 2.906 -3.879 -3.898 1.00 85.44 335 ARG A O 1
ATOM 2558 N N . ILE A 1 336 ? 2.351 -2.133 -5.196 1.00 86.81 336 ILE A N 1
ATOM 2559 C CA . ILE A 1 336 ? 1.498 -2.918 -6.103 1.00 86.81 336 ILE A CA 1
ATOM 2560 C C . ILE A 1 336 ? 2.348 -3.927 -6.867 1.00 86.81 336 ILE A C 1
ATOM 2562 O O . ILE A 1 336 ? 1.989 -5.097 -6.877 1.00 86.81 336 ILE A O 1
ATOM 2566 N N . ARG A 1 337 ? 3.487 -3.501 -7.425 1.00 84.25 337 ARG A N 1
ATOM 2567 C CA . ARG A 1 337 ? 4.422 -4.387 -8.135 1.00 84.25 337 ARG A CA 1
ATOM 2568 C C . ARG A 1 337 ? 4.933 -5.515 -7.234 1.00 84.25 337 ARG A C 1
ATOM 2570 O O . ARG A 1 337 ? 4.840 -6.680 -7.602 1.00 84.25 337 ARG A O 1
ATOM 2577 N N . ASP A 1 338 ? 5.375 -5.176 -6.021 1.00 82.19 338 ASP A N 1
ATOM 2578 C CA . ASP A 1 338 ? 5.847 -6.148 -5.026 1.00 82.19 338 ASP A CA 1
ATOM 2579 C C . ASP A 1 338 ? 4.758 -7.158 -4.613 1.00 82.19 338 ASP A C 1
ATOM 2581 O O . ASP A 1 338 ? 5.037 -8.335 -4.411 1.00 82.19 338 ASP A O 1
ATOM 2585 N N . GLU A 1 339 ? 3.511 -6.704 -4.432 1.00 85.62 339 GLU A N 1
ATOM 2586 C CA . GLU A 1 339 ? 2.378 -7.575 -4.081 1.00 85.62 339 GLU A CA 1
ATOM 2587 C C . GLU A 1 339 ? 1.911 -8.432 -5.265 1.00 85.62 339 GLU A C 1
ATOM 2589 O O . GLU A 1 339 ? 1.345 -9.511 -5.056 1.00 85.62 339 GLU A O 1
ATOM 2594 N N . ALA A 1 340 ? 2.100 -7.924 -6.481 1.00 84.88 340 ALA A N 1
ATOM 2595 C CA . ALA A 1 340 ? 1.697 -8.564 -7.716 1.00 84.88 340 ALA A CA 1
ATOM 2596 C C . ALA A 1 340 ? 2.696 -9.617 -8.193 1.00 84.88 340 ALA A C 1
ATOM 2598 O O . ALA A 1 340 ? 2.251 -10.547 -8.856 1.00 84.88 340 ALA A O 1
ATOM 2599 N N . ASP A 1 341 ? 3.978 -9.506 -7.834 1.00 85.06 341 ASP A N 1
ATOM 2600 C CA . ASP A 1 341 ? 5.026 -10.507 -8.090 1.00 85.06 341 ASP A CA 1
ATOM 2601 C C . ASP A 1 341 ? 5.003 -11.049 -9.532 1.00 85.06 341 ASP A C 1
ATOM 2603 O O . ASP A 1 341 ? 4.959 -12.258 -9.780 1.00 85.06 341 ASP A O 1
ATOM 2607 N N . PHE A 1 342 ? 4.935 -10.126 -10.497 1.00 86.88 342 PHE A N 1
ATOM 2608 C CA . PHE A 1 342 ? 4.730 -10.455 -11.908 1.00 86.88 342 PHE A CA 1
ATOM 2609 C C . PHE A 1 342 ? 5.830 -11.362 -12.472 1.00 86.88 342 PHE A C 1
ATOM 2611 O O . PHE A 1 342 ? 5.530 -12.257 -13.258 1.00 86.88 342 PHE A O 1
ATOM 2618 N N . ALA A 1 343 ? 7.069 -11.206 -11.993 1.00 81.81 343 ALA A N 1
ATOM 2619 C CA . ALA A 1 343 ? 8.214 -12.013 -12.407 1.00 81.81 343 ALA A CA 1
ATOM 2620 C C . ALA A 1 343 ? 8.029 -13.523 -12.152 1.00 81.81 343 ALA A C 1
ATOM 2622 O O . ALA A 1 343 ? 8.515 -14.347 -12.930 1.00 81.81 343 ALA A O 1
ATOM 2623 N N . HIS A 1 344 ? 7.319 -13.903 -11.082 1.00 87.12 344 HIS A N 1
ATOM 2624 C CA . HIS A 1 344 ? 7.082 -15.308 -10.731 1.00 87.12 344 HIS A CA 1
ATOM 2625 C C . HIS A 1 344 ? 5.714 -15.831 -11.191 1.00 87.12 344 HIS A C 1
ATOM 2627 O O . HIS A 1 344 ? 5.536 -17.043 -11.310 1.00 87.12 344 HIS A O 1
ATOM 2633 N N . ASP A 1 345 ? 4.745 -14.948 -11.447 1.00 90.75 345 ASP A N 1
ATOM 2634 C CA . ASP A 1 345 ? 3.378 -15.305 -11.843 1.00 90.75 345 ASP A CA 1
ATOM 2635 C C . ASP A 1 345 ? 2.971 -14.562 -13.124 1.00 90.75 345 ASP A C 1
ATOM 2637 O O . ASP A 1 345 ? 2.149 -13.641 -13.111 1.00 90.75 345 ASP A O 1
ATOM 2641 N N . LEU A 1 346 ? 3.560 -14.987 -14.245 1.00 91.00 346 LEU A N 1
ATOM 2642 C CA . LEU A 1 346 ? 3.291 -14.429 -15.574 1.00 91.00 346 LEU A CA 1
ATOM 2643 C C . LEU A 1 346 ? 1.816 -14.576 -15.986 1.00 91.00 346 LEU A C 1
ATOM 2645 O O . LEU A 1 346 ? 1.275 -13.712 -16.669 1.00 91.00 346 LEU A O 1
ATOM 2649 N N . GLU A 1 347 ? 1.128 -15.619 -15.519 1.00 90.88 347 GLU A N 1
ATOM 2650 C CA . GLU A 1 347 ? -0.316 -15.780 -15.736 1.00 90.88 347 GLU A CA 1
ATOM 2651 C C . GLU A 1 347 ? -1.114 -14.670 -15.048 1.00 90.88 347 GLU A C 1
ATOM 2653 O O . GLU A 1 347 ? -2.085 -14.148 -15.595 1.00 90.88 347 GLU A O 1
ATOM 2658 N N . PHE A 1 348 ? -0.702 -14.271 -13.845 1.00 91.75 348 PHE A N 1
ATOM 2659 C CA . PHE A 1 348 ? -1.297 -13.121 -13.184 1.00 91.75 348 PHE A CA 1
ATOM 2660 C C . PHE A 1 348 ? -0.952 -11.807 -13.893 1.00 91.75 348 PHE A C 1
ATOM 2662 O O . PHE A 1 348 ? -1.837 -10.962 -14.027 1.00 91.75 348 PHE A O 1
ATOM 2669 N N . PHE A 1 349 ? 0.278 -11.650 -14.396 1.00 91.88 349 PHE A N 1
ATOM 2670 C CA . PHE A 1 349 ? 0.659 -10.506 -15.232 1.00 91.88 349 PHE A CA 1
ATOM 2671 C C . PHE A 1 349 ? -0.267 -10.381 -16.455 1.00 91.88 349 PHE A C 1
ATOM 2673 O O . PHE A 1 349 ? -0.872 -9.324 -16.637 1.00 91.88 349 PHE A O 1
ATOM 2680 N N . ARG A 1 350 ? -0.536 -11.479 -17.183 1.00 92.06 350 ARG A N 1
ATOM 2681 C CA . ARG A 1 350 ? -1.497 -11.497 -18.310 1.00 92.06 350 ARG A CA 1
ATOM 2682 C C . ARG A 1 350 ? -2.895 -10.991 -17.956 1.00 92.06 350 ARG A C 1
ATOM 2684 O O . ARG A 1 350 ? -3.571 -10.421 -18.801 1.00 92.06 350 ARG A O 1
ATOM 2691 N N . LEU A 1 351 ? -3.353 -11.208 -16.723 1.00 90.94 351 LEU A N 1
ATOM 2692 C CA . LEU A 1 351 ? -4.679 -10.767 -16.276 1.00 90.94 351 LEU A CA 1
ATOM 2693 C C . LEU A 1 351 ? -4.727 -9.292 -15.858 1.00 90.94 351 LEU A C 1
ATOM 2695 O O . LEU A 1 351 ? -5.814 -8.723 -15.766 1.00 90.94 351 LEU A O 1
ATOM 2699 N N . VAL A 1 352 ? -3.583 -8.707 -15.506 1.00 91.06 352 VAL A N 1
ATOM 2700 C CA . VAL A 1 352 ? -3.494 -7.350 -14.952 1.00 91.06 352 VAL A CA 1
ATOM 2701 C C . VAL A 1 352 ? -3.214 -6.322 -16.037 1.00 91.06 352 VAL A C 1
ATOM 2703 O O . VAL A 1 352 ? -3.835 -5.262 -16.049 1.00 91.06 352 VAL A O 1
ATOM 2706 N N . VAL A 1 353 ? -2.277 -6.635 -16.923 1.00 91.31 353 VAL A N 1
ATOM 2707 C CA . VAL A 1 353 ? -1.699 -5.683 -17.871 1.00 91.31 353 VAL A CA 1
ATOM 2708 C C . VAL A 1 353 ? -2.699 -5.090 -18.866 1.00 91.31 353 VAL A C 1
ATOM 2710 O O . VAL A 1 353 ? -2.622 -3.881 -19.052 1.00 91.31 353 VAL A O 1
ATOM 2713 N N . PRO A 1 354 ? -3.694 -5.827 -19.406 1.00 90.50 354 PRO A N 1
ATOM 2714 C CA . PRO A 1 354 ? -4.693 -5.235 -20.306 1.00 90.50 354 PRO A CA 1
ATOM 2715 C C . PRO A 1 354 ? -5.512 -4.100 -19.672 1.00 90.50 354 PRO A C 1
ATOM 2717 O O . PRO A 1 354 ? -6.268 -3.417 -20.346 1.00 90.50 354 PRO A O 1
ATOM 2720 N N . HIS A 1 355 ? -5.408 -3.918 -18.355 1.00 89.94 355 HIS A N 1
ATOM 2721 C CA . HIS A 1 355 ? -6.055 -2.848 -17.604 1.00 89.94 355 HIS A CA 1
ATOM 2722 C C . HIS A 1 355 ? -5.064 -1.766 -17.143 1.00 89.94 355 HIS A C 1
ATOM 2724 O O . HIS A 1 355 ? -5.366 -1.025 -16.207 1.00 89.94 355 HIS A O 1
ATOM 2730 N N . CYS A 1 356 ? -3.861 -1.721 -17.719 1.00 90.12 356 CYS A N 1
ATOM 2731 C CA . CYS A 1 356 ? -2.816 -0.762 -17.394 1.00 90.12 356 CYS A CA 1
ATOM 2732 C C . CYS A 1 356 ? -2.385 0.006 -18.647 1.00 90.12 356 CYS A C 1
ATOM 2734 O O . CYS A 1 356 ? -1.436 -0.381 -19.325 1.00 90.12 356 CYS A O 1
ATOM 2736 N N . ASP A 1 357 ? -3.065 1.119 -18.917 1.00 88.81 357 ASP A N 1
ATOM 2737 C CA . ASP A 1 357 ? -2.856 1.922 -20.131 1.00 88.81 357 ASP A CA 1
ATOM 2738 C C . ASP A 1 357 ? -1.414 2.422 -20.248 1.00 88.81 357 ASP A C 1
ATOM 2740 O O . ASP A 1 357 ? -0.810 2.299 -21.301 1.00 88.81 357 ASP A O 1
ATOM 2744 N N . ALA A 1 358 ? -0.787 2.819 -19.136 1.00 86.56 358 ALA A N 1
ATOM 2745 C CA . ALA A 1 358 ? 0.627 3.195 -19.107 1.00 86.56 358 ALA A CA 1
ATOM 2746 C C . ALA A 1 358 ? 1.582 2.099 -19.619 1.00 86.56 358 ALA A C 1
ATOM 2748 O O . ALA A 1 358 ? 2.688 2.418 -20.048 1.00 86.56 358 ALA A O 1
ATOM 2749 N N . PHE A 1 359 ? 1.206 0.816 -19.548 1.00 90.50 359 PHE A N 1
ATOM 2750 C CA . PHE A 1 359 ? 1.969 -0.270 -20.171 1.00 90.50 359 PHE A CA 1
ATOM 2751 C C . PHE A 1 359 ? 1.555 -0.477 -21.626 1.00 90.50 359 PHE A C 1
ATOM 2753 O O . PHE A 1 359 ? 2.428 -0.619 -22.478 1.00 90.50 359 PHE A O 1
ATOM 2760 N N . ASN A 1 360 ? 0.254 -0.454 -21.913 1.00 90.19 360 ASN A N 1
ATOM 2761 C CA . ASN A 1 360 ? -0.287 -0.669 -23.257 1.00 90.19 360 ASN A CA 1
ATOM 2762 C C . ASN A 1 360 ? 0.123 0.439 -24.246 1.00 90.19 360 ASN A C 1
ATOM 2764 O O . ASN A 1 360 ? 0.412 0.150 -25.403 1.00 90.19 360 ASN A O 1
ATOM 2768 N N . ASP A 1 361 ? 0.232 1.687 -23.789 1.00 88.12 361 ASP A N 1
ATOM 2769 C CA . ASP A 1 361 ? 0.698 2.833 -24.581 1.00 88.12 361 ASP A CA 1
ATOM 2770 C C . ASP A 1 361 ? 2.149 2.656 -25.050 1.00 88.12 361 ASP A C 1
ATOM 2772 O O . ASP A 1 361 ? 2.541 3.141 -26.112 1.00 88.12 361 ASP A O 1
ATOM 2776 N N . VAL A 1 362 ? 2.958 1.957 -24.251 1.00 88.00 362 VAL A N 1
ATOM 2777 C CA . VAL A 1 362 ? 4.372 1.681 -24.542 1.00 88.00 362 VAL A CA 1
ATOM 2778 C C . VAL A 1 362 ? 4.524 0.395 -25.342 1.00 88.00 362 VAL A C 1
ATOM 2780 O O . VAL A 1 362 ? 5.337 0.322 -26.262 1.00 88.00 362 VAL A O 1
ATOM 2783 N N . PHE A 1 363 ? 3.728 -0.614 -24.998 1.00 91.19 363 PHE A N 1
ATOM 2784 C CA . PHE A 1 363 ? 3.734 -1.934 -25.605 1.00 91.19 363 PHE A CA 1
ATOM 2785 C C . PHE A 1 363 ? 2.308 -2.304 -26.036 1.00 91.19 363 PHE A C 1
ATOM 2787 O O . PHE A 1 363 ? 1.609 -3.007 -25.304 1.00 91.19 363 PHE A O 1
ATOM 2794 N N . PRO A 1 364 ? 1.868 -1.886 -27.238 1.00 90.31 364 PRO A N 1
ATOM 2795 C CA . PRO A 1 364 ? 0.505 -2.142 -27.717 1.00 90.31 364 PRO A CA 1
ATOM 2796 C C . PRO A 1 364 ? 0.135 -3.631 -27.789 1.00 90.31 364 PRO A C 1
ATOM 2798 O O . PRO A 1 364 ? -1.032 -3.992 -27.683 1.00 90.31 364 PRO A O 1
ATOM 2801 N N . GLU A 1 365 ? 1.136 -4.509 -27.917 1.00 90.25 365 GLU A N 1
ATOM 2802 C CA . GLU A 1 365 ? 1.002 -5.974 -27.861 1.00 90.25 365 GLU A CA 1
ATOM 2803 C C . GLU A 1 365 ? 0.360 -6.474 -26.552 1.00 90.25 365 GLU A C 1
ATOM 2805 O O . GLU A 1 365 ? -0.191 -7.573 -26.500 1.00 90.25 365 GLU A O 1
ATOM 2810 N N . LEU A 1 366 ? 0.434 -5.682 -25.480 1.00 88.75 366 LEU A N 1
ATOM 2811 C CA . LEU A 1 366 ? -0.107 -6.028 -24.172 1.00 88.75 366 LEU A CA 1
ATOM 2812 C C . LEU A 1 366 ? -1.628 -5.827 -24.058 1.00 88.75 366 LEU A C 1
ATOM 2814 O O . LEU A 1 366 ? -2.246 -6.419 -23.168 1.00 88.75 366 LEU A O 1
ATOM 2818 N N . ASP A 1 367 ? -2.235 -5.051 -24.962 1.00 84.62 367 ASP A N 1
ATOM 2819 C CA . ASP A 1 367 ? -3.687 -4.831 -24.994 1.00 84.62 367 ASP A CA 1
ATOM 2820 C C . ASP A 1 367 ? -4.432 -6.092 -25.486 1.00 84.62 367 ASP A C 1
ATOM 2822 O O . ASP A 1 367 ? -5.456 -6.485 -24.923 1.00 84.62 367 ASP A O 1
ATOM 2826 N N . ASP A 1 368 ? -3.852 -6.814 -26.458 1.00 84.56 368 ASP A N 1
ATOM 2827 C CA . ASP A 1 368 ? -4.336 -8.118 -26.945 1.00 84.56 368 ASP A CA 1
ATOM 2828 C C . ASP A 1 368 ? -3.334 -9.250 -26.663 1.00 84.56 368 ASP A C 1
ATOM 2830 O O . ASP A 1 368 ? -2.786 -9.913 -27.544 1.00 84.56 368 ASP A O 1
ATOM 2834 N N . ILE A 1 369 ? -3.088 -9.481 -25.373 1.00 86.81 369 ILE A N 1
ATOM 2835 C CA . ILE A 1 369 ? -2.017 -10.360 -24.885 1.00 86.81 369 ILE A CA 1
ATOM 2836 C C . ILE A 1 369 ? -2.235 -11.867 -25.136 1.00 86.81 369 ILE A C 1
ATOM 2838 O O . ILE A 1 369 ? -1.439 -12.689 -24.669 1.00 86.81 369 ILE A O 1
ATOM 2842 N N . GLN A 1 370 ? -3.324 -12.274 -25.803 1.00 81.62 370 GLN A N 1
ATOM 2843 C CA . GLN A 1 370 ? -3.662 -13.697 -25.974 1.00 81.62 370 GLN A CA 1
ATOM 2844 C C . GLN A 1 370 ? -2.656 -14.450 -26.848 1.00 81.62 370 GLN A C 1
ATOM 2846 O O . GLN A 1 370 ? -2.420 -15.633 -26.600 1.00 81.62 370 GLN A O 1
ATOM 2851 N N . ASP A 1 371 ? -2.031 -13.756 -27.798 1.00 81.81 371 ASP A N 1
ATOM 2852 C CA . ASP A 1 371 ? -1.126 -14.356 -28.782 1.00 81.81 371 ASP A CA 1
ATOM 2853 C C . ASP A 1 371 ? 0.364 -14.189 -28.432 1.00 81.81 371 ASP A C 1
ATOM 2855 O O . ASP A 1 371 ? 1.227 -14.749 -29.108 1.00 81.81 371 ASP A O 1
ATOM 2859 N N . VAL A 1 372 ? 0.689 -13.467 -27.353 1.00 87.75 372 VAL A N 1
ATOM 2860 C CA . VAL A 1 372 ? 2.075 -13.277 -26.897 1.00 87.75 372 VAL A CA 1
ATOM 2861 C C . VAL A 1 372 ? 2.566 -14.560 -26.232 1.00 87.75 372 VAL A C 1
ATOM 2863 O O . VAL A 1 372 ? 1.961 -15.019 -25.258 1.00 87.75 372 VAL A O 1
ATOM 2866 N N . ASP A 1 373 ? 3.664 -15.148 -26.706 1.00 90.50 373 ASP A N 1
ATOM 2867 C CA . ASP A 1 373 ? 4.240 -16.341 -26.082 1.00 90.50 373 ASP A CA 1
ATOM 2868 C C . ASP A 1 373 ? 4.817 -16.054 -24.676 1.00 90.50 373 ASP A C 1
ATOM 2870 O O . ASP A 1 373 ? 4.767 -14.940 -24.156 1.00 90.50 373 ASP A O 1
ATOM 2874 N N . THR A 1 374 ? 5.281 -17.089 -23.973 1.00 89.56 374 THR A N 1
ATOM 2875 C CA . THR A 1 374 ? 5.734 -16.934 -22.574 1.00 89.56 374 THR A CA 1
ATOM 2876 C C . THR A 1 374 ? 7.112 -16.280 -22.460 1.00 89.56 374 THR A C 1
ATOM 2878 O O . THR A 1 374 ? 7.407 -15.681 -21.426 1.00 89.56 374 THR A O 1
ATOM 2881 N N . GLU A 1 375 ? 7.946 -16.396 -23.490 1.00 89.25 375 GLU A N 1
ATOM 2882 C CA . GLU A 1 375 ? 9.295 -15.831 -23.520 1.00 89.25 375 GLU A CA 1
ATOM 2883 C C . GLU A 1 375 ? 9.211 -14.322 -23.730 1.00 89.25 375 GLU A C 1
ATOM 2885 O O . GLU A 1 375 ? 9.609 -13.559 -22.847 1.00 89.25 375 GLU A O 1
ATOM 2890 N N . ARG A 1 376 ? 8.493 -13.895 -24.775 1.00 90.12 376 ARG A N 1
ATOM 2891 C CA . ARG A 1 376 ? 8.194 -12.487 -25.028 1.00 90.12 376 ARG A CA 1
ATOM 2892 C C . ARG A 1 376 ? 7.424 -11.843 -23.880 1.00 90.12 376 ARG A C 1
ATOM 2894 O O . ARG A 1 376 ? 7.704 -10.710 -23.498 1.00 90.12 376 ARG A O 1
ATOM 2901 N N . LEU A 1 377 ? 6.481 -12.560 -23.263 1.00 91.31 377 LEU A N 1
ATOM 2902 C CA . LEU A 1 377 ? 5.781 -12.037 -22.090 1.00 91.31 377 LEU A CA 1
ATOM 2903 C C . LEU A 1 377 ? 6.731 -11.782 -20.913 1.00 91.31 377 LEU A C 1
ATOM 2905 O O . LEU A 1 377 ? 6.543 -10.811 -20.182 1.00 91.31 377 LEU A O 1
ATOM 2909 N N . ARG A 1 378 ? 7.726 -12.651 -20.698 1.00 90.44 378 ARG A N 1
ATOM 2910 C CA . ARG A 1 378 ? 8.726 -12.454 -19.644 1.00 90.44 378 ARG A CA 1
ATOM 2911 C C . ARG A 1 378 ? 9.567 -11.213 -19.936 1.00 90.44 378 ARG A C 1
ATOM 2913 O O . ARG A 1 378 ? 9.728 -10.401 -19.028 1.00 90.44 378 ARG A O 1
ATOM 2920 N N . GLU A 1 379 ? 10.036 -11.040 -21.169 1.00 88.50 379 GLU A N 1
ATOM 2921 C CA . GLU A 1 379 ? 10.763 -9.833 -21.586 1.00 88.50 379 GLU A CA 1
ATOM 2922 C C . GLU A 1 379 ? 9.933 -8.570 -21.330 1.00 88.50 379 GLU A C 1
ATOM 2924 O O . GLU A 1 379 ? 10.396 -7.649 -20.662 1.00 88.50 379 GLU A O 1
ATOM 2929 N N . LEU A 1 380 ? 8.673 -8.547 -21.787 1.00 90.38 380 LEU A N 1
ATOM 2930 C CA . LEU A 1 380 ? 7.762 -7.415 -21.599 1.00 90.38 380 LEU A CA 1
ATOM 2931 C C . LEU A 1 380 ? 7.443 -7.169 -20.122 1.00 90.38 380 LEU A C 1
ATOM 2933 O O . LEU A 1 380 ? 7.352 -6.019 -19.698 1.00 90.38 380 LEU A O 1
ATOM 2937 N N . CYS A 1 381 ? 7.308 -8.226 -19.318 1.00 90.31 381 CYS A N 1
ATOM 2938 C CA . CYS A 1 381 ? 7.123 -8.118 -17.874 1.00 90.31 381 CYS A CA 1
ATOM 2939 C C . CYS A 1 381 ? 8.288 -7.381 -17.218 1.00 90.31 381 CYS A C 1
ATOM 2941 O O . CYS A 1 381 ? 8.060 -6.486 -16.402 1.00 90.31 381 CYS A O 1
ATOM 2943 N N . VAL A 1 382 ? 9.520 -7.729 -17.590 1.00 86.06 382 VAL A N 1
ATOM 2944 C CA . VAL A 1 382 ? 10.709 -7.063 -17.059 1.00 86.06 382 VAL A CA 1
ATOM 2945 C C . VAL A 1 382 ? 10.856 -5.659 -17.649 1.00 86.06 382 VAL A C 1
ATOM 2947 O O . VAL A 1 382 ? 11.112 -4.716 -16.909 1.00 86.06 382 VAL A O 1
ATOM 2950 N N . ALA A 1 383 ? 10.587 -5.458 -18.940 1.00 87.00 383 ALA A N 1
ATOM 2951 C CA . ALA A 1 383 ? 10.592 -4.134 -19.563 1.00 87.00 383 ALA A CA 1
ATOM 2952 C C . ALA A 1 383 ? 9.586 -3.176 -18.891 1.00 87.00 383 ALA A C 1
ATOM 2954 O O . ALA A 1 383 ? 9.893 -2.013 -18.625 1.00 87.00 383 ALA A O 1
ATOM 2955 N N . CYS A 1 384 ? 8.412 -3.677 -18.502 1.00 88.19 384 CYS A N 1
ATOM 2956 C CA . CYS A 1 384 ? 7.425 -2.923 -17.735 1.00 88.19 384 CYS A CA 1
ATOM 2957 C C . CYS A 1 384 ? 7.921 -2.522 -16.335 1.00 88.19 384 CYS A C 1
ATOM 2959 O O . CYS A 1 384 ? 7.332 -1.626 -15.728 1.00 88.19 384 CYS A O 1
ATOM 2961 N N . GLU A 1 385 ? 8.979 -3.126 -15.778 1.00 82.00 385 GLU A N 1
ATOM 2962 C CA . GLU A 1 385 ? 9.637 -2.643 -14.547 1.00 82.00 385 GLU A CA 1
ATOM 2963 C C . GLU A 1 385 ? 10.307 -1.279 -14.723 1.00 82.00 385 GLU A C 1
ATOM 2965 O O . GLU A 1 385 ? 10.396 -0.513 -13.760 1.00 82.00 385 GLU A O 1
ATOM 2970 N N . PHE A 1 386 ? 10.677 -0.934 -15.956 1.00 80.06 386 PHE A N 1
ATOM 2971 C CA . PHE A 1 386 ? 11.291 0.346 -16.307 1.00 80.06 386 PHE A CA 1
ATOM 2972 C C . PHE A 1 386 ? 10.270 1.450 -16.583 1.00 80.06 386 PHE A C 1
ATOM 2974 O O . PHE A 1 386 ? 10.614 2.630 -16.529 1.00 80.06 386 PHE A O 1
ATOM 2981 N N . ILE A 1 387 ? 8.998 1.089 -16.774 1.00 84.50 387 ILE A N 1
ATOM 2982 C CA . ILE A 1 387 ? 7.877 2.033 -16.800 1.00 84.50 387 ILE A CA 1
ATOM 2983 C C . ILE A 1 387 ? 7.528 2.414 -15.356 1.00 84.50 387 ILE A C 1
ATOM 2985 O O . ILE A 1 387 ? 6.577 1.912 -14.764 1.00 84.50 387 ILE A O 1
ATOM 2989 N N . THR A 1 388 ? 8.352 3.242 -14.721 1.00 77.12 388 THR A N 1
ATOM 2990 C CA . THR A 1 388 ? 8.247 3.527 -13.283 1.00 77.12 388 THR A CA 1
ATOM 2991 C C . THR A 1 388 ? 8.221 5.021 -12.981 1.00 77.12 388 THR A C 1
ATOM 2993 O O . THR A 1 388 ? 8.758 5.845 -13.719 1.00 77.12 388 THR A O 1
ATOM 2996 N N . SER A 1 389 ? 7.624 5.388 -11.844 1.00 70.94 389 SER A N 1
ATOM 2997 C CA . SER A 1 389 ? 7.738 6.738 -11.282 1.00 70.94 389 SER A CA 1
ATOM 2998 C C . SER A 1 389 ? 9.110 7.009 -10.646 1.00 70.94 389 SER A C 1
ATOM 3000 O O . SER A 1 389 ? 9.382 8.130 -10.218 1.00 70.94 389 SER A O 1
ATOM 3002 N N . ARG A 1 390 ? 9.997 6.004 -10.580 1.00 73.50 390 ARG A N 1
ATOM 3003 C CA . ARG A 1 390 ? 11.347 6.141 -10.021 1.00 73.50 390 ARG A CA 1
ATOM 3004 C C . ARG A 1 390 ? 12.292 6.869 -10.973 1.00 73.50 390 ARG A C 1
ATOM 3006 O O . ARG A 1 390 ? 12.286 6.657 -12.178 1.00 73.50 390 ARG A O 1
ATOM 3013 N N . SER A 1 391 ? 13.219 7.626 -10.389 1.00 71.31 391 SER A N 1
ATOM 3014 C CA . SER A 1 391 ? 14.345 8.224 -11.118 1.00 71.31 391 SER A CA 1
ATOM 3015 C C . SER A 1 391 ? 15.535 7.285 -11.315 1.00 71.31 391 SER A C 1
ATOM 3017 O O . SER A 1 391 ? 16.483 7.648 -12.012 1.00 71.31 391 SER A O 1
ATOM 3019 N N . ARG A 1 392 ? 15.509 6.109 -10.676 1.00 73.56 392 ARG A N 1
ATOM 3020 C CA . ARG A 1 392 ? 16.598 5.130 -10.669 1.00 73.56 392 ARG A CA 1
ATOM 3021 C C . ARG A 1 392 ? 16.061 3.724 -10.875 1.00 73.56 392 ARG A C 1
ATOM 3023 O O . ARG A 1 392 ? 15.134 3.333 -10.158 1.00 73.56 392 ARG A O 1
ATOM 3030 N N . VAL A 1 393 ? 16.681 2.966 -11.772 1.00 76.50 393 VAL A N 1
ATOM 3031 C CA . VAL A 1 393 ? 16.334 1.561 -12.034 1.00 76.50 393 VAL A CA 1
ATOM 3032 C C . VAL A 1 393 ? 17.606 0.731 -12.154 1.00 76.50 393 VAL A C 1
ATOM 3034 O O . VAL A 1 393 ? 18.641 1.274 -12.530 1.00 76.50 393 VAL A O 1
ATOM 3037 N N . ALA A 1 394 ? 17.538 -0.549 -11.788 1.00 80.44 394 ALA A N 1
ATOM 3038 C CA . ALA A 1 394 ? 18.653 -1.483 -11.888 1.00 80.44 394 ALA A CA 1
ATOM 3039 C C . ALA A 1 394 ? 18.347 -2.565 -12.934 1.00 80.44 394 ALA A C 1
ATOM 3041 O O . ALA A 1 394 ? 17.211 -3.031 -12.992 1.00 80.44 394 ALA A O 1
ATOM 3042 N N . ILE A 1 395 ? 19.340 -2.957 -13.729 1.00 79.12 395 ILE A N 1
ATOM 3043 C CA . ILE A 1 395 ? 19.259 -3.993 -14.766 1.00 79.12 395 ILE A CA 1
ATOM 3044 C C . ILE A 1 395 ? 20.341 -5.013 -14.476 1.00 79.12 395 ILE A C 1
ATOM 3046 O O . ILE A 1 395 ? 21.493 -4.635 -14.283 1.00 79.12 395 ILE A O 1
ATOM 3050 N N . ARG A 1 396 ? 19.987 -6.297 -14.466 1.00 81.44 396 ARG A N 1
ATOM 3051 C CA . ARG A 1 396 ? 20.988 -7.360 -14.473 1.00 81.44 396 ARG A CA 1
ATOM 3052 C C . ARG A 1 396 ? 21.339 -7.695 -15.919 1.00 81.44 396 ARG A C 1
ATOM 3054 O O . ARG A 1 396 ? 20.440 -7.994 -16.696 1.00 81.44 396 ARG A O 1
ATOM 3061 N N . CYS A 1 397 ? 22.621 -7.647 -16.257 1.00 74.50 397 CYS A N 1
ATOM 3062 C CA . CYS A 1 397 ? 23.086 -7.770 -17.637 1.00 74.50 397 CYS A CA 1
ATOM 3063 C C . CYS A 1 397 ? 23.255 -9.223 -18.102 1.00 74.50 397 CYS A C 1
ATOM 3065 O O . CYS A 1 397 ? 23.327 -9.471 -19.296 1.00 74.50 397 CYS A O 1
ATOM 3067 N N . ASP A 1 398 ? 23.283 -10.180 -17.169 1.00 71.12 398 ASP A N 1
ATOM 3068 C CA . ASP A 1 398 ? 23.539 -11.601 -17.457 1.00 71.12 398 ASP A CA 1
ATOM 3069 C C . ASP A 1 398 ? 22.486 -12.267 -18.367 1.00 71.12 398 ASP A C 1
ATOM 3071 O O . ASP A 1 398 ? 22.738 -13.346 -18.892 1.00 71.12 398 ASP A O 1
ATOM 3075 N N . ASP A 1 399 ? 21.309 -11.650 -18.506 1.00 69.88 399 ASP A N 1
ATOM 3076 C CA . ASP A 1 399 ? 20.158 -12.178 -19.246 1.00 69.88 399 ASP A CA 1
ATOM 3077 C C . ASP A 1 399 ? 19.765 -11.253 -20.426 1.00 69.88 399 ASP A C 1
ATOM 3079 O O . ASP A 1 399 ? 18.613 -11.265 -20.857 1.00 69.88 399 ASP A O 1
ATOM 3083 N N . LEU A 1 400 ? 20.677 -10.389 -20.901 1.00 78.38 400 LEU A N 1
ATOM 3084 C CA . LEU A 1 400 ? 20.409 -9.479 -22.022 1.00 78.38 400 LEU A CA 1
ATOM 3085 C C . LEU A 1 400 ? 20.542 -10.186 -23.374 1.00 78.38 400 LEU A C 1
ATOM 3087 O O . LEU A 1 400 ? 21.563 -10.800 -23.664 1.00 78.38 400 LEU A O 1
ATOM 3091 N N . ASP A 1 401 ? 19.539 -9.999 -24.225 1.00 84.19 401 ASP A N 1
ATOM 3092 C CA . ASP A 1 401 ? 19.578 -10.266 -25.661 1.00 84.19 401 ASP A CA 1
ATOM 3093 C C . ASP A 1 401 ? 19.036 -9.045 -26.434 1.00 84.19 401 ASP A C 1
ATOM 3095 O O . ASP A 1 401 ? 18.614 -8.041 -25.847 1.00 84.19 401 ASP A O 1
ATOM 3099 N N . GLU A 1 402 ? 19.073 -9.094 -27.768 1.00 84.81 402 GLU A N 1
ATOM 3100 C CA . GLU A 1 402 ? 18.646 -7.970 -28.612 1.00 84.81 402 GLU A CA 1
ATOM 3101 C C . GLU A 1 402 ? 17.164 -7.596 -28.414 1.00 84.81 402 GLU A C 1
ATOM 3103 O O . GLU A 1 402 ? 16.831 -6.406 -28.349 1.00 84.81 402 GLU A O 1
ATOM 3108 N N . THR A 1 403 ? 16.271 -8.588 -28.292 1.00 86.19 403 THR A N 1
ATOM 3109 C CA . THR A 1 403 ? 14.818 -8.384 -28.139 1.00 86.19 403 THR A CA 1
ATOM 3110 C C . THR A 1 403 ? 14.483 -7.746 -26.799 1.00 86.19 403 THR A C 1
ATOM 3112 O O . THR A 1 403 ? 13.642 -6.837 -26.718 1.00 86.19 403 THR A O 1
ATOM 3115 N N . PHE A 1 404 ? 15.178 -8.165 -25.747 1.00 85.75 404 PHE A N 1
ATOM 3116 C CA . PHE A 1 404 ? 15.027 -7.626 -24.413 1.00 85.75 404 PHE A CA 1
ATOM 3117 C C . PHE A 1 404 ? 15.624 -6.218 -24.290 1.00 85.75 404 PHE A C 1
ATOM 3119 O O . PHE A 1 404 ? 14.978 -5.329 -23.723 1.00 85.75 404 PHE A O 1
ATOM 3126 N N . VAL A 1 405 ? 16.790 -5.959 -24.897 1.00 85.88 405 VAL A N 1
ATOM 3127 C CA . VAL A 1 405 ? 17.376 -4.609 -24.994 1.00 85.88 405 VAL A CA 1
ATOM 3128 C C . VAL A 1 405 ? 16.419 -3.641 -25.686 1.00 85.88 405 VAL A C 1
ATOM 3130 O O . VAL A 1 405 ? 16.212 -2.526 -25.201 1.00 85.88 405 VAL A O 1
ATOM 3133 N N . GLU A 1 406 ? 15.788 -4.052 -26.786 1.00 87.56 406 GLU A N 1
ATOM 3134 C CA . GLU A 1 406 ? 14.816 -3.216 -27.489 1.00 87.56 406 GLU A CA 1
ATOM 3135 C C . GLU A 1 406 ? 13.578 -2.908 -26.631 1.00 87.56 406 GLU A C 1
ATOM 3137 O O . GLU A 1 406 ? 13.110 -1.760 -26.604 1.00 87.56 406 GLU A O 1
ATOM 3142 N N . ALA A 1 407 ? 13.080 -3.891 -25.876 1.00 87.44 407 ALA A N 1
ATOM 3143 C CA . ALA A 1 407 ? 11.952 -3.704 -24.969 1.00 87.44 407 ALA A CA 1
ATOM 3144 C C . ALA A 1 407 ? 12.290 -2.724 -23.830 1.00 87.44 407 ALA A C 1
ATOM 3146 O O . ALA A 1 407 ? 11.546 -1.765 -23.600 1.00 87.44 407 ALA A O 1
ATOM 3147 N N . ILE A 1 408 ? 13.436 -2.895 -23.158 1.00 86.19 408 ILE A N 1
ATOM 3148 C CA . ILE A 1 408 ? 13.880 -1.979 -22.094 1.00 86.19 408 ILE A CA 1
ATOM 3149 C C . ILE A 1 408 ? 14.108 -0.574 -22.658 1.00 86.19 408 ILE A C 1
ATOM 3151 O O . ILE A 1 408 ? 13.648 0.404 -22.065 1.00 86.19 408 ILE A O 1
ATOM 3155 N N . ALA A 1 409 ? 14.777 -0.445 -23.807 1.00 83.94 409 ALA A N 1
ATOM 3156 C CA . ALA A 1 409 ? 15.023 0.856 -24.422 1.00 83.94 409 ALA A CA 1
ATOM 3157 C C . ALA A 1 409 ? 13.708 1.590 -24.716 1.00 83.94 409 ALA A C 1
ATOM 3159 O O . ALA A 1 409 ? 13.584 2.786 -24.455 1.00 83.94 409 ALA A O 1
ATOM 3160 N N . THR A 1 410 ? 12.703 0.863 -25.211 1.00 86.88 410 THR A N 1
ATOM 3161 C CA . THR A 1 410 ? 11.361 1.398 -25.474 1.00 86.88 410 THR A CA 1
ATOM 3162 C C . THR A 1 410 ? 10.678 1.870 -24.190 1.00 86.88 410 THR A C 1
ATOM 3164 O O . THR A 1 410 ? 10.177 2.998 -24.147 1.00 86.88 410 THR A O 1
ATOM 3167 N N . ALA A 1 411 ? 10.747 1.082 -23.112 1.00 85.44 411 ALA A N 1
ATOM 3168 C CA . ALA A 1 411 ? 10.254 1.494 -21.800 1.00 85.44 411 ALA A CA 1
ATOM 3169 C C . ALA A 1 411 ? 10.942 2.771 -21.290 1.00 85.44 411 ALA A C 1
ATOM 3171 O O . ALA A 1 411 ? 10.260 3.719 -20.897 1.00 85.44 411 ALA A O 1
ATOM 3172 N N . LEU A 1 412 ? 12.274 2.844 -21.359 1.00 80.81 412 LEU A N 1
ATOM 3173 C CA . LEU A 1 412 ? 13.042 4.002 -20.894 1.00 80.81 412 LEU A CA 1
ATOM 3174 C C . LEU A 1 412 ? 12.753 5.278 -21.706 1.00 80.81 412 LEU A C 1
ATOM 3176 O O . LEU A 1 412 ? 12.603 6.344 -21.109 1.00 80.81 412 LEU A O 1
ATOM 3180 N N . ARG A 1 413 ? 12.593 5.185 -23.037 1.00 80.25 413 ARG A N 1
ATOM 3181 C CA . ARG A 1 413 ? 12.212 6.338 -23.884 1.00 80.25 413 ARG A CA 1
ATOM 3182 C C . ARG A 1 413 ? 10.827 6.874 -23.551 1.00 80.25 413 ARG A C 1
ATOM 3184 O O . ARG A 1 413 ? 10.618 8.085 -23.530 1.00 80.25 413 ARG A O 1
ATOM 3191 N N . SER A 1 414 ? 9.875 5.972 -23.319 1.00 75.44 414 SER A N 1
ATOM 3192 C CA . SER A 1 414 ? 8.482 6.352 -23.070 1.00 75.44 414 SER A CA 1
ATOM 3193 C C . SER A 1 414 ? 8.298 7.111 -21.752 1.00 75.44 414 SER A C 1
ATOM 3195 O O . SER A 1 414 ? 7.398 7.939 -21.627 1.00 75.44 414 SER A O 1
ATOM 3197 N N . HIS A 1 415 ? 9.175 6.868 -20.774 1.00 68.62 415 HIS A N 1
ATOM 3198 C CA . HIS A 1 415 ? 9.097 7.447 -19.440 1.00 68.62 415 HIS A CA 1
ATOM 3199 C C . HIS A 1 415 ? 10.373 8.241 -19.124 1.00 68.62 415 HIS A C 1
ATOM 3201 O O . HIS A 1 415 ? 11.297 7.756 -18.475 1.00 68.62 415 HIS A O 1
ATOM 3207 N N . SER A 1 416 ? 10.374 9.527 -19.498 1.00 58.97 416 SER A N 1
ATOM 3208 C CA . SER A 1 416 ? 11.477 10.506 -19.354 1.00 58.97 416 SER A CA 1
ATOM 3209 C C . SER A 1 416 ? 11.961 10.798 -17.919 1.00 58.97 416 SER A C 1
ATOM 3211 O O . SER A 1 416 ? 12.719 11.741 -17.679 1.00 58.97 416 SER A O 1
ATOM 3213 N N . ARG A 1 417 ? 11.502 10.023 -16.931 1.00 69.38 417 ARG A N 1
ATOM 3214 C CA . ARG A 1 417 ? 11.766 10.231 -15.503 1.00 69.38 417 ARG A CA 1
ATOM 3215 C C . ARG A 1 417 ? 12.934 9.408 -14.982 1.00 69.38 417 ARG A C 1
ATOM 3217 O O . ARG A 1 417 ? 13.522 9.811 -13.975 1.00 69.38 417 ARG A O 1
ATOM 3224 N N . VAL A 1 418 ? 13.298 8.312 -15.649 1.00 71.88 418 VAL A N 1
ATOM 3225 C CA . VAL A 1 418 ? 14.497 7.545 -15.300 1.00 71.88 418 VAL A CA 1
ATOM 3226 C C . VAL A 1 418 ? 15.723 8.374 -15.663 1.00 71.88 418 VAL A C 1
ATOM 3228 O O . VAL A 1 418 ? 16.078 8.538 -16.823 1.00 71.88 418 VAL A O 1
ATOM 3231 N N . GLN A 1 419 ? 16.372 8.928 -14.644 1.00 69.94 419 GLN A N 1
ATOM 3232 C CA . GLN A 1 419 ? 17.584 9.725 -14.812 1.00 69.94 419 GLN A CA 1
ATOM 3233 C C . GLN A 1 419 ? 18.839 8.889 -14.624 1.00 69.94 419 GLN A C 1
ATOM 3235 O O . GLN A 1 419 ? 19.904 9.301 -15.081 1.00 69.94 419 GLN A O 1
ATOM 3240 N N . GLN A 1 420 ? 18.738 7.779 -13.889 1.00 72.75 420 GLN A N 1
ATOM 3241 C CA . GLN A 1 420 ? 19.877 6.936 -13.570 1.00 72.75 420 GLN A CA 1
ATOM 3242 C C . GLN A 1 420 ? 19.554 5.463 -13.806 1.00 72.75 420 GLN A C 1
ATOM 3244 O O . GLN A 1 420 ? 18.575 4.947 -13.268 1.00 72.75 420 GLN A O 1
ATOM 3249 N N . VAL A 1 421 ? 20.403 4.786 -14.568 1.00 76.56 421 VAL A N 1
ATOM 3250 C CA . VAL A 1 421 ? 20.330 3.340 -14.777 1.00 76.56 421 VAL A CA 1
ATOM 3251 C C . VAL A 1 421 ? 21.536 2.703 -14.103 1.00 76.56 421 VAL A C 1
ATOM 3253 O O . VAL A 1 421 ? 22.669 3.116 -14.318 1.00 76.56 421 VAL A O 1
ATOM 3256 N N . HIS A 1 422 ? 21.291 1.732 -13.238 1.00 78.38 422 HIS A N 1
ATOM 3257 C CA . HIS A 1 422 ? 22.322 0.907 -12.633 1.00 78.38 422 HIS A CA 1
ATOM 3258 C C . HIS A 1 422 ? 22.363 -0.423 -13.379 1.00 78.38 422 HIS A C 1
ATOM 3260 O O . HIS A 1 422 ? 21.333 -1.071 -13.513 1.00 78.38 422 HIS A O 1
ATOM 3266 N N . LEU A 1 423 ? 23.512 -0.816 -13.897 1.00 78.06 423 LEU A N 1
ATOM 3267 C CA . LEU A 1 423 ? 23.696 -2.059 -14.627 1.00 78.06 423 LEU A CA 1
ATOM 3268 C C . LEU A 1 423 ? 24.601 -2.952 -13.780 1.00 78.06 423 LEU A C 1
ATOM 3270 O O . LEU A 1 423 ? 25.731 -2.577 -13.481 1.00 78.06 423 LEU A O 1
ATOM 3274 N N . GLU A 1 424 ? 24.076 -4.098 -13.367 1.00 79.44 424 GLU A N 1
ATOM 3275 C CA . GLU A 1 424 ? 24.771 -5.115 -12.583 1.00 79.44 424 GLU A CA 1
ATOM 3276 C C . GLU A 1 424 ? 25.118 -6.280 -13.517 1.00 79.44 424 GLU A C 1
ATOM 3278 O O . GLU A 1 424 ? 24.221 -6.894 -14.095 1.00 79.44 424 GLU A O 1
ATOM 3283 N N . ALA A 1 425 ? 26.397 -6.601 -13.682 1.00 72.88 425 ALA A N 1
ATOM 3284 C CA . ALA A 1 425 ? 26.849 -7.721 -14.509 1.00 72.88 425 ALA A CA 1
ATOM 3285 C C . ALA A 1 425 ? 27.747 -8.648 -13.686 1.00 72.88 425 ALA A C 1
ATOM 3287 O O . ALA A 1 425 ? 28.623 -8.174 -12.963 1.00 72.88 425 ALA A O 1
ATOM 3288 N N . LYS A 1 426 ? 27.573 -9.974 -13.779 1.00 74.31 426 LYS A N 1
ATOM 3289 C CA . LYS A 1 426 ? 28.542 -10.908 -13.175 1.00 74.31 426 LYS A CA 1
ATOM 3290 C C . LYS A 1 426 ? 29.860 -10.903 -13.941 1.00 74.31 426 LYS A C 1
ATOM 3292 O O . LYS A 1 426 ? 30.915 -10.927 -13.319 1.00 74.31 426 LYS A O 1
ATOM 3297 N N . SER A 1 427 ? 29.777 -10.870 -15.263 1.00 72.62 427 SER A N 1
ATOM 3298 C CA . SER A 1 427 ? 30.894 -10.722 -16.193 1.00 72.62 427 SER A CA 1
ATOM 3299 C C . SER A 1 427 ? 30.439 -9.874 -17.374 1.00 72.62 427 SER A C 1
ATOM 3301 O O . SER A 1 427 ? 29.260 -9.896 -17.721 1.00 72.62 427 SER A O 1
ATOM 3303 N N . MET A 1 428 ? 31.361 -9.139 -17.983 1.00 72.38 428 MET A N 1
ATOM 3304 C CA . MET A 1 428 ? 31.115 -8.341 -19.172 1.00 72.38 428 MET A CA 1
ATOM 3305 C C . MET A 1 428 ? 32.029 -8.827 -20.290 1.00 72.38 428 MET A C 1
ATOM 3307 O O . MET A 1 428 ? 33.246 -8.662 -20.220 1.00 72.38 428 MET A O 1
ATOM 3311 N N . ASP A 1 429 ? 31.424 -9.460 -21.286 1.00 74.56 429 ASP A N 1
ATOM 3312 C CA . ASP A 1 429 ? 32.054 -9.763 -22.562 1.00 74.56 429 ASP A CA 1
ATOM 3313 C C . ASP A 1 429 ? 31.701 -8.689 -23.608 1.00 74.56 429 ASP A C 1
ATOM 3315 O O . ASP A 1 429 ? 30.896 -7.784 -23.361 1.00 74.56 429 ASP A O 1
ATOM 3319 N N . ALA A 1 430 ? 32.328 -8.795 -24.780 1.00 72.12 430 ALA A N 1
ATOM 3320 C CA . ALA A 1 430 ? 32.116 -7.911 -25.924 1.00 72.12 430 ALA A CA 1
ATOM 3321 C C . ALA A 1 430 ? 30.634 -7.788 -26.330 1.00 72.12 430 ALA A C 1
ATOM 3323 O O . ALA A 1 430 ? 30.147 -6.699 -26.634 1.00 72.12 430 ALA A O 1
ATOM 3324 N N . GLU A 1 431 ? 29.900 -8.904 -26.316 1.00 78.12 431 GLU A N 1
ATOM 3325 C CA . GLU A 1 431 ? 28.489 -8.958 -26.713 1.00 78.12 431 GLU A CA 1
ATOM 3326 C C . GLU A 1 431 ? 27.604 -8.195 -25.716 1.00 78.12 431 GLU A C 1
ATOM 3328 O O . GLU A 1 431 ? 26.815 -7.334 -26.108 1.00 78.12 431 GLU A O 1
ATOM 3333 N N . CYS A 1 432 ? 27.802 -8.418 -24.415 1.00 76.38 432 CYS A N 1
ATOM 3334 C CA . CYS A 1 432 ? 27.118 -7.682 -23.358 1.00 76.38 432 CYS A CA 1
ATOM 3335 C C . CYS A 1 432 ? 27.432 -6.176 -23.408 1.00 76.38 432 CYS A C 1
ATOM 3337 O O . CYS A 1 432 ? 26.524 -5.348 -23.290 1.00 76.38 432 CYS A O 1
ATOM 3339 N N . ALA A 1 433 ? 28.694 -5.802 -23.647 1.00 74.75 433 ALA A N 1
ATOM 3340 C CA . ALA A 1 433 ? 29.101 -4.405 -23.795 1.00 74.75 433 ALA A CA 1
ATOM 3341 C C . ALA A 1 433 ? 28.387 -3.712 -24.974 1.00 74.75 433 ALA A C 1
ATOM 3343 O O . ALA A 1 433 ? 27.868 -2.601 -24.820 1.00 74.75 433 ALA A O 1
ATOM 3344 N N . GLN A 1 434 ? 28.278 -4.386 -26.124 1.00 78.00 434 GLN A N 1
ATOM 3345 C CA . GLN A 1 434 ? 27.554 -3.882 -27.298 1.00 78.00 434 GLN A CA 1
ATOM 3346 C C . GLN A 1 434 ? 26.044 -3.761 -27.054 1.00 78.00 434 GLN A C 1
ATOM 3348 O O . GLN A 1 434 ? 25.423 -2.769 -27.452 1.00 78.00 434 GLN A O 1
ATOM 3353 N N . LEU A 1 435 ? 25.440 -4.732 -26.364 1.00 82.12 435 LEU A N 1
ATOM 3354 C CA . LEU A 1 435 ? 24.026 -4.697 -25.985 1.00 82.12 435 LEU A CA 1
ATOM 3355 C C . LEU A 1 435 ? 23.725 -3.537 -25.026 1.00 82.12 435 LEU A C 1
ATOM 3357 O O . LEU A 1 435 ? 22.733 -2.828 -25.207 1.00 82.12 435 LEU A O 1
ATOM 3361 N N . ILE A 1 436 ? 24.604 -3.282 -24.052 1.00 77.31 436 ILE A N 1
ATOM 3362 C CA . ILE A 1 436 ? 24.506 -2.131 -23.144 1.00 77.31 436 ILE A CA 1
ATOM 3363 C C . ILE A 1 436 ? 24.635 -0.816 -23.913 1.00 77.31 436 ILE A C 1
ATOM 3365 O O . ILE A 1 436 ? 23.828 0.092 -23.709 1.00 77.31 436 ILE A O 1
ATOM 3369 N N . ALA A 1 437 ? 25.609 -0.696 -24.813 1.00 75.94 437 ALA A N 1
ATOM 3370 C CA . ALA A 1 437 ? 25.762 0.504 -25.630 1.00 75.94 437 ALA A CA 1
ATOM 3371 C C . ALA A 1 437 ? 24.517 0.768 -26.487 1.00 75.94 437 ALA A C 1
ATOM 3373 O O . ALA A 1 437 ? 23.988 1.880 -26.485 1.00 75.94 437 ALA A O 1
ATOM 3374 N N . THR A 1 438 ? 23.982 -0.280 -27.117 1.00 80.69 438 THR A N 1
ATOM 3375 C CA . THR A 1 438 ? 22.740 -0.224 -27.898 1.00 80.69 438 THR A CA 1
ATOM 3376 C C . THR A 1 438 ? 21.546 0.188 -27.038 1.00 80.69 438 THR A C 1
ATOM 3378 O O . THR A 1 438 ? 20.724 1.007 -27.453 1.00 80.69 438 THR A O 1
ATOM 3381 N N . LEU A 1 439 ? 21.434 -0.353 -25.822 1.00 79.69 439 LEU A N 1
ATOM 3382 C CA . LEU A 1 439 ? 20.401 0.035 -24.866 1.00 79.69 439 LEU A CA 1
ATOM 3383 C C . LEU A 1 439 ? 20.496 1.526 -24.532 1.00 79.69 439 LEU A C 1
ATOM 3385 O O . LEU A 1 439 ? 19.484 2.227 -24.518 1.00 79.69 439 LEU A O 1
ATOM 3389 N N . LEU A 1 440 ? 21.700 2.010 -24.242 1.00 76.25 440 LEU A N 1
ATOM 3390 C CA . LEU A 1 440 ? 21.942 3.384 -23.821 1.00 76.25 440 LEU A CA 1
ATOM 3391 C C . LEU A 1 440 ? 21.705 4.388 -24.954 1.00 76.25 440 LEU A C 1
ATOM 3393 O O . LEU A 1 440 ? 21.077 5.418 -24.707 1.00 76.25 440 LEU A O 1
ATOM 3397 N N . ASP A 1 441 ? 22.114 4.067 -26.179 1.00 76.88 441 ASP A N 1
ATOM 3398 C CA . ASP A 1 441 ? 21.792 4.837 -27.390 1.00 76.88 441 ASP A CA 1
ATOM 3399 C C . ASP A 1 441 ? 20.294 5.004 -27.572 1.00 76.88 441 ASP A C 1
ATOM 3401 O O . ASP A 1 441 ? 19.744 6.106 -27.661 1.00 76.88 441 ASP A O 1
ATOM 3405 N N . LYS A 1 442 ? 19.599 3.872 -27.506 1.00 76.19 442 LYS A N 1
ATOM 3406 C CA . LYS A 1 442 ? 18.169 3.827 -27.732 1.00 76.19 442 LYS A CA 1
ATOM 3407 C C . LYS A 1 442 ? 17.363 4.352 -26.544 1.00 76.19 442 LYS A C 1
ATOM 3409 O O . LYS A 1 442 ? 16.158 4.466 -26.707 1.00 76.19 442 LYS A O 1
ATOM 3414 N N . SER A 1 443 ? 17.927 4.662 -25.373 1.00 70.62 443 SER A N 1
ATOM 3415 C CA . SER A 1 443 ? 17.160 4.975 -24.144 1.00 70.62 443 SER A CA 1
ATOM 3416 C C . SER A 1 443 ? 17.173 6.446 -23.700 1.00 70.62 443 SER A C 1
ATOM 3418 O O . SER A 1 443 ? 16.825 6.739 -22.555 1.00 70.62 443 SER A O 1
ATOM 3420 N N . SER A 1 444 ? 17.519 7.397 -24.580 1.00 64.12 444 SER A N 1
ATOM 3421 C CA . SER A 1 444 ? 17.423 8.846 -24.295 1.00 64.12 444 SER A CA 1
ATOM 3422 C C . SER A 1 444 ? 16.081 9.196 -23.612 1.00 64.12 444 SER A C 1
ATOM 3424 O O . SER A 1 444 ? 15.034 8.884 -24.188 1.00 64.12 444 SER A O 1
ATOM 3426 N N . PRO A 1 445 ? 16.066 9.771 -22.382 1.00 60.38 445 PRO A N 1
ATOM 3427 C CA . PRO A 1 445 ? 17.045 10.708 -21.819 1.00 60.38 445 PRO A CA 1
ATOM 3428 C C . PRO A 1 445 ? 17.759 10.218 -20.533 1.00 60.38 445 PRO A C 1
ATOM 3430 O O . PRO A 1 445 ? 17.823 10.955 -19.541 1.00 60.38 445 PRO A O 1
ATOM 3433 N N . VAL A 1 446 ? 18.299 8.995 -20.502 1.00 65.25 446 VAL A N 1
ATOM 3434 C CA . VAL A 1 446 ? 19.120 8.531 -19.363 1.00 65.25 446 VAL A CA 1
ATOM 3435 C C . VAL A 1 446 ? 20.344 9.444 -19.183 1.00 65.25 446 VAL A C 1
ATOM 3437 O O . VAL A 1 446 ? 21.221 9.522 -20.036 1.00 65.25 446 VAL A O 1
ATOM 3440 N N . GLN A 1 447 ? 20.416 10.155 -18.053 1.00 63.25 447 GLN A N 1
ATOM 3441 C CA . GLN A 1 447 ? 21.482 11.134 -17.787 1.00 63.25 447 GLN A CA 1
ATOM 3442 C C . GLN A 1 447 ? 22.672 10.545 -17.029 1.00 63.25 447 GLN A C 1
ATOM 3444 O O . GLN A 1 447 ? 23.744 11.149 -16.990 1.00 63.25 447 GLN A O 1
ATOM 3449 N N . ALA A 1 448 ? 22.489 9.421 -16.347 1.00 63.53 448 ALA A N 1
ATOM 3450 C CA . ALA A 1 448 ? 23.535 8.785 -15.569 1.00 63.53 448 ALA A CA 1
ATOM 3451 C C . ALA A 1 448 ? 23.442 7.269 -15.685 1.00 63.53 448 ALA A C 1
ATOM 3453 O O . ALA A 1 448 ? 22.358 6.699 -15.590 1.00 63.53 448 ALA A O 1
ATOM 3454 N N . VAL A 1 449 ? 24.590 6.624 -15.810 1.00 70.38 449 VAL A N 1
ATOM 3455 C CA . VAL A 1 449 ? 24.714 5.174 -15.769 1.00 70.38 449 VAL A CA 1
ATOM 3456 C C . VAL A 1 449 ? 25.705 4.811 -14.673 1.00 70.38 449 VAL A C 1
ATOM 3458 O O . VAL A 1 449 ? 26.714 5.484 -14.466 1.00 70.38 449 VAL A O 1
ATOM 3461 N N . THR A 1 450 ? 25.389 3.778 -13.911 1.00 70.25 450 THR A N 1
ATOM 3462 C CA . THR A 1 450 ? 26.280 3.188 -12.916 1.00 70.25 450 THR A CA 1
ATOM 3463 C C . THR A 1 450 ? 26.491 1.741 -13.310 1.00 70.25 450 THR A C 1
ATOM 3465 O O . THR A 1 450 ? 25.523 0.994 -13.326 1.00 70.25 450 THR A O 1
ATOM 3468 N N . LEU A 1 451 ? 27.721 1.364 -13.625 1.00 70.12 451 LEU A N 1
ATOM 3469 C CA . LEU A 1 451 ? 28.106 0.003 -13.973 1.00 70.12 451 LEU A CA 1
ATOM 3470 C C . LEU A 1 451 ? 28.737 -0.658 -12.736 1.00 70.12 451 LEU A C 1
ATOM 3472 O O . LEU A 1 451 ? 29.685 -0.126 -12.159 1.00 70.12 451 LEU A O 1
ATOM 3476 N N . ASP A 1 452 ? 28.183 -1.790 -12.309 1.00 70.81 452 ASP A N 1
ATOM 3477 C CA . ASP A 1 452 ? 28.637 -2.596 -11.167 1.00 70.81 452 ASP A CA 1
ATOM 3478 C C . ASP A 1 452 ? 28.949 -4.012 -11.661 1.00 70.81 452 ASP A C 1
ATOM 3480 O O . ASP A 1 452 ? 28.068 -4.720 -12.159 1.00 70.81 452 ASP A O 1
ATOM 3484 N N . ILE A 1 453 ? 30.225 -4.396 -11.595 1.00 65.12 453 ILE A N 1
ATOM 3485 C CA . ILE A 1 453 ? 30.707 -5.683 -12.099 1.00 65.12 453 ILE A CA 1
ATOM 3486 C C . ILE A 1 453 ? 30.946 -6.581 -10.895 1.00 65.12 453 ILE A C 1
ATOM 3488 O O . ILE A 1 453 ? 31.966 -6.517 -10.226 1.00 65.12 453 ILE A O 1
ATOM 3492 N N . VAL A 1 454 ? 29.999 -7.459 -10.595 1.00 59.78 454 VAL A N 1
ATOM 3493 C CA . VAL A 1 454 ? 29.945 -8.149 -9.300 1.00 59.78 454 VAL A CA 1
ATOM 3494 C C . VAL A 1 454 ? 31.147 -9.079 -9.063 1.00 59.78 454 VAL A C 1
ATOM 3496 O O . VAL A 1 454 ? 31.473 -9.366 -7.907 1.00 59.78 454 VAL A O 1
ATOM 3499 N N . GLN A 1 455 ? 31.827 -9.555 -10.117 1.00 64.81 455 GLN A N 1
ATOM 3500 C CA . GLN A 1 455 ? 33.024 -10.393 -9.983 1.00 64.81 455 GLN A CA 1
ATOM 3501 C C . GLN A 1 455 ? 34.330 -9.647 -10.302 1.00 64.81 455 GLN A C 1
ATOM 3503 O O . GLN A 1 455 ? 34.464 -9.096 -11.396 1.00 64.81 455 GLN A O 1
ATOM 3508 N N . PRO A 1 456 ? 35.339 -9.727 -9.407 1.00 57.12 456 PRO A N 1
ATOM 3509 C CA . PRO A 1 456 ? 36.679 -9.221 -9.680 1.00 57.12 456 PRO A CA 1
ATOM 3510 C C . PRO A 1 456 ? 37.261 -9.868 -10.936 1.00 57.12 456 PRO A C 1
ATOM 3512 O O . PRO A 1 456 ? 37.342 -11.096 -11.029 1.00 57.12 456 PRO A O 1
ATOM 3515 N N . GLY A 1 457 ? 37.680 -9.041 -11.890 1.00 58.53 457 GLY A N 1
ATOM 3516 C CA . GLY A 1 457 ? 38.240 -9.511 -13.155 1.00 58.53 457 GLY A CA 1
ATOM 3517 C C . GLY A 1 457 ? 37.200 -9.993 -14.172 1.00 58.53 457 GLY A C 1
ATOM 3518 O O . GLY A 1 457 ? 37.590 -10.595 -15.169 1.00 58.53 457 GLY A O 1
ATOM 3519 N N . GLY A 1 458 ? 35.912 -9.716 -13.944 1.00 61.00 458 GLY A N 1
ATOM 3520 C CA . GLY A 1 458 ? 34.802 -10.098 -14.820 1.00 61.00 458 GLY A CA 1
ATOM 3521 C C . GLY A 1 458 ? 34.745 -9.382 -16.175 1.00 61.00 458 GLY A C 1
ATOM 3522 O O . GLY A 1 458 ? 33.871 -9.708 -16.963 1.00 61.00 458 GLY A O 1
ATOM 3523 N N . MET A 1 459 ? 35.647 -8.440 -16.455 1.00 68.50 459 MET A N 1
ATOM 3524 C CA . MET A 1 459 ? 35.777 -7.694 -17.720 1.00 68.50 459 MET A CA 1
ATOM 3525 C C . MET A 1 459 ? 37.261 -7.575 -18.049 1.00 68.50 459 MET A C 1
ATOM 3527 O O . MET A 1 459 ? 37.965 -7.014 -17.218 1.00 68.50 459 MET A O 1
ATOM 3531 N N . GLY A 1 460 ? 37.758 -8.082 -19.180 1.00 67.62 460 GLY A N 1
ATOM 3532 C CA . GLY A 1 460 ? 39.161 -7.900 -19.583 1.00 67.62 460 GLY A CA 1
ATOM 3533 C C . GLY A 1 460 ? 39.449 -6.513 -20.180 1.00 67.62 460 GLY A C 1
ATOM 3534 O O . GLY A 1 460 ? 38.559 -5.680 -20.298 1.00 67.62 460 GLY A O 1
ATOM 3535 N N . GLU A 1 461 ? 40.716 -6.226 -20.497 1.00 66.94 461 GLU A N 1
ATOM 3536 C CA . GLU A 1 461 ? 41.137 -4.921 -21.052 1.00 66.94 461 GLU A CA 1
ATOM 3537 C C . GLU A 1 461 ? 40.528 -4.643 -22.430 1.00 66.94 461 GLU A C 1
ATOM 3539 O O . GLU A 1 461 ? 40.031 -3.547 -22.665 1.00 66.94 461 GLU A O 1
ATOM 3544 N N . SER A 1 462 ? 40.501 -5.649 -23.308 1.00 69.44 462 SER A N 1
ATOM 3545 C CA . SER A 1 462 ? 39.903 -5.530 -24.644 1.00 69.44 462 SER A CA 1
ATOM 3546 C C . SER A 1 462 ? 38.401 -5.258 -24.552 1.00 69.44 462 SER A C 1
ATOM 3548 O O . SER A 1 462 ? 37.867 -4.449 -25.297 1.00 69.44 462 SER A O 1
ATOM 3550 N N . GLU A 1 463 ? 37.717 -5.903 -23.607 1.00 71.00 463 GLU A N 1
ATOM 3551 C CA . GLU A 1 463 ? 36.288 -5.717 -23.358 1.00 71.00 463 GLU A CA 1
ATOM 3552 C C . GLU A 1 463 ? 35.988 -4.347 -22.725 1.00 71.00 463 GLU A C 1
ATOM 3554 O O . GLU A 1 463 ? 34.932 -3.763 -22.965 1.00 71.00 463 GLU A O 1
ATOM 3559 N N . ALA A 1 464 ? 36.921 -3.814 -21.930 1.00 69.31 464 ALA A N 1
ATOM 3560 C CA . ALA A 1 464 ? 36.835 -2.481 -21.343 1.00 69.31 464 ALA A CA 1
ATOM 3561 C C . ALA A 1 464 ? 36.986 -1.372 -22.402 1.00 69.31 464 ALA A C 1
ATOM 3563 O O . ALA A 1 464 ? 36.219 -0.406 -22.390 1.00 69.31 464 ALA A O 1
ATOM 3564 N N . GLU A 1 465 ? 37.931 -1.531 -23.334 1.00 70.94 465 GLU A N 1
ATOM 3565 C CA . GLU A 1 465 ? 38.091 -0.650 -24.499 1.00 70.94 465 GLU A CA 1
ATOM 3566 C C . GLU A 1 465 ? 36.863 -0.714 -25.416 1.00 70.94 465 GLU A C 1
ATOM 3568 O O . GLU A 1 465 ? 36.310 0.325 -25.764 1.00 70.94 465 GLU A O 1
ATOM 3573 N N . GLU A 1 466 ? 36.362 -1.914 -25.725 1.00 72.00 466 GLU A N 1
ATOM 3574 C CA . GLU A 1 466 ? 35.166 -2.087 -26.559 1.00 72.00 466 GLU A CA 1
ATOM 3575 C C . GLU A 1 466 ? 33.907 -1.486 -25.924 1.00 72.00 466 GLU A C 1
ATOM 3577 O O . GLU A 1 466 ? 33.097 -0.876 -26.622 1.00 72.00 466 GLU A O 1
ATOM 3582 N N . LEU A 1 467 ? 33.737 -1.599 -24.601 1.00 74.06 467 LEU A N 1
ATOM 3583 C CA . LEU A 1 467 ? 32.662 -0.905 -23.896 1.00 74.06 467 LEU A CA 1
ATOM 3584 C C . LEU A 1 467 ? 32.815 0.614 -24.023 1.00 74.06 467 LEU A C 1
ATOM 3586 O O . LEU A 1 467 ? 31.826 1.306 -24.269 1.00 74.06 467 LEU A O 1
ATOM 3590 N N . ALA A 1 468 ? 34.023 1.143 -23.820 1.00 72.00 468 ALA A N 1
ATOM 3591 C CA . ALA A 1 468 ? 34.270 2.575 -23.917 1.00 72.00 468 ALA A CA 1
ATOM 3592 C C . ALA A 1 468 ? 33.973 3.087 -25.333 1.00 72.00 468 ALA A C 1
ATOM 3594 O O . ALA A 1 468 ? 33.223 4.053 -25.473 1.00 72.00 468 ALA A O 1
ATOM 3595 N N . ASP A 1 469 ? 34.458 2.400 -26.366 1.00 72.44 469 ASP A N 1
ATOM 3596 C CA . ASP A 1 469 ? 34.182 2.706 -27.772 1.00 72.44 469 ASP A CA 1
ATOM 3597 C C . ASP A 1 469 ? 32.685 2.628 -28.091 1.00 72.44 469 ASP A C 1
ATOM 3599 O O . ASP A 1 469 ? 32.116 3.557 -28.670 1.00 72.44 469 ASP A O 1
ATOM 3603 N N . ALA A 1 470 ? 31.994 1.588 -27.627 1.00 71.69 470 ALA A N 1
ATOM 3604 C CA . ALA A 1 470 ? 30.564 1.445 -27.858 1.00 71.69 470 ALA A CA 1
ATOM 3605 C C . ALA A 1 470 ? 29.747 2.548 -27.146 1.00 71.69 470 ALA A C 1
ATOM 3607 O O . ALA A 1 470 ? 28.785 3.079 -27.707 1.00 71.69 470 ALA A O 1
ATOM 3608 N N . LEU A 1 471 ? 30.143 2.967 -25.938 1.00 70.25 471 LEU A N 1
ATOM 3609 C CA . LEU A 1 471 ? 29.531 4.099 -25.227 1.00 70.25 471 LEU A CA 1
ATOM 3610 C C . LEU A 1 471 ? 29.819 5.450 -25.905 1.00 70.25 471 LEU A C 1
ATOM 3612 O O . LEU A 1 471 ? 28.954 6.329 -25.897 1.00 70.25 471 LEU A O 1
ATOM 3616 N N . LEU A 1 472 ? 31.012 5.612 -26.486 1.00 67.25 472 LEU A N 1
ATOM 3617 C CA . LEU A 1 472 ? 31.449 6.801 -27.224 1.00 67.25 472 LEU A CA 1
ATOM 3618 C C . LEU A 1 472 ? 30.662 7.011 -28.517 1.00 67.25 472 LEU A C 1
ATOM 3620 O O . LEU A 1 472 ? 30.290 8.142 -28.836 1.00 67.25 472 LEU A O 1
ATOM 3624 N N . GLU A 1 473 ? 30.447 5.937 -29.276 1.00 66.12 473 GLU A N 1
ATOM 3625 C CA . GLU A 1 473 ? 29.764 5.985 -30.571 1.00 66.12 473 GLU A CA 1
ATOM 3626 C C . GLU A 1 473 ? 28.257 6.199 -30.431 1.00 66.12 473 GLU A C 1
ATOM 3628 O O . GLU A 1 473 ? 27.637 6.828 -31.289 1.00 66.12 473 GLU A O 1
ATOM 3633 N N . SER A 1 474 ? 27.683 5.723 -29.326 1.00 63.09 474 SER A N 1
ATOM 3634 C CA . SER A 1 474 ? 26.242 5.505 -29.224 1.00 63.09 474 SER A CA 1
ATOM 3635 C C . SER A 1 474 ? 25.564 6.367 -28.155 1.00 63.09 474 SER A C 1
ATOM 3637 O O . SER A 1 474 ? 24.429 6.106 -27.793 1.00 63.09 474 SER A O 1
ATOM 3639 N N . ASN A 1 475 ? 26.205 7.383 -27.559 1.00 61.97 475 ASN A N 1
ATOM 3640 C CA . ASN A 1 475 ? 25.487 8.201 -26.573 1.00 61.97 475 ASN A CA 1
ATOM 3641 C C . ASN A 1 475 ? 25.921 9.663 -26.514 1.00 61.97 475 ASN A C 1
ATOM 3643 O O . ASN A 1 475 ? 26.998 9.982 -26.038 1.00 61.97 475 ASN A O 1
ATOM 3647 N N . SER A 1 476 ? 25.052 10.595 -26.904 1.00 58.69 476 SER A N 1
ATOM 3648 C CA . SER A 1 476 ? 25.294 12.036 -26.729 1.00 58.69 476 SER A CA 1
ATOM 3649 C C . SER A 1 476 ? 24.763 12.588 -25.397 1.00 58.69 476 SER A C 1
ATOM 3651 O O . SER A 1 476 ? 25.243 13.625 -24.932 1.00 58.69 476 SER A O 1
ATOM 3653 N N . GLY A 1 477 ? 23.808 11.896 -24.761 1.00 59.38 477 GLY A N 1
ATOM 3654 C CA . GLY A 1 477 ? 23.058 12.365 -23.588 1.00 59.38 477 GLY A CA 1
ATOM 3655 C C . GLY A 1 477 ? 23.607 11.924 -22.227 1.00 59.38 477 GLY A C 1
ATOM 3656 O O . GLY A 1 477 ? 23.233 12.508 -21.202 1.00 59.38 477 GLY A O 1
ATOM 3657 N N . LEU A 1 478 ? 24.501 10.932 -22.196 1.00 65.12 478 LEU A N 1
ATOM 3658 C CA . LEU A 1 478 ? 25.118 10.423 -20.973 1.00 65.12 478 LEU A CA 1
ATOM 3659 C C . LEU A 1 478 ? 25.961 11.514 -20.296 1.00 65.12 478 LEU A C 1
ATOM 3661 O O . LEU A 1 478 ? 26.956 11.990 -20.841 1.00 65.12 478 LEU A O 1
ATOM 3665 N N . ARG A 1 479 ? 25.568 11.916 -19.080 1.00 65.38 479 ARG A N 1
ATOM 3666 C CA . ARG A 1 479 ? 26.266 12.957 -18.301 1.00 65.38 479 ARG A CA 1
ATOM 3667 C C . ARG A 1 479 ? 27.178 12.393 -17.233 1.00 65.38 479 ARG A C 1
ATOM 3669 O O . ARG A 1 479 ? 28.092 13.086 -16.802 1.00 65.38 479 ARG A O 1
ATOM 3676 N N . ARG A 1 480 ? 26.871 11.197 -16.733 1.00 65.44 480 ARG A N 1
ATOM 3677 C CA . ARG A 1 480 ? 27.631 10.547 -15.668 1.00 65.44 480 ARG A CA 1
ATOM 3678 C C . ARG A 1 480 ? 27.786 9.068 -15.935 1.00 65.44 480 ARG A C 1
ATOM 3680 O O . ARG A 1 480 ? 26.776 8.399 -16.129 1.00 65.44 480 ARG A O 1
ATOM 3687 N N . LEU A 1 481 ? 29.014 8.581 -15.847 1.00 68.69 481 LEU A N 1
ATOM 3688 C CA . LEU A 1 481 ? 29.318 7.159 -15.801 1.00 68.69 481 LEU A CA 1
ATOM 3689 C C . LEU A 1 481 ? 30.066 6.860 -14.502 1.00 68.69 481 LEU A C 1
ATOM 3691 O O . LEU A 1 481 ? 30.970 7.605 -14.124 1.00 68.69 481 LEU A O 1
ATOM 3695 N N . PHE A 1 482 ? 29.634 5.825 -13.787 1.00 67.88 482 PHE A N 1
ATOM 3696 C CA . PHE A 1 482 ? 30.232 5.425 -12.517 1.00 67.88 482 PHE A CA 1
ATOM 3697 C C . PHE A 1 482 ? 30.624 3.956 -12.546 1.00 67.88 482 PHE A C 1
ATOM 3699 O O . PHE A 1 482 ? 29.812 3.135 -12.968 1.00 67.88 482 PHE A O 1
ATOM 3706 N N . PHE A 1 483 ? 31.810 3.650 -12.024 1.00 68.19 483 PHE A N 1
ATOM 3707 C CA . PHE A 1 483 ? 32.330 2.294 -11.866 1.00 68.19 483 PHE A CA 1
ATOM 3708 C C . PHE A 1 483 ? 32.901 2.074 -10.459 1.00 68.19 483 PHE A C 1
ATOM 3710 O O . PHE A 1 483 ? 33.358 3.017 -9.802 1.00 68.19 483 PHE A O 1
ATOM 3717 N N . PHE A 1 484 ? 32.917 0.819 -10.007 1.00 63.56 484 PHE A N 1
ATOM 3718 C CA . PHE A 1 484 ? 33.545 0.413 -8.749 1.00 63.56 484 PHE A CA 1
ATOM 3719 C C . PHE A 1 484 ? 34.943 -0.183 -9.007 1.00 63.56 484 PHE A C 1
ATOM 3721 O O . PHE A 1 484 ? 35.070 -1.269 -9.568 1.00 63.56 484 PHE A O 1
ATOM 3728 N N . HIS A 1 485 ? 35.997 0.529 -8.587 1.00 54.69 485 HIS A N 1
ATOM 3729 C CA . HIS A 1 485 ? 37.407 0.177 -8.828 1.00 54.69 485 HIS A CA 1
ATOM 3730 C C . HIS A 1 485 ? 37.785 -1.235 -8.345 1.00 54.69 485 HIS A C 1
ATOM 3732 O O . HIS A 1 485 ? 38.456 -1.979 -9.059 1.00 54.69 485 HIS A O 1
ATOM 3738 N N . ASP A 1 486 ? 37.277 -1.631 -7.172 1.00 55.62 486 ASP A N 1
ATOM 3739 C CA . ASP A 1 486 ? 37.572 -2.910 -6.499 1.00 55.62 486 ASP A CA 1
ATOM 3740 C C . ASP A 1 486 ? 37.187 -4.157 -7.317 1.00 55.62 486 ASP A C 1
ATOM 3742 O O . ASP A 1 486 ? 37.575 -5.278 -6.983 1.00 55.62 486 ASP A O 1
ATOM 3746 N N . GLN A 1 487 ? 36.403 -3.972 -8.378 1.00 56.78 487 GLN A N 1
ATOM 3747 C CA . GLN A 1 487 ? 35.856 -5.034 -9.213 1.00 56.78 487 GLN A CA 1
ATOM 3748 C C . GLN A 1 487 ? 36.475 -5.090 -10.620 1.00 56.78 487 GLN A C 1
ATOM 3750 O O . GLN A 1 487 ? 36.522 -6.162 -11.230 1.00 56.78 487 GLN A O 1
ATOM 3755 N N . ILE A 1 488 ? 36.966 -3.955 -11.125 1.00 60.38 488 ILE A N 1
ATOM 3756 C CA . ILE A 1 488 ? 37.453 -3.800 -12.506 1.00 60.38 488 ILE A CA 1
ATOM 3757 C C . ILE A 1 488 ? 38.987 -3.844 -12.561 1.00 60.38 488 ILE A C 1
ATOM 3759 O O . ILE A 1 488 ? 39.545 -4.406 -13.499 1.00 60.38 488 ILE A O 1
ATOM 3763 N N . GLY A 1 489 ? 39.667 -3.364 -11.515 1.00 62.12 489 GLY A N 1
ATOM 3764 C CA . GLY A 1 489 ? 41.127 -3.268 -11.463 1.00 62.12 489 GLY A CA 1
ATOM 3765 C C . GLY A 1 489 ? 41.667 -1.978 -12.094 1.00 62.12 489 GLY A C 1
ATOM 3766 O O . GLY A 1 489 ? 41.047 -1.403 -12.986 1.00 62.12 489 GLY A O 1
ATOM 3767 N N . GLU A 1 490 ? 42.829 -1.539 -11.606 1.00 63.72 490 GLU A N 1
ATOM 3768 C CA . GLU A 1 490 ? 43.459 -0.239 -11.903 1.00 63.72 490 GLU A CA 1
ATOM 3769 C C . GLU A 1 490 ? 43.718 -0.028 -13.403 1.0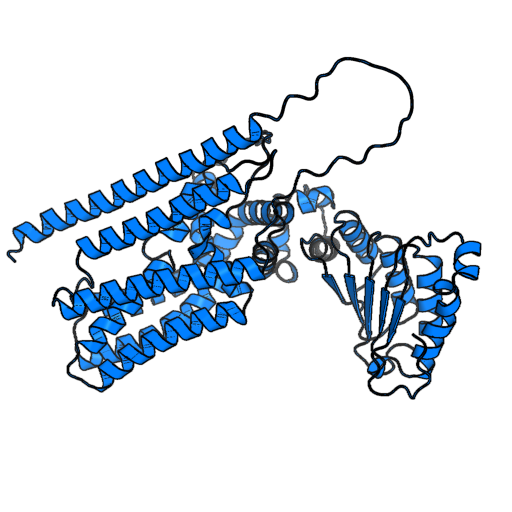0 63.72 490 GLU A C 1
ATOM 3771 O O . GLU A 1 490 ? 43.184 0.911 -13.985 1.00 63.72 490 GLU A O 1
ATOM 3776 N N . GLU A 1 491 ? 44.411 -0.964 -14.060 1.00 66.31 491 GLU A N 1
ATOM 3777 C CA . GLU A 1 491 ? 44.769 -0.874 -15.490 1.00 66.31 491 GLU A CA 1
ATOM 3778 C C . GLU A 1 491 ? 43.537 -0.751 -16.409 1.00 66.31 491 GLU A C 1
ATOM 3780 O O . GLU A 1 491 ? 43.544 -0.026 -17.401 1.00 66.31 491 GLU A O 1
ATOM 3785 N N . ARG A 1 492 ? 42.431 -1.416 -16.055 1.00 69.69 492 ARG A N 1
ATOM 3786 C CA . ARG A 1 492 ? 41.184 -1.410 -16.838 1.00 69.69 492 ARG A CA 1
ATOM 3787 C C . ARG A 1 492 ? 40.351 -0.160 -16.578 1.00 69.69 492 ARG A C 1
ATOM 3789 O O . ARG A 1 492 ? 39.737 0.373 -17.499 1.00 69.69 492 ARG A O 1
ATOM 3796 N N . ALA A 1 493 ? 40.342 0.327 -15.337 1.00 67.31 493 ALA A N 1
ATOM 3797 C CA . ALA A 1 493 ? 39.735 1.610 -15.005 1.00 67.31 493 ALA A CA 1
ATOM 3798 C C . ALA A 1 493 ? 40.459 2.765 -15.718 1.00 67.31 493 ALA A C 1
ATOM 3800 O O . ALA A 1 493 ? 39.797 3.661 -16.243 1.00 67.31 493 ALA A O 1
ATOM 3801 N N . GLU A 1 494 ? 41.793 2.712 -15.800 1.00 69.00 494 GLU A N 1
ATOM 3802 C CA . GLU A 1 494 ? 42.604 3.650 -16.582 1.00 69.00 494 GLU A CA 1
ATOM 3803 C C . GLU A 1 494 ? 42.331 3.545 -18.085 1.00 69.00 494 GLU A C 1
ATOM 3805 O O . GLU A 1 494 ? 42.177 4.577 -18.735 1.00 69.00 494 GLU A O 1
ATOM 3810 N N . ALA A 1 495 ? 42.200 2.335 -18.640 1.00 67.44 495 ALA A N 1
ATOM 3811 C CA . ALA A 1 495 ? 41.861 2.141 -20.052 1.00 67.44 495 ALA A CA 1
ATOM 3812 C C . ALA A 1 495 ? 40.502 2.771 -20.409 1.00 67.44 495 ALA A C 1
ATOM 3814 O O . ALA A 1 495 ? 40.407 3.525 -21.377 1.00 67.44 495 ALA A O 1
ATOM 3815 N N . ILE A 1 496 ? 39.468 2.556 -19.584 1.00 69.12 496 ILE A N 1
ATOM 3816 C CA . ILE A 1 496 ? 38.151 3.190 -19.769 1.00 69.12 496 ILE A CA 1
ATOM 3817 C C . ILE A 1 496 ? 38.261 4.710 -19.626 1.00 69.12 496 ILE A C 1
ATOM 3819 O O . ILE A 1 496 ? 37.717 5.446 -20.447 1.00 69.12 496 ILE A O 1
ATOM 3823 N N . ALA A 1 497 ? 38.969 5.201 -18.604 1.00 68.50 497 ALA A N 1
ATOM 3824 C CA . ALA A 1 497 ? 39.151 6.634 -18.401 1.00 68.50 497 ALA A CA 1
ATOM 3825 C C . ALA A 1 497 ? 39.876 7.290 -19.584 1.00 68.50 497 ALA A C 1
ATOM 3827 O O . ALA A 1 497 ? 39.442 8.337 -20.055 1.00 68.50 497 ALA A O 1
ATOM 3828 N N . SER A 1 498 ? 40.923 6.648 -20.108 1.00 68.62 498 SER A N 1
ATOM 3829 C CA . SER A 1 498 ? 41.700 7.132 -21.248 1.00 68.62 498 SER A CA 1
ATOM 3830 C C . SER A 1 498 ? 40.911 7.084 -22.555 1.00 68.62 498 SER A C 1
ATOM 3832 O O . SER A 1 498 ? 40.924 8.063 -23.300 1.00 68.62 498 SER A O 1
ATOM 3834 N N . ALA A 1 499 ? 40.181 5.997 -22.822 1.00 66.25 499 ALA A N 1
ATOM 3835 C CA . ALA A 1 499 ? 39.318 5.889 -23.995 1.00 66.25 499 ALA A CA 1
ATOM 3836 C C . ALA A 1 499 ? 38.216 6.958 -23.963 1.00 66.25 499 ALA A C 1
ATOM 3838 O O . ALA A 1 499 ? 37.944 7.631 -24.959 1.00 66.25 499 ALA A O 1
ATOM 3839 N N . MET A 1 500 ? 37.629 7.191 -22.788 1.00 64.25 500 MET A N 1
ATOM 3840 C CA . MET A 1 500 ? 36.588 8.194 -22.626 1.00 64.25 500 MET A CA 1
ATOM 3841 C C . MET A 1 500 ? 37.111 9.632 -22.494 1.00 64.25 500 MET A C 1
ATOM 3843 O O . MET A 1 500 ? 36.315 10.558 -22.632 1.00 64.25 500 MET A O 1
ATOM 3847 N N . ASP A 1 501 ? 38.408 9.864 -22.279 1.00 64.44 501 ASP A N 1
ATOM 3848 C CA . ASP A 1 501 ? 39.003 11.204 -22.134 1.00 64.44 501 ASP A CA 1
ATOM 3849 C C . ASP A 1 501 ? 38.643 12.114 -23.329 1.00 64.44 501 ASP A C 1
ATOM 3851 O O . ASP A 1 501 ? 38.296 13.282 -23.165 1.00 64.44 501 ASP A O 1
ATOM 3855 N N . GLY A 1 502 ? 38.573 11.566 -24.548 1.00 57.66 502 GLY A N 1
ATOM 3856 C CA . GLY A 1 502 ? 38.127 12.298 -25.743 1.00 57.66 502 GLY A CA 1
ATOM 3857 C C . GLY A 1 502 ? 36.634 12.677 -25.784 1.00 57.66 502 GLY A C 1
ATOM 3858 O O . GLY A 1 502 ? 36.243 13.575 -26.530 1.00 57.66 502 GLY A O 1
ATOM 3859 N N . PHE A 1 503 ? 35.791 12.020 -24.984 1.00 55.28 503 PHE A N 1
ATOM 3860 C CA . PHE A 1 503 ? 34.361 12.324 -24.806 1.00 55.28 503 PHE A CA 1
ATOM 3861 C C . PHE A 1 503 ? 34.108 13.437 -23.795 1.00 55.28 503 PHE A C 1
ATOM 3863 O O . PHE A 1 503 ? 33.125 14.175 -23.904 1.00 55.28 503 PHE A O 1
ATOM 3870 N N . TRP A 1 504 ? 34.966 13.492 -22.775 1.00 57.47 504 TRP A N 1
ATOM 3871 C CA . TRP A 1 504 ? 34.882 14.429 -21.660 1.00 57.47 504 TRP A CA 1
ATOM 3872 C C . TRP A 1 504 ? 35.738 15.689 -21.920 1.00 57.47 504 TRP A C 1
ATOM 3874 O O . TRP A 1 504 ? 35.482 16.726 -21.310 1.00 57.47 504 TRP A O 1
ATOM 3884 N N . ASN A 1 505 ? 36.665 15.647 -22.891 1.00 58.41 505 ASN A N 1
ATOM 3885 C CA . ASN A 1 505 ? 37.403 16.802 -23.413 1.00 58.41 505 ASN A CA 1
ATOM 3886 C C . ASN A 1 505 ? 36.575 17.642 -24.409 1.00 58.41 505 ASN A C 1
ATOM 3888 O O . ASN A 1 505 ? 36.172 17.172 -25.476 1.00 58.41 505 ASN A O 1
ATOM 3892 N N . GLU A 1 506 ? 36.403 18.936 -24.109 1.00 52.66 506 GLU A N 1
ATOM 3893 C CA . GLU A 1 506 ? 35.577 19.887 -24.882 1.00 52.66 506 GLU A CA 1
ATOM 3894 C C . GLU A 1 506 ? 35.920 19.964 -26.380 1.00 52.66 506 GLU A C 1
ATOM 3896 O O . GLU A 1 506 ? 35.028 20.106 -27.216 1.00 52.66 506 GLU A O 1
ATOM 3901 N N . VAL A 1 507 ? 37.204 19.867 -26.735 1.00 50.72 507 VAL A N 1
ATOM 3902 C CA . VAL A 1 507 ? 37.682 20.111 -28.108 1.00 50.72 507 VAL A CA 1
ATOM 3903 C C . VAL A 1 507 ? 37.344 18.952 -29.051 1.00 50.72 507 VAL A C 1
ATOM 3905 O O . VAL A 1 507 ? 36.859 19.185 -30.155 1.00 50.72 507 VAL A O 1
ATOM 3908 N N . GLN A 1 508 ? 37.536 17.705 -28.613 1.00 52.06 508 GLN A N 1
ATOM 3909 C CA . GLN A 1 508 ? 37.214 16.519 -29.418 1.00 52.06 508 GLN A CA 1
ATOM 3910 C C . GLN A 1 508 ? 35.705 16.232 -29.444 1.00 52.06 508 GLN A C 1
ATOM 3912 O O . GLN A 1 508 ? 35.182 15.769 -30.460 1.00 52.06 508 GLN A O 1
ATOM 3917 N N . ALA A 1 509 ? 34.983 16.570 -28.370 1.00 50.94 509 ALA A N 1
ATOM 3918 C CA . ALA A 1 509 ? 33.529 16.448 -28.321 1.00 50.94 509 ALA A CA 1
ATOM 3919 C C . ALA A 1 509 ? 32.826 17.390 -29.323 1.00 50.94 509 ALA A C 1
ATOM 3921 O O . ALA A 1 509 ? 31.869 16.983 -29.988 1.00 50.94 509 ALA A O 1
ATOM 3922 N N . MET A 1 510 ? 33.332 18.619 -29.500 1.00 54.06 510 MET A N 1
ATOM 3923 C CA . MET A 1 510 ? 32.831 19.544 -30.526 1.00 54.06 510 MET A CA 1
ATOM 3924 C C . MET A 1 510 ? 33.128 19.065 -31.955 1.00 54.06 510 MET A C 1
ATOM 3926 O O . MET A 1 510 ? 32.268 19.199 -32.824 1.00 54.06 510 MET A O 1
ATOM 3930 N N . GLU A 1 511 ? 34.300 18.471 -32.213 1.00 52.84 511 GLU A N 1
ATOM 3931 C CA . GLU A 1 511 ? 34.640 17.905 -33.533 1.00 52.84 511 GLU A CA 1
ATOM 3932 C C . GLU A 1 511 ? 33.743 16.717 -33.921 1.00 52.84 511 GLU A C 1
ATOM 3934 O O . GLU A 1 511 ? 33.459 16.523 -35.104 1.00 52.84 511 GLU A O 1
ATOM 3939 N N . LYS A 1 512 ? 33.248 15.958 -32.933 1.00 50.72 512 LYS A N 1
ATOM 3940 C CA . LYS A 1 512 ? 32.304 14.843 -33.122 1.00 50.72 512 LYS A CA 1
ATOM 3941 C C . LYS A 1 512 ? 30.819 15.253 -33.078 1.00 50.72 512 LYS A C 1
ATOM 3943 O O . LYS A 1 512 ? 29.958 14.401 -33.271 1.00 50.72 512 LYS A O 1
ATOM 3948 N N . GLY A 1 513 ? 30.503 16.540 -32.886 1.00 48.31 513 GLY A N 1
ATOM 3949 C CA . GLY A 1 513 ? 29.135 17.073 -32.979 1.00 48.31 513 GLY A CA 1
ATOM 3950 C C . GLY A 1 513 ? 28.270 16.932 -31.718 1.00 48.31 513 GLY A C 1
ATOM 3951 O O . GLY A 1 513 ? 27.044 16.937 -31.827 1.00 48.31 513 GLY A O 1
ATOM 3952 N N . PHE A 1 514 ? 28.872 16.804 -30.532 1.00 49.53 514 PHE A N 1
ATOM 3953 C CA . PHE A 1 514 ? 28.139 16.693 -29.266 1.00 49.53 514 PHE A CA 1
ATOM 3954 C C . PHE A 1 514 ? 27.718 18.067 -28.699 1.00 49.53 514 PHE A C 1
ATOM 3956 O O . PHE A 1 514 ? 28.491 19.023 -28.731 1.00 49.53 514 PHE A O 1
ATOM 3963 N N . ASP A 1 515 ? 26.498 18.159 -28.151 1.00 47.66 515 ASP A N 1
ATOM 3964 C CA . ASP A 1 515 ? 25.964 19.355 -27.473 1.00 47.66 515 ASP A CA 1
ATOM 3965 C C . ASP A 1 515 ? 26.541 19.481 -26.045 1.00 47.66 515 ASP A C 1
ATOM 3967 O O . ASP A 1 515 ? 26.450 18.545 -25.245 1.00 47.66 515 ASP A O 1
ATOM 3971 N N . MET A 1 516 ? 27.166 20.624 -25.737 1.00 52.12 516 MET A N 1
ATOM 3972 C CA . MET A 1 516 ? 28.017 20.833 -24.552 1.00 52.12 516 MET A CA 1
ATOM 3973 C C . MET A 1 516 ? 27.421 21.787 -23.504 1.00 52.12 516 MET A C 1
ATOM 3975 O O . MET A 1 516 ? 28.121 22.211 -22.586 1.00 52.12 516 MET A O 1
ATOM 3979 N N . ASP A 1 517 ? 26.120 22.086 -23.556 1.00 44.53 517 ASP A N 1
ATOM 3980 C CA . ASP A 1 517 ? 25.465 23.016 -22.616 1.00 44.53 517 ASP A CA 1
ATOM 3981 C C . ASP A 1 517 ? 25.426 22.543 -21.130 1.00 44.53 517 ASP A C 1
ATOM 3983 O O . ASP A 1 517 ? 24.864 23.228 -20.269 1.00 44.53 517 ASP A O 1
ATOM 3987 N N . CYS A 1 518 ? 26.018 21.391 -20.763 1.00 43.78 518 CYS A N 1
ATOM 3988 C CA . CYS A 1 518 ? 26.107 20.886 -19.379 1.00 43.78 518 CYS A CA 1
ATOM 3989 C C . CYS A 1 518 ? 27.395 20.073 -19.097 1.00 43.78 518 CYS A C 1
ATOM 3991 O O . CYS A 1 518 ? 27.790 19.264 -19.933 1.00 43.78 518 CYS A O 1
ATOM 3993 N N . PRO A 1 519 ? 27.993 20.170 -17.885 1.00 51.19 519 PRO A N 1
ATOM 3994 C CA . PRO A 1 519 ? 29.202 19.431 -17.536 1.00 51.19 519 PRO A CA 1
ATOM 3995 C C . PRO A 1 519 ? 28.930 17.930 -17.408 1.00 51.19 519 PRO A C 1
ATOM 3997 O O . PRO A 1 519 ? 28.003 17.476 -16.726 1.00 51.19 519 PRO A O 1
ATOM 4000 N N . LYS A 1 520 ? 29.802 17.187 -18.063 1.00 58.03 520 LYS A N 1
ATOM 4001 C CA . LYS A 1 520 ? 29.831 15.747 -18.247 1.00 58.03 520 LYS A CA 1
ATOM 4002 C C . LYS A 1 520 ? 30.911 15.214 -17.246 1.00 58.03 520 LYS A C 1
ATOM 4004 O O . LYS A 1 5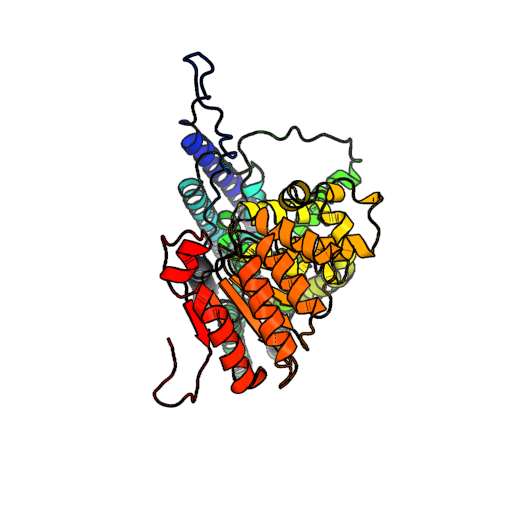20 ? 31.949 15.853 -17.122 1.00 58.03 520 LYS A O 1
ATOM 4009 N N . ARG A 1 521 ? 30.663 14.158 -16.442 1.00 56.62 521 ARG A N 1
ATOM 4010 C CA . ARG A 1 521 ? 31.595 13.631 -15.403 1.00 56.62 521 ARG A CA 1
ATOM 4011 C C . ARG A 1 521 ? 31.770 12.104 -15.429 1.00 56.62 521 ARG A C 1
ATOM 4013 O O . ARG A 1 521 ? 30.775 11.385 -15.335 1.00 56.62 521 ARG A O 1
ATOM 4020 N N . LEU A 1 522 ? 33.009 11.618 -15.404 1.00 58.16 522 LEU A N 1
ATOM 4021 C CA . LEU A 1 522 ? 33.354 10.226 -15.088 1.00 58.16 522 LEU A CA 1
ATOM 4022 C C . LEU A 1 522 ? 33.705 10.136 -13.595 1.00 58.16 522 LEU A C 1
ATOM 4024 O O . LEU A 1 522 ? 34.424 10.983 -13.086 1.00 58.16 522 LEU A O 1
ATOM 4028 N N . LEU A 1 523 ? 33.154 9.171 -12.856 1.00 55.00 523 LEU A N 1
ATOM 4029 C CA . LEU A 1 523 ? 33.425 9.034 -11.419 1.00 55.00 523 LEU A CA 1
ATOM 4030 C C . LEU A 1 523 ? 33.834 7.599 -11.090 1.00 55.00 523 LEU A C 1
ATOM 4032 O O . LEU A 1 523 ? 33.032 6.675 -11.216 1.00 55.00 523 LEU A O 1
ATOM 4036 N N . CYS A 1 524 ? 35.062 7.430 -10.610 1.00 53.94 524 CYS A N 1
ATOM 4037 C CA . CYS A 1 524 ? 35.553 6.175 -10.055 1.00 53.94 524 CYS A CA 1
ATOM 4038 C C . CYS A 1 524 ? 35.536 6.269 -8.522 1.00 53.94 524 CYS A C 1
ATOM 4040 O O . CYS A 1 524 ? 36.037 7.243 -7.954 1.00 53.94 524 CYS A O 1
ATOM 4042 N N . ASN A 1 525 ? 34.930 5.301 -7.827 1.00 45.50 525 ASN A N 1
ATOM 4043 C CA . ASN A 1 525 ? 34.990 5.289 -6.364 1.00 45.50 525 ASN A CA 1
ATOM 4044 C C . ASN A 1 525 ? 36.392 4.883 -5.909 1.00 45.50 525 ASN A C 1
ATOM 4046 O O . ASN A 1 525 ? 36.741 3.707 -5.960 1.00 45.50 525 ASN A O 1
ATOM 4050 N N . SER A 1 526 ? 37.164 5.860 -5.449 1.00 44.56 526 SER A N 1
ATOM 4051 C CA . SER A 1 526 ? 38.455 5.651 -4.811 1.00 44.56 526 SER A CA 1
ATOM 4052 C C . SER A 1 526 ? 38.316 5.779 -3.293 1.00 44.56 526 SER A C 1
ATOM 4054 O O . SER A 1 526 ? 38.100 6.861 -2.745 1.00 44.56 526 SER A O 1
ATOM 4056 N N . THR A 1 527 ? 38.500 4.663 -2.595 1.00 33.75 527 THR A N 1
ATOM 4057 C CA . THR A 1 527 ? 39.347 4.675 -1.403 1.00 33.75 527 THR A CA 1
ATOM 4058 C C . THR A 1 527 ? 40.694 4.116 -1.844 1.00 33.75 527 THR A C 1
ATOM 4060 O O . THR A 1 527 ? 40.787 2.918 -2.065 1.00 33.75 527 THR A O 1
ATOM 4063 N N . GLU A 1 528 ? 41.686 5.001 -1.979 1.00 33.69 528 GLU A N 1
ATOM 4064 C CA . GLU A 1 528 ? 43.058 4.769 -2.478 1.00 33.69 528 GLU A CA 1
ATOM 4065 C C . GLU A 1 528 ? 43.226 4.760 -4.007 1.00 33.69 528 GLU A C 1
ATOM 4067 O O . GLU A 1 528 ? 43.423 3.739 -4.645 1.00 33.69 528 GLU A O 1
ATOM 4072 N N . ILE A 1 529 ? 43.243 5.961 -4.582 1.00 32.19 529 ILE A N 1
ATOM 4073 C CA . ILE A 1 529 ? 44.074 6.309 -5.734 1.00 32.19 529 ILE A CA 1
ATOM 4074 C C . ILE A 1 529 ? 44.942 7.437 -5.179 1.00 32.19 529 ILE A C 1
ATOM 4076 O O . ILE A 1 529 ? 44.418 8.370 -4.561 1.00 32.19 529 ILE A O 1
ATOM 4080 N N . GLY A 1 530 ? 46.264 7.279 -5.259 1.00 29.97 530 GLY A N 1
ATOM 4081 C CA . GLY A 1 530 ? 47.230 8.274 -4.790 1.00 29.97 530 GLY A CA 1
ATOM 4082 C C . GLY A 1 530 ? 46.982 9.649 -5.416 1.00 29.97 530 GLY A C 1
ATOM 4083 O O . GLY A 1 530 ? 46.200 9.769 -6.350 1.00 29.97 530 GLY A O 1
ATOM 4084 N N . GLU A 1 531 ? 47.641 10.679 -4.878 1.00 26.53 531 GLU A N 1
ATOM 4085 C CA . GLU A 1 531 ? 47.408 12.129 -5.066 1.00 26.53 531 GLU A CA 1
ATOM 4086 C C . GLU A 1 531 ? 47.355 12.700 -6.513 1.00 26.53 531 GLU A C 1
ATOM 4088 O O . GLU A 1 531 ? 47.365 13.916 -6.677 1.00 26.53 531 GLU A O 1
ATOM 4093 N N . GLU A 1 532 ? 47.227 11.886 -7.560 1.00 28.52 532 GLU A N 1
ATOM 4094 C CA . GLU A 1 532 ? 47.030 12.298 -8.958 1.00 28.52 532 GLU A CA 1
ATOM 4095 C C . GLU A 1 532 ? 45.782 11.661 -9.609 1.00 28.52 532 GLU A C 1
ATOM 4097 O O . GLU A 1 532 ? 45.759 11.384 -10.805 1.00 28.52 532 GLU A O 1
ATOM 4102 N N . GLY A 1 533 ? 44.716 11.427 -8.837 1.00 28.34 533 GLY A N 1
ATOM 4103 C CA . GLY A 1 533 ? 43.426 10.998 -9.384 1.00 28.34 533 GLY A CA 1
ATOM 4104 C C . GLY A 1 533 ? 42.814 12.068 -10.296 1.00 28.34 533 GLY A C 1
ATOM 4105 O O . GLY A 1 533 ? 42.483 13.160 -9.835 1.00 28.34 533 GLY A O 1
ATOM 4106 N N . VAL A 1 534 ? 42.673 11.745 -11.581 1.00 33.47 534 VAL A N 1
ATOM 4107 C CA . VAL A 1 534 ? 41.955 12.547 -12.581 1.00 33.47 534 VAL A CA 1
ATOM 4108 C C . VAL A 1 534 ? 40.479 12.655 -12.167 1.00 33.47 534 VAL A C 1
ATOM 4110 O O . VAL A 1 534 ? 39.799 11.638 -12.021 1.00 33.47 534 VAL A O 1
ATOM 4113 N N . GLU A 1 535 ? 40.022 13.890 -11.923 1.00 30.48 535 GLU A N 1
ATOM 4114 C CA . GLU A 1 535 ? 38.602 14.276 -11.780 1.00 30.48 535 GLU A CA 1
ATOM 4115 C C . GLU A 1 535 ? 37.875 14.339 -13.126 1.00 30.48 535 GLU A C 1
ATOM 4117 O O . GLU A 1 535 ? 38.501 14.793 -14.112 1.00 30.48 535 GLU A O 1
#

Sequence (535 aa):
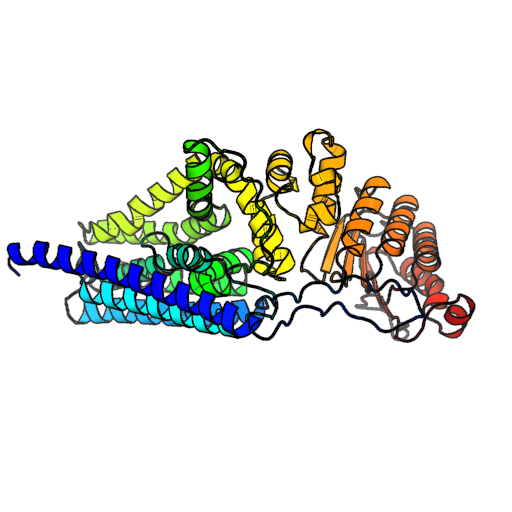MPDANRNGRKHFYVSALVLAYLGVVIVGTCILWLGTKCKNRGAREPQHILTGMDDAAEAAPELPPAKAGLSRRCSRVLFALAFSVTYAICLAAAFASSATGRLSHDLGLCWEAYLILFAMAGGWLLLQACIAALILPRGRRYGLRTFPSASLSGMCPFISDAYDTLKDAIFAALCLQSEAVVVKIVGVLSLVHLAGLHIYYSFFDDKCLAQLCGSHLSVLMASTEDTEPEASSSQKLSFCRWLCSKIAPPLYKLVTPTKRKLLLLENLPQAIFAMIYLKVNGGSLFVGLLNLAIPVSQLILANMSYGSLRRCSAPWQGERLNSALEDNNELMEQRIRDEADFAHDLEFFRLVVPHCDAFNDVFPELDDIQDVDTERLRELCVACEFITSRSRVAIRCDDLDETFVEAIATALRSHSRVQQVHLEAKSMDAECAQLIATLLDKSSPVQAVTLDIVQPGGMGESEAEELADALLESNSGLRRLFFFHDQIGEERAEAIASAMDGFWNEVQAMEKGFDMDCPKRLLCNSTEIGEEGVE